Protein AF-0000000084432205 (afdb_homodimer)

Foldseek 3Di:
DDDDDPLPVVDDDDCQVVLVVPFDPQFQEQADQFFPDDFDPLLVVLLVVCVVVVVFDADALQADLLLLQLVQVVCCVAAVAHDHSLQKRKFQALLLVLLLLLQLFAAAQAEEEEEVQADLSNCSSVSSRNYHYDYQYQAVVNLREGAQVSVVVRDDLRHAEYEAEACTPFALDHYDPVRLQSNLVVCVVNVHAYEYEDAFQLLFAPDHHYHSSNRHLRYKYKYFCCHLRVCVVQRIIMIGHPPVSSVSSSVCSCVPPNHHGRSSSSSSSCCSVDDSVVSVVSSVQLLVLLVVLCVLCVVLVFHWRSNRGRFKIKTQAQPPCLQVQLSRLRYHWAQLCSSDPSSHRIIMGGSSDDSVSSVVSSVSCSVRPRVD/DDDDDPLPVVDDDQCQVVLVVPFDPQFQEQADQFFPDDFDPLLVVLLVVCVVVVVFDADALQADLLLLQLVQVVCCVAAVAHDHSLQKRKFQALLLVLLLLLQLFAAALAEEEEEPQADLSNCSSVSSRNYHYDYQYQAVVNLREGAQVSVVVRDDLRYAEYEAEACTPFALDHYDPVRLQSNLVVCVVNVHAYEYEDAFQLLFAPDHHYHSSNRHLSYKYKYFCCHLRVCVVQRIIMIGHPPVSSVSSSVCSCVPPNHRGSSSSSSSSCCSVDDSVVSVVSSVQLLVLLVVLCVLCVVLVFHWRSNRGRFKIKTQAQPPCLQVQLSRLRYHWAQLCSRDPSSHRIIMGGSSDDSVSSVVSSVSCSVRPRVD

Sequence (744 aa):
MINPAKRTRTIELSQIRKMFEVTNPDAINLGIGEPDFDVPENIKKAMIESIHENDTHYTPNKGYIELREEIVNKFKKDNDIKTNPDNIIVTVGASEALYMCAQAFIEKGDEVLLPNPSFLSYEACVKLADGKVVPVECSMENEFKLQANDVEEKISENTKAIILNSPSNPTGAVMEKEDIKAIADLSVDKNFLIISDEIYEKIIYGKKHYSPAKWSDNVVTLNGFSKTYAMTGLRIGYLTANEELCEELLKIHQYNIACATTTSQKGALEALRGPQDEVIKMVKEFKKRRDLIVERLNGMGYKTVNAEGAFYVFPKIEDKNFVQKAAKAGVITVPGAAFGSNGEGHVRMSYANSYENIEKAMDILEEKIINEMINPAKRTRTIELSQIRKMFEVTNPDAINLGIGEPDFDVPENIKKAMIESIHENDTHYTPNKGYIELREEIVNKFKKDNDIKTNPDNIIVTVGASEALYMCAQAFIEKGDEVLLPNPSFLSYEACVKLADGKVVPVECSMENEFKLQANDVEEKISENTKAIILNSPSNPTGAVMEKEDIKAIADLSVDKNFLIISDEIYEKIIYGKKHYSPAKWSDNVVTLNGFSKTYAMTGLRIGYLTANEELCEELLKIHQYNIACATTTSQKGALEALRGPQDEVIKMVKEFKKRRDLIVERLNGMGYKTVNAEGAFYVFPKIEDKNFVQKAAKAGVITVPGAAFGSNGEGHVRMSYANSYENIEKAMDILEEKIINE

Organism: NCBI:txid230361

Solvent-accessible surface area (backbone atoms only — not comparable to full-atom values): 36707 Å² total; per-residue (Å²): 131,82,68,62,16,72,41,53,73,74,50,74,70,72,59,67,65,58,63,62,71,78,50,59,91,80,35,48,68,21,55,51,91,53,50,73,56,69,56,52,66,69,27,50,50,40,23,43,48,32,55,74,69,59,50,31,49,72,54,52,50,47,36,54,66,70,41,30,46,51,49,33,50,47,33,38,72,71,39,55,30,91,70,49,46,91,26,32,38,37,25,39,14,43,44,27,50,53,31,34,52,22,56,29,45,35,30,74,77,27,28,33,38,33,52,20,43,25,53,55,59,58,60,47,34,34,34,59,23,46,28,40,82,40,77,32,79,26,47,72,92,59,53,42,34,67,49,39,68,60,50,60,73,68,61,55,95,45,41,47,30,36,52,44,54,42,25,17,54,53,49,0,20,55,52,51,66,68,31,42,49,48,43,22,49,46,26,66,77,68,57,24,37,35,41,36,40,36,48,28,51,76,32,50,57,96,63,73,72,77,47,42,54,55,70,27,74,49,29,39,44,32,25,46,36,28,59,56,47,20,28,46,6,44,32,37,15,31,37,39,30,45,65,72,59,33,54,47,36,46,52,47,44,46,52,34,44,38,38,37,36,36,42,40,48,43,19,50,39,37,55,71,71,45,82,60,61,66,42,54,52,50,39,54,49,44,49,54,33,48,53,50,52,42,51,52,37,41,73,73,66,28,56,45,64,82,46,35,13,45,52,27,34,47,28,47,42,75,58,86,57,44,53,60,52,36,32,76,73,32,31,36,51,35,64,18,49,70,27,29,79,66,14,53,47,24,35,31,36,28,50,42,52,56,64,66,56,51,52,50,45,51,50,46,46,50,55,63,58,68,69,89,130,84,69,62,17,72,43,53,74,74,49,74,71,74,59,66,66,58,63,60,69,77,53,60,93,80,35,49,70,21,54,52,92,52,51,74,55,66,56,52,67,70,25,50,51,38,24,44,48,33,54,74,68,61,51,32,51,74,54,52,52,44,37,55,65,71,40,30,45,50,49,34,51,47,34,38,73,71,39,57,29,90,71,49,47,90,27,33,38,38,26,38,15,44,43,27,51,53,30,34,51,23,56,30,44,34,32,75,75,26,28,32,39,31,52,20,43,24,51,53,60,58,60,47,34,35,34,59,23,44,27,41,81,40,76,32,81,26,46,72,92,58,52,42,34,66,48,38,69,60,50,60,73,67,62,55,97,43,39,46,31,35,52,45,53,42,24,17,55,51,48,0,20,55,53,50,66,70,31,42,49,48,43,22,48,45,27,66,78,67,57,22,36,36,40,36,41,35,47,29,49,76,31,51,56,94,63,74,73,76,48,43,52,54,70,27,75,52,29,40,42,32,26,47,37,26,59,56,46,20,28,46,6,43,32,35,16,34,35,38,31,46,66,72,59,35,56,48,36,46,50,47,44,47,54,34,44,37,37,38,37,35,42,40,48,42,19,50,38,37,55,71,72,44,81,61,61,68,42,53,52,49,41,54,51,43,50,54,34,47,53,48,53,42,51,52,38,42,72,74,66,28,56,45,63,82,47,32,12,43,53,27,34,46,27,48,42,73,58,86,55,45,52,61,53,34,33,75,74,32,31,35,50,35,65,18,49,68,27,30,79,66,13,52,46,24,34,31,37,27,49,41,51,55,64,65,57,51,52,49,44,52,50,46,45,49,56,63,58,67,70,91

Secondary structure (DSSP, 8-state):
--PPPHHHHT----SHHHHHHTS-TT-EE----S-SSPPPHHHHHHHHHHHHTT--SPPPTT--HHHHHHHHHHIIIII-----GGGEEEESHHHHHHHHHHHHH--TT-EEEEEES--HHHHHHHHHTT-EEEEEE--GGGTT---HHHHHHH--TTEEEEEEESS-TTT-----HHHHHHHHHHHHHHT-EEEEE-TTTTSBSSS----GGGT-SSEEEEEESTTTSS-GGG--EEEE--HHHHHHHHHHHHHHTSS--HHHHHHHHHHHHS--HHHHHHHHHHHHHHHHHHHHHHHTT-------BTTEE--B---TTHHHHHHHHTEE-EEGGGG-GGGTTBEEEE--S-HHHHHHHHHHHIIIII--/--PPPHHHHT----SHHHHHHTS-TT-EE----S-SSPPPHHHHHHHHHHHHTT--SPPPTT--HHHHHHHHHHIIIII-----GGGEEEESHHHHHHHHHHHHH--TT-EEEEEES--HHHHHHHHHTT-EEEEEE--GGGTT---HHHHHHH--TTEEEEEEESS-TTT-----HHHHHHHHHHHHHHT-EEEEE-TTTTSBSSS----GGGT-SSEEEEEESTTTSS-GGG--EEEE--HHHHHHHHHHHHHHTSS--HHHHHHHHHHHHS--HHHHHHHHHHHHHHHHHHHHHHHTT-------BTTEE--B---TTHHHHHHHHTEE-EEGGGG-GGGTTBEEEE--S-HHHHHHHHHHHIIIII--

Structure (mmCIF, N/CA/C/O backbone):
data_AF-0000000084432205-model_v1
#
loop_
_entity.id
_entity.type
_entity.pdbx_description
1 polymer Aminotransferase
#
loop_
_atom_site.group_PDB
_atom_site.id
_atom_site.type_symbol
_atom_site.label_atom_id
_atom_site.label_alt_id
_atom_site.label_comp_id
_atom_site.label_asym_id
_atom_site.label_entity_id
_atom_site.label_seq_id
_atom_site.pdbx_PDB_ins_code
_atom_site.Cartn_x
_atom_site.Cartn_y
_atom_site.Cartn_z
_atom_site.occupancy
_atom_site.B_iso_or_equiv
_atom_site.auth_seq_id
_atom_site.auth_comp_id
_atom_site.auth_asym_id
_atom_site.auth_atom_id
_atom_site.pdbx_PDB_model_num
ATOM 1 N N . MET A 1 1 ? -0.229 19.703 -21.016 1 81.25 1 MET A N 1
ATOM 2 C CA . MET A 1 1 ? -0.4 18.375 -20.422 1 81.25 1 MET A CA 1
ATOM 3 C C . MET A 1 1 ? 0.848 17.969 -19.641 1 81.25 1 MET A C 1
ATOM 5 O O . MET A 1 1 ? 1.969 18.141 -20.125 1 81.25 1 MET A O 1
ATOM 9 N N . ILE A 1 2 ? 0.697 17.625 -18.359 1 92.5 2 ILE A N 1
ATOM 10 C CA . ILE A 1 2 ? 1.829 17.219 -17.531 1 92.5 2 ILE A CA 1
ATOM 11 C C . ILE A 1 2 ? 2.385 15.883 -18.031 1 92.5 2 ILE A C 1
ATOM 13 O O . ILE A 1 2 ? 1.658 14.891 -18.109 1 92.5 2 ILE A O 1
ATOM 17 N N . ASN A 1 3 ? 3.582 15.875 -18.5 1 93.81 3 ASN A N 1
ATOM 18 C CA . ASN A 1 3 ? 4.191 14.641 -18.984 1 93.81 3 ASN A CA 1
ATOM 19 C C . ASN A 1 3 ? 4.461 13.664 -17.828 1 93.81 3 ASN A C 1
ATOM 21 O O . ASN A 1 3 ? 5.105 14.023 -16.844 1 93.81 3 ASN A O 1
ATOM 25 N N . PRO A 1 4 ? 3.984 12.43 -17.938 1 96.31 4 PRO A N 1
ATOM 26 C CA . PRO A 1 4 ? 4.309 11.445 -16.891 1 96.31 4 PRO A CA 1
ATOM 27 C C . PRO A 1 4 ? 5.773 11.008 -16.938 1 96.31 4 PRO A C 1
ATOM 29 O O . PRO A 1 4 ? 6.477 11.289 -17.906 1 96.31 4 PRO A O 1
ATOM 32 N N . ALA A 1 5 ? 6.242 10.438 -15.883 1 96.44 5 ALA A N 1
ATOM 33 C CA . ALA A 1 5 ? 7.574 9.844 -15.883 1 96.44 5 ALA A CA 1
ATOM 34 C C . ALA A 1 5 ? 7.684 8.75 -16.953 1 96.44 5 ALA A C 1
ATOM 36 O O . ALA A 1 5 ? 6.715 8.039 -17.219 1 96.44 5 ALA A O 1
ATOM 37 N N . LYS A 1 6 ? 8.852 8.508 -17.531 1 94.25 6 LYS A N 1
ATOM 38 C CA . LYS A 1 6 ? 9.086 7.559 -18.609 1 94.25 6 LYS A CA 1
ATOM 39 C C . LYS A 1 6 ? 8.719 6.137 -18.203 1 94.25 6 LYS A C 1
ATOM 41 O O . LYS A 1 6 ? 8.219 5.355 -19 1 94.25 6 LYS A O 1
ATOM 46 N N . ARG A 1 7 ? 8.891 5.844 -16.938 1 93.81 7 ARG A N 1
ATOM 47 C CA . ARG A 1 7 ? 8.664 4.484 -16.453 1 93.81 7 ARG A CA 1
ATOM 48 C C . ARG A 1 7 ? 7.195 4.094 -16.578 1 93.81 7 ARG A C 1
ATOM 50 O O . ARG A 1 7 ? 6.879 2.928 -16.828 1 93.81 7 ARG A O 1
ATOM 57 N N . THR A 1 8 ? 6.25 5.02 -16.453 1 93 8 THR A N 1
ATOM 58 C CA . THR A 1 8 ? 4.836 4.676 -16.547 1 93 8 THR A CA 1
ATOM 59 C C . THR A 1 8 ? 4.434 4.375 -17.984 1 93 8 THR A C 1
ATOM 61 O O . THR A 1 8 ? 3.455 3.666 -18.219 1 93 8 THR A O 1
ATOM 64 N N . ARG A 1 9 ? 5.164 4.898 -18.938 1 90.19 9 ARG A N 1
ATOM 65 C CA . ARG A 1 9 ? 4.871 4.684 -20.344 1 90.19 9 ARG A CA 1
ATOM 66 C C . ARG A 1 9 ? 5.258 3.275 -20.781 1 90.19 9 ARG A C 1
ATOM 68 O O . ARG A 1 9 ? 4.84 2.807 -21.844 1 90.19 9 ARG A O 1
ATOM 75 N N . THR A 1 10 ? 6.016 2.656 -19.969 1 86.81 10 THR A N 1
ATOM 76 C CA . THR A 1 10 ? 6.5 1.322 -20.297 1 86.81 10 THR A CA 1
ATOM 77 C C . THR A 1 10 ? 5.512 0.255 -19.844 1 86.81 10 THR A C 1
ATOM 79 O O . THR A 1 10 ? 5.691 -0.93 -20.125 1 86.81 10 THR A O 1
ATOM 82 N N . ILE A 1 11 ? 4.484 0.701 -19.172 1 88.44 11 ILE A N 1
ATOM 83 C CA . ILE A 1 11 ? 3.537 -0.251 -18.594 1 88.44 11 ILE A CA 1
ATOM 84 C C . ILE A 1 11 ? 2.133 0.047 -19.125 1 88.44 11 ILE A C 1
ATOM 86 O O . ILE A 1 11 ? 1.803 1.199 -19.406 1 88.44 11 ILE A O 1
ATOM 90 N N . GLU A 1 12 ? 1.423 -1 -19.344 1 79.31 12 GLU A N 1
ATOM 91 C CA . GLU A 1 12 ? 0.01 -0.873 -19.688 1 79.31 12 GLU A CA 1
ATOM 92 C C . GLU A 1 12 ? -0.882 -1.326 -18.531 1 79.31 12 GLU A C 1
ATOM 94 O O . GLU A 1 12 ? -0.456 -2.111 -17.688 1 79.31 12 GLU A O 1
ATOM 99 N N . LEU A 1 13 ? -2.049 -0.664 -18.516 1 77.56 13 LEU A N 1
ATOM 100 C CA . LEU A 1 13 ? -3.033 -1.161 -17.562 1 77.56 13 LEU A CA 1
ATOM 101 C C . LEU A 1 13 ? -3.406 -2.607 -17.875 1 77.56 13 LEU A C 1
ATOM 103 O O . LEU A 1 13 ? -3.471 -3 -19.047 1 77.56 13 LEU A O 1
ATOM 107 N N . SER A 1 14 ? -3.521 -3.316 -16.859 1 68.19 14 SER A N 1
ATOM 108 C CA . SER A 1 14 ? -3.844 -4.727 -17.047 1 68.19 14 SER A CA 1
ATOM 109 C C . SER A 1 14 ? -5.086 -4.902 -17.906 1 68.19 14 SER A C 1
ATOM 111 O O . SER A 1 14 ? -6.105 -4.254 -17.688 1 68.19 14 SER A O 1
ATOM 113 N N . GLN A 1 15 ? -4.898 -5.57 -18.969 1 59.59 15 GLN A N 1
ATOM 114 C CA . GLN A 1 15 ? -5.984 -5.832 -19.906 1 59.59 15 GLN A CA 1
ATOM 115 C C . GLN A 1 15 ? -6.867 -6.98 -19.422 1 59.59 15 GLN A C 1
ATOM 117 O O . GLN A 1 15 ? -7.961 -7.191 -19.953 1 59.59 15 GLN A O 1
ATOM 122 N N . ILE A 1 16 ? -6.324 -7.707 -18.484 1 59.22 16 ILE A N 1
ATOM 123 C CA . ILE A 1 16 ? -7.059 -8.891 -18.062 1 59.22 16 ILE A CA 1
ATOM 124 C C . ILE A 1 16 ? -8.398 -8.477 -17.453 1 59.22 16 ILE A C 1
ATOM 126 O O . ILE A 1 16 ? -9.438 -9.078 -17.766 1 59.22 16 ILE A O 1
ATOM 130 N N . ARG A 1 17 ? -8.336 -7.512 -16.734 1 57.09 17 ARG A N 1
ATOM 131 C CA . ARG A 1 17 ? -9.562 -7.105 -16.062 1 57.09 17 ARG A CA 1
ATOM 132 C C . ARG A 1 17 ? -10.594 -6.566 -17.047 1 57.09 17 ARG A C 1
ATOM 134 O O . ARG A 1 17 ? -11.797 -6.723 -16.844 1 57.09 17 ARG A O 1
ATOM 141 N N . LYS A 1 18 ? -10.047 -5.984 -18.094 1 57.22 18 LYS A N 1
ATOM 142 C CA . LYS A 1 18 ? -10.93 -5.457 -19.125 1 57.22 18 LYS A CA 1
ATOM 143 C C . LYS A 1 18 ? -11.672 -6.582 -19.828 1 57.22 18 LYS A C 1
ATOM 145 O O . LYS A 1 18 ? -12.789 -6.387 -20.328 1 57.22 18 LYS A O 1
ATOM 150 N N . MET A 1 19 ? -10.992 -7.598 -19.781 1 53.03 19 MET A N 1
ATOM 151 C CA . MET A 1 19 ? -11.594 -8.727 -20.484 1 53.03 19 MET A CA 1
ATOM 152 C C . MET A 1 19 ? -12.836 -9.227 -19.75 1 53.03 19 MET A C 1
ATOM 154 O O . MET A 1 19 ? -13.711 -9.844 -20.359 1 53.03 19 MET A O 1
ATOM 158 N N . PHE A 1 20 ? -12.93 -8.852 -18.484 1 56.47 20 PHE A N 1
ATOM 159 C CA . PHE A 1 20 ? -14.047 -9.289 -17.656 1 56.47 20 PHE A CA 1
ATOM 160 C C . PHE A 1 20 ? -15.273 -8.422 -17.906 1 56.47 20 PHE A C 1
ATOM 162 O O . PHE A 1 20 ? -16.391 -8.797 -17.547 1 56.47 20 PHE A O 1
ATOM 169 N N . GLU A 1 21 ? -15.109 -7.188 -18.266 1 52.25 21 GLU A N 1
ATOM 170 C CA . GLU A 1 21 ? -16.234 -6.254 -18.375 1 52.25 21 GLU A CA 1
ATOM 171 C C . GLU A 1 21 ? -17.203 -6.676 -19.469 1 52.25 21 GLU A C 1
ATOM 173 O O . GLU A 1 21 ? -18.406 -6.41 -19.375 1 52.25 21 GLU A O 1
ATOM 178 N N . VAL A 1 22 ? -16.719 -7.273 -20.531 1 49.84 22 VAL A N 1
ATOM 179 C CA . VAL A 1 22 ? -17.594 -7.383 -21.703 1 49.84 22 VAL A CA 1
ATOM 180 C C . VAL A 1 22 ? -18.422 -8.656 -21.609 1 49.84 22 VAL A C 1
ATOM 182 O O . VAL A 1 22 ? -19.172 -8.992 -22.547 1 49.84 22 VAL A O 1
ATOM 185 N N . THR A 1 23 ? -18.5 -9.336 -20.453 1 57.88 23 THR A N 1
ATOM 186 C CA . THR A 1 23 ? -19.047 -10.672 -20.719 1 57.88 23 THR A CA 1
ATOM 187 C C . THR A 1 23 ? -20.453 -10.805 -20.172 1 57.88 23 THR A C 1
ATOM 189 O O . THR A 1 23 ? -20.906 -9.961 -19.391 1 57.88 23 THR A O 1
ATOM 192 N N . ASN A 1 24 ? -21.266 -11.742 -20.672 1 65.56 24 ASN A N 1
ATOM 193 C CA . ASN A 1 24 ? -22.469 -12.383 -20.188 1 65.56 24 ASN A CA 1
ATOM 194 C C . ASN A 1 24 ? -22.484 -12.477 -18.656 1 65.56 24 ASN A C 1
ATOM 196 O O . ASN A 1 24 ? -21.625 -13.133 -18.062 1 65.56 24 ASN A O 1
ATOM 200 N N . PRO A 1 25 ? -23.375 -11.656 -18 1 73.69 25 PRO A N 1
ATOM 201 C CA . PRO A 1 25 ? -23.422 -11.664 -16.547 1 73.69 25 PRO A CA 1
ATOM 202 C C . PRO A 1 25 ? -23.562 -13.07 -15.961 1 73.69 25 PRO A C 1
ATOM 204 O O . PRO A 1 25 ? -23.25 -13.297 -14.789 1 73.69 25 PRO A O 1
ATOM 207 N N . ASP A 1 26 ? -23.875 -14.016 -16.844 1 83.75 26 ASP A N 1
ATOM 208 C CA . ASP A 1 26 ? -24.109 -15.375 -16.359 1 83.75 26 ASP A CA 1
ATOM 209 C C . ASP A 1 26 ? -22.906 -16.281 -16.688 1 83.75 26 ASP A C 1
ATOM 211 O O . ASP A 1 26 ? -22.938 -17.484 -16.422 1 83.75 26 ASP A O 1
ATOM 215 N N . ALA A 1 27 ? -21.969 -15.656 -17.188 1 92.75 27 ALA A N 1
ATOM 216 C CA . ALA A 1 27 ? -20.812 -16.453 -17.578 1 92.75 27 ALA A CA 1
ATOM 217 C C . ALA A 1 27 ? -20.062 -16.969 -16.359 1 92.75 27 ALA A C 1
ATOM 219 O O . ALA A 1 27 ? -20 -16.297 -15.32 1 92.75 27 ALA A O 1
ATOM 220 N N . ILE A 1 28 ? -19.594 -18.266 -16.438 1 96.06 28 ILE A N 1
ATOM 221 C CA . ILE A 1 28 ? -18.703 -18.828 -15.414 1 96.06 28 ILE A CA 1
ATOM 222 C C . ILE A 1 28 ? -17.297 -18.266 -15.586 1 96.06 28 ILE A C 1
ATOM 224 O O . ILE A 1 28 ? -16.672 -18.453 -16.641 1 96.06 28 ILE A O 1
ATOM 228 N N . ASN A 1 29 ? -16.797 -17.609 -14.602 1 95.06 29 ASN A N 1
ATOM 229 C CA . ASN A 1 29 ? -15.508 -16.922 -14.688 1 95.06 29 ASN A CA 1
ATOM 230 C C . ASN A 1 29 ? -14.375 -17.797 -14.172 1 95.06 29 ASN A C 1
ATOM 232 O O . ASN A 1 29 ? -14.188 -17.938 -12.961 1 95.06 29 ASN A O 1
ATOM 236 N N . LEU A 1 30 ? -13.594 -18.328 -15.039 1 96.94 30 LEU A N 1
ATOM 237 C CA . LEU A 1 30 ? -12.43 -19.109 -14.664 1 96.94 30 LEU A CA 1
ATOM 238 C C . LEU A 1 30 ? -11.148 -18.312 -14.836 1 96.94 30 LEU A C 1
ATOM 240 O O . LEU A 1 30 ? -10.062 -18.875 -15.008 1 96.94 30 LEU A O 1
ATOM 244 N N . GLY A 1 31 ? -11.273 -17 -14.883 1 93.44 31 GLY A N 1
ATOM 245 C CA . GLY A 1 31 ? -10.109 -16.141 -15.039 1 93.44 31 GLY A CA 1
ATOM 246 C C . GLY A 1 31 ? -9.648 -15.531 -13.727 1 93.44 31 GLY A C 1
ATOM 247 O O . GLY A 1 31 ? -8.578 -14.922 -13.664 1 93.44 31 GLY A O 1
ATOM 248 N N . ILE A 1 32 ? -10.398 -15.766 -12.68 1 86.69 32 ILE A N 1
ATOM 249 C CA . ILE A 1 32 ? -10.164 -15.062 -11.422 1 86.69 32 ILE A CA 1
ATOM 250 C C . ILE A 1 32 ? -9.008 -15.711 -10.664 1 86.69 32 ILE A C 1
ATOM 252 O O . ILE A 1 32 ? -8.938 -16.938 -10.57 1 86.69 32 ILE A O 1
ATOM 256 N N . GLY A 1 33 ? -8.109 -14.883 -10.102 1 90.44 33 GLY A N 1
ATOM 257 C CA . GLY A 1 33 ? -6.945 -15.391 -9.391 1 90.44 33 GLY A CA 1
ATOM 258 C C . GLY A 1 33 ? -7.07 -15.281 -7.883 1 90.44 33 GLY A C 1
ATOM 259 O O . GLY A 1 33 ? -6.152 -14.789 -7.215 1 90.44 33 GLY A O 1
ATOM 260 N N . GLU A 1 34 ? -8.18 -15.625 -7.312 1 94.75 34 GLU A N 1
ATOM 261 C CA . GLU A 1 34 ? -8.344 -15.656 -5.863 1 94.75 34 GLU A CA 1
ATOM 262 C C . GLU A 1 34 ? -9.242 -16.812 -5.438 1 94.75 34 GLU A C 1
ATOM 264 O O . GLU A 1 34 ? -10.164 -17.188 -6.164 1 94.75 34 GLU A O 1
ATOM 269 N N . PRO A 1 35 ? -8.984 -17.375 -4.219 1 97.56 35 PRO A N 1
ATOM 270 C CA . PRO A 1 35 ? -9.844 -18.453 -3.705 1 97.56 35 PRO A CA 1
ATOM 271 C C . PRO A 1 35 ? -11.312 -18.047 -3.611 1 97.56 35 PRO A C 1
ATOM 273 O O . PRO A 1 35 ? -11.609 -16.906 -3.252 1 97.56 35 PRO A O 1
ATOM 276 N N . ASP A 1 36 ? -12.195 -18.969 -3.945 1 96.69 36 ASP A N 1
ATOM 277 C CA . ASP A 1 36 ? -13.633 -18.703 -3.822 1 96.69 36 ASP A CA 1
ATOM 278 C C . ASP A 1 36 ? -14.133 -19.062 -2.426 1 96.69 36 ASP A C 1
ATOM 280 O O . ASP A 1 36 ? -15.344 -19.188 -2.211 1 96.69 36 ASP A O 1
ATOM 284 N N . PHE A 1 37 ? -13.258 -19.281 -1.48 1 97.12 37 PHE A N 1
ATOM 285 C CA . PHE A 1 37 ? -13.578 -19.531 -0.078 1 97.12 37 PHE A CA 1
ATOM 286 C C . PHE A 1 37 ? -13.617 -18.234 0.706 1 97.12 37 PHE A C 1
ATOM 288 O O . PHE A 1 37 ? -13.078 -17.219 0.263 1 97.12 37 PHE A O 1
ATOM 295 N N . ASP A 1 38 ? -14.305 -18.328 1.813 1 96.88 38 ASP A N 1
ATOM 296 C CA . ASP A 1 38 ? -14.312 -17.172 2.711 1 96.88 38 ASP A CA 1
ATOM 297 C C . ASP A 1 38 ? -13.211 -17.281 3.762 1 96.88 38 ASP A C 1
ATOM 299 O O . ASP A 1 38 ? -12.672 -18.375 3.99 1 96.88 38 ASP A O 1
ATOM 303 N N . VAL A 1 39 ? -12.906 -16.172 4.344 1 98.38 39 VAL A N 1
ATOM 304 C CA . VAL A 1 39 ? -11.953 -16.125 5.449 1 98.38 39 VAL A CA 1
ATOM 305 C C . VAL A 1 39 ? -12.453 -17 6.598 1 98.38 39 VAL A C 1
ATOM 307 O O . VAL A 1 39 ? -13.633 -16.953 6.953 1 98.38 39 VAL A O 1
ATOM 310 N N . PRO A 1 40 ? -11.617 -17.859 7.156 1 98.62 40 PRO A N 1
ATOM 311 C CA . PRO A 1 40 ? -12.023 -18.703 8.281 1 98.62 40 PRO A CA 1
ATOM 312 C C . PRO A 1 40 ? -12.609 -17.906 9.438 1 98.62 40 PRO A C 1
ATOM 314 O O . PRO A 1 40 ? -12.148 -16.797 9.727 1 98.62 40 PRO A O 1
ATOM 317 N N . GLU A 1 41 ? -13.562 -18.516 10.18 1 98.44 41 GLU A N 1
ATOM 318 C CA . GLU A 1 41 ? -14.359 -17.859 11.203 1 98.44 41 GLU A CA 1
ATOM 319 C C . GLU A 1 41 ? -13.477 -17.344 12.336 1 98.44 41 GLU A C 1
ATOM 321 O O . GLU A 1 41 ? -13.734 -16.266 12.898 1 98.44 41 GLU A O 1
ATOM 326 N N . ASN A 1 42 ? -12.516 -18.078 12.758 1 98.75 42 ASN A N 1
ATOM 327 C CA . ASN A 1 42 ? -11.641 -17.641 13.844 1 98.75 42 ASN A CA 1
ATOM 328 C C . ASN A 1 42 ? -10.891 -16.375 13.484 1 98.75 42 ASN A C 1
ATOM 330 O O . ASN A 1 42 ? -10.672 -15.508 14.336 1 98.75 42 ASN A O 1
ATOM 334 N N . ILE A 1 43 ? -10.484 -16.266 12.242 1 98.88 43 ILE A N 1
ATOM 335 C CA . ILE A 1 43 ? -9.789 -15.07 11.766 1 98.88 43 ILE A CA 1
ATOM 336 C C . ILE A 1 43 ? -10.734 -13.875 11.781 1 98.88 43 ILE A C 1
ATOM 338 O O . ILE A 1 43 ? -10.367 -12.789 12.219 1 98.88 43 ILE A O 1
ATOM 342 N N . LYS A 1 44 ? -12.023 -14.055 11.328 1 98.69 44 LYS A N 1
ATOM 343 C CA . LYS A 1 44 ? -13.031 -13 11.367 1 98.69 44 LYS A CA 1
ATOM 344 C C . LYS A 1 44 ? -13.227 -12.477 12.789 1 98.69 44 LYS A C 1
ATOM 346 O O . LYS A 1 44 ? -13.289 -11.266 13.008 1 98.69 44 LYS A O 1
ATOM 351 N N . LYS A 1 45 ? -13.273 -13.367 13.711 1 98.75 45 LYS A N 1
ATOM 352 C CA . LYS A 1 45 ? -13.477 -13 15.102 1 98.75 45 LYS A CA 1
ATOM 353 C C . LYS A 1 45 ? -12.328 -12.148 15.625 1 98.75 45 LYS A C 1
ATOM 355 O O . LYS A 1 45 ? -12.547 -11.18 16.359 1 98.75 45 LYS A O 1
ATOM 360 N N . ALA A 1 46 ? -11.102 -12.531 15.289 1 98.81 46 ALA A N 1
ATOM 361 C CA . ALA A 1 46 ? -9.93 -11.773 15.719 1 98.81 46 ALA A CA 1
ATOM 362 C C . ALA A 1 46 ? -9.953 -10.359 15.156 1 98.81 46 ALA A C 1
ATOM 364 O O . ALA A 1 46 ? -9.594 -9.398 15.844 1 98.81 46 ALA A O 1
ATOM 365 N N . MET A 1 47 ? -10.328 -10.227 13.914 1 98.81 47 MET A N 1
ATOM 366 C CA . MET A 1 47 ? -10.43 -8.914 13.289 1 98.81 47 MET A CA 1
ATOM 367 C C . MET A 1 47 ? -11.484 -8.055 13.977 1 98.81 47 MET A C 1
ATOM 369 O O . MET A 1 47 ? -11.242 -6.883 14.273 1 98.81 47 MET A O 1
ATOM 373 N N . ILE A 1 48 ? -12.656 -8.664 14.18 1 98.81 48 ILE A N 1
ATOM 374 C CA . ILE A 1 48 ? -13.766 -7.961 14.812 1 98.81 48 ILE A CA 1
ATOM 375 C C . ILE A 1 48 ? -13.352 -7.512 16.219 1 98.81 48 ILE A C 1
ATOM 377 O O . ILE A 1 48 ? -13.648 -6.387 16.625 1 98.81 48 ILE A O 1
ATOM 381 N N . GLU A 1 49 ? -12.641 -8.359 16.938 1 98.69 49 GLU A N 1
ATOM 382 C CA . GLU A 1 49 ? -12.18 -8.023 18.281 1 98.69 49 GLU A CA 1
ATOM 383 C C . GLU A 1 49 ? -11.227 -6.836 18.25 1 98.69 49 GLU A C 1
ATOM 385 O O . GLU A 1 49 ? -11.273 -5.973 19.141 1 98.69 49 GLU A O 1
ATOM 390 N N . SER A 1 50 ? -10.359 -6.777 17.281 1 98.5 50 SER A N 1
ATOM 391 C CA . SER A 1 50 ? -9.43 -5.66 17.188 1 98.5 50 SER A CA 1
ATOM 392 C C . SER A 1 50 ? -10.164 -4.336 17.016 1 98.5 50 SER A C 1
ATOM 394 O O . SER A 1 50 ? -9.719 -3.303 17.516 1 98.5 50 SER A O 1
ATOM 396 N N . ILE A 1 51 ? -11.273 -4.328 16.234 1 98.56 51 ILE A N 1
ATOM 397 C CA . ILE A 1 51 ? -12.078 -3.133 16.031 1 98.56 51 ILE A CA 1
ATOM 398 C C . ILE A 1 51 ? -12.75 -2.725 17.344 1 98.56 51 ILE A C 1
ATOM 400 O O . ILE A 1 51 ? -12.75 -1.546 17.703 1 98.56 51 ILE A O 1
ATOM 404 N N . HIS A 1 52 ? -13.242 -3.725 18.094 1 98.06 52 HIS A N 1
ATOM 405 C CA . HIS A 1 52 ? -13.867 -3.465 19.375 1 98.06 52 HIS A CA 1
ATOM 406 C C . HIS A 1 52 ? -12.875 -2.852 20.359 1 98.06 52 HIS A C 1
ATOM 408 O O . HIS A 1 52 ? -13.242 -1.998 21.172 1 98.06 52 HIS A O 1
ATOM 414 N N . GLU A 1 53 ? -11.648 -3.256 20.234 1 97.75 53 GLU A N 1
ATOM 415 C CA . GLU A 1 53 ? -10.617 -2.836 21.188 1 97.75 53 GLU A CA 1
ATOM 416 C C . GLU A 1 53 ? -10 -1.503 20.766 1 97.75 53 GLU A C 1
ATOM 418 O O . GLU A 1 53 ? -9.023 -1.051 21.375 1 97.75 53 GLU A O 1
ATOM 423 N N . ASN A 1 54 ? -10.492 -0.873 19.734 1 96.94 54 ASN A N 1
ATOM 424 C CA . ASN A 1 54 ? -10.023 0.414 19.234 1 96.94 54 ASN A CA 1
ATOM 425 C C . ASN A 1 54 ? -8.57 0.34 18.766 1 96.94 54 ASN A C 1
ATOM 427 O O . ASN A 1 54 ? -7.812 1.3 18.922 1 96.94 54 ASN A O 1
ATOM 431 N N . ASP A 1 55 ? -8.188 -0.852 18.312 1 94.94 55 ASP A N 1
ATOM 432 C CA . ASP A 1 55 ? -6.883 -0.993 17.656 1 94.94 55 ASP A CA 1
ATOM 433 C C . ASP A 1 55 ? -6.926 -0.458 16.234 1 94.94 55 ASP A C 1
ATOM 435 O O . ASP A 1 55 ? -6.996 -1.232 15.273 1 94.94 55 ASP A O 1
ATOM 439 N N . THR A 1 56 ? -6.887 0.838 16.109 1 93.75 56 THR A N 1
ATOM 440 C CA . THR A 1 56 ? -7.078 1.454 14.805 1 93.75 56 THR A CA 1
ATOM 441 C C . THR A 1 56 ? -6.059 2.568 14.578 1 93.75 56 THR A C 1
ATOM 443 O O . THR A 1 56 ? -6.242 3.414 13.703 1 93.75 56 THR A O 1
ATOM 446 N N . HIS A 1 57 ? -5 2.666 15.391 1 95.31 57 HIS A N 1
ATOM 447 C CA . HIS A 1 57 ? -3.939 3.662 15.266 1 95.31 57 HIS A CA 1
ATOM 448 C C . HIS A 1 57 ? -2.754 3.109 14.484 1 95.31 57 HIS A C 1
ATOM 450 O O . HIS A 1 57 ? -2.732 1.927 14.133 1 95.31 57 HIS A O 1
ATOM 456 N N . TYR A 1 58 ? -1.808 3.943 14.203 1 94.5 58 TYR A N 1
ATOM 457 C CA . TYR A 1 58 ? -0.608 3.486 13.516 1 94.5 58 TYR A CA 1
ATOM 458 C C . TYR A 1 58 ? 0.024 2.305 14.242 1 94.5 58 TYR A C 1
ATOM 460 O O . TYR A 1 58 ? 0.046 2.264 15.469 1 94.5 58 TYR A O 1
ATOM 468 N N . THR A 1 59 ? 0.501 1.393 13.5 1 96 59 THR A N 1
ATOM 469 C CA . THR A 1 59 ? 1.356 0.339 14.039 1 96 59 THR A CA 1
ATOM 470 C C . THR A 1 59 ? 2.824 0.632 13.742 1 96 59 THR A C 1
ATOM 472 O O . THR A 1 59 ? 3.139 1.555 12.984 1 96 59 THR A O 1
ATOM 475 N N . PRO A 1 60 ? 3.715 -0.088 14.422 1 95.25 60 PRO A N 1
ATOM 476 C CA . PRO A 1 60 ? 5.098 0.02 13.945 1 95.25 60 PRO A CA 1
ATOM 477 C C . PRO A 1 60 ? 5.223 -0.229 12.445 1 95.25 60 PRO A C 1
ATOM 479 O O . PRO A 1 60 ? 4.469 -1.026 11.883 1 95.25 60 PRO A O 1
ATOM 482 N N . ASN A 1 61 ? 6.168 0.415 11.82 1 96.25 61 ASN A N 1
ATOM 483 C CA . ASN A 1 61 ? 6.332 0.319 10.375 1 96.25 61 ASN A CA 1
ATOM 484 C C . ASN A 1 61 ? 6.445 -1.133 9.914 1 96.25 61 ASN A C 1
ATOM 486 O O . ASN A 1 61 ? 5.84 -1.521 8.914 1 96.25 61 ASN A O 1
ATOM 490 N N . LYS A 1 62 ? 7.137 -1.981 10.695 1 97.94 62 LYS A N 1
ATOM 491 C CA . LYS A 1 62 ? 7.395 -3.361 10.297 1 97.94 62 LYS A CA 1
ATOM 492 C C . LYS A 1 62 ? 6.203 -4.258 10.625 1 97.94 62 LYS A C 1
ATOM 494 O O . LYS A 1 62 ? 6.148 -5.41 10.188 1 97.94 62 LYS A O 1
ATOM 499 N N . GLY A 1 63 ? 5.266 -3.777 11.367 1 98.31 63 GLY A N 1
ATOM 500 C CA . GLY A 1 63 ? 4.145 -4.57 11.844 1 98.31 63 GLY A CA 1
ATOM 501 C C . GLY A 1 63 ? 4.234 -4.918 13.312 1 98.31 63 GLY A C 1
ATOM 502 O O . GLY A 1 63 ? 5.27 -4.695 13.945 1 98.31 63 GLY A O 1
ATOM 503 N N . TYR A 1 64 ? 3.158 -5.395 13.875 1 98.5 64 TYR A N 1
ATOM 504 C CA . TYR A 1 64 ? 3.125 -5.781 15.281 1 98.5 64 TYR A CA 1
ATOM 505 C C . TYR A 1 64 ? 4.191 -6.824 15.586 1 98.5 64 TYR A C 1
ATOM 507 O O . TYR A 1 64 ? 4.406 -7.754 14.805 1 98.5 64 TYR A O 1
ATOM 515 N N . ILE A 1 65 ? 4.844 -6.66 16.703 1 98.62 65 ILE A N 1
ATOM 516 C CA . ILE A 1 65 ? 5.941 -7.543 17.094 1 98.62 65 ILE A CA 1
ATOM 517 C C . ILE A 1 65 ? 5.426 -8.969 17.234 1 98.62 65 ILE A C 1
ATOM 519 O O . ILE A 1 65 ? 6.105 -9.922 16.844 1 98.62 65 ILE A O 1
ATOM 523 N N . GLU A 1 66 ? 4.203 -9.156 17.781 1 98.75 66 GLU A N 1
ATOM 524 C CA . GLU A 1 66 ? 3.645 -10.492 17.953 1 98.75 66 GLU A CA 1
ATOM 525 C C . GLU A 1 66 ? 3.43 -11.188 16.609 1 98.75 66 GLU A C 1
ATOM 527 O O . GLU A 1 66 ? 3.658 -12.391 16.484 1 98.75 66 GLU A O 1
ATOM 532 N N . LEU A 1 67 ? 2.979 -10.438 15.641 1 98.88 67 LEU A N 1
ATOM 533 C CA . LEU A 1 67 ? 2.791 -10.992 14.305 1 98.88 67 LEU A CA 1
ATOM 534 C C . LEU A 1 67 ? 4.129 -11.352 13.68 1 98.88 67 LEU A C 1
ATOM 536 O O . LEU A 1 67 ? 4.273 -12.422 13.078 1 98.88 67 LEU A O 1
ATOM 540 N N . ARG A 1 68 ? 5.125 -10.469 13.789 1 98.94 68 ARG A N 1
ATOM 541 C CA . ARG A 1 68 ? 6.441 -10.727 13.219 1 98.94 68 ARG A CA 1
ATOM 542 C C . ARG A 1 68 ? 7.078 -11.961 13.852 1 98.94 68 ARG A C 1
ATOM 544 O O . ARG A 1 68 ? 7.723 -12.75 13.164 1 98.94 68 ARG A O 1
ATOM 551 N N . GLU A 1 69 ? 6.863 -12.117 15.141 1 98.94 69 GLU A N 1
ATOM 552 C CA . GLU A 1 69 ? 7.371 -13.297 15.828 1 98.94 69 GLU A CA 1
ATOM 553 C C . GLU A 1 69 ? 6.715 -14.57 15.305 1 98.94 69 GLU A C 1
ATOM 555 O O . GLU A 1 69 ? 7.387 -15.586 15.109 1 98.94 69 GLU A O 1
ATOM 560 N N . GLU A 1 70 ? 5.414 -14.523 15.086 1 98.88 70 GLU A N 1
ATOM 561 C CA . GLU A 1 70 ? 4.715 -15.703 14.578 1 98.88 70 GLU A CA 1
ATOM 562 C C . GLU A 1 70 ? 5.133 -16.016 13.148 1 98.88 70 GLU A C 1
ATOM 564 O O . GLU A 1 70 ? 5.188 -17.172 12.75 1 98.88 70 GLU A O 1
ATOM 569 N N . ILE A 1 71 ? 5.414 -15 12.367 1 98.94 71 ILE A N 1
ATOM 570 C CA . ILE A 1 71 ? 5.898 -15.188 11 1 98.94 71 ILE A CA 1
ATOM 571 C C . ILE A 1 71 ? 7.262 -15.875 11.031 1 98.94 71 ILE A C 1
ATOM 573 O O . ILE A 1 71 ? 7.547 -16.734 10.188 1 98.94 71 ILE A O 1
ATOM 577 N N . VAL A 1 72 ? 8.133 -15.484 11.977 1 98.94 72 VAL A N 1
ATOM 578 C CA . VAL A 1 72 ? 9.422 -16.141 12.148 1 98.94 72 VAL A CA 1
ATOM 579 C C . VAL A 1 72 ? 9.219 -17.625 12.398 1 98.94 72 VAL A C 1
ATOM 581 O O . VAL A 1 72 ? 9.891 -18.469 11.781 1 98.94 72 VAL A O 1
ATOM 584 N N . ASN A 1 73 ? 8.281 -17.938 13.281 1 98.88 73 ASN A N 1
ATOM 585 C CA . ASN A 1 73 ? 7.977 -19.328 13.57 1 98.88 73 ASN A CA 1
ATOM 586 C C . ASN A 1 73 ? 7.484 -20.062 12.328 1 98.88 73 ASN A C 1
ATOM 588 O O . ASN A 1 73 ? 7.895 -21.203 12.07 1 98.88 73 ASN A O 1
ATOM 592 N N . LYS A 1 74 ? 6.629 -19.438 11.633 1 98.75 74 LYS A N 1
ATOM 593 C CA . LYS A 1 74 ? 6.086 -20.031 10.414 1 98.75 74 LYS A CA 1
ATOM 594 C C . LYS A 1 74 ? 7.191 -20.312 9.398 1 98.75 74 LYS A C 1
ATOM 596 O O . LYS A 1 74 ? 7.23 -21.391 8.797 1 98.75 74 LYS A O 1
ATOM 601 N N . PHE A 1 75 ? 8.133 -19.375 9.156 1 98.75 75 PHE A N 1
ATOM 602 C CA . PHE A 1 75 ? 9.227 -19.547 8.219 1 98.75 75 PHE A CA 1
ATOM 603 C C . PHE A 1 75 ? 10.133 -20.703 8.641 1 98.75 75 PHE A C 1
ATOM 605 O O . PHE A 1 75 ? 10.594 -21.484 7.805 1 98.75 75 PHE A O 1
ATOM 612 N N . LYS A 1 76 ? 10.383 -20.781 9.93 1 98.56 76 LYS A N 1
ATOM 613 C CA . LYS A 1 76 ? 11.195 -21.891 10.438 1 98.56 76 LYS A CA 1
ATOM 614 C C . LYS A 1 76 ? 10.523 -23.234 10.188 1 98.56 76 LYS A C 1
ATOM 616 O O . LYS A 1 76 ? 11.141 -24.156 9.656 1 98.56 76 LYS A O 1
ATOM 621 N N . LYS A 1 77 ? 9.281 -23.328 10.492 1 98 77 LYS A N 1
ATOM 622 C CA . LYS A 1 77 ? 8.523 -24.562 10.445 1 98 77 LYS A CA 1
ATOM 623 C C . LYS A 1 77 ? 8.273 -25 9 1 98 77 LYS A C 1
ATOM 625 O O . LYS A 1 77 ? 8.5 -26.156 8.641 1 98 77 LYS A O 1
ATOM 630 N N . ASP A 1 78 ? 7.812 -24.062 8.18 1 97.5 78 ASP A N 1
ATOM 631 C CA . ASP A 1 78 ? 7.273 -24.422 6.871 1 97.5 78 ASP A CA 1
ATOM 632 C C . ASP A 1 78 ? 8.352 -24.312 5.789 1 97.5 78 ASP A C 1
ATOM 634 O O . ASP A 1 78 ? 8.273 -24.984 4.758 1 97.5 78 ASP A O 1
ATOM 638 N N . ASN A 1 79 ? 9.367 -23.453 5.992 1 98.12 79 ASN A N 1
ATOM 639 C CA . ASN A 1 79 ? 10.266 -23.109 4.898 1 98.12 79 ASN A CA 1
ATOM 640 C C . ASN A 1 79 ? 11.727 -23.391 5.262 1 98.12 79 ASN A C 1
ATOM 642 O O . ASN A 1 79 ? 12.617 -23.219 4.434 1 98.12 79 ASN A O 1
ATOM 646 N N . ASP A 1 80 ? 12 -23.766 6.484 1 97.94 80 ASP A N 1
ATOM 647 C CA . ASP A 1 80 ? 13.352 -24.016 6.98 1 97.94 80 ASP A CA 1
ATOM 648 C C . ASP A 1 80 ? 14.211 -22.766 6.859 1 97.94 80 ASP A C 1
ATOM 650 O O . ASP A 1 80 ? 15.359 -22.828 6.414 1 97.94 80 ASP A O 1
ATOM 654 N N . ILE A 1 81 ? 13.594 -21.641 7.074 1 98.56 81 ILE A N 1
ATOM 655 C CA . ILE A 1 81 ? 14.289 -20.359 7.07 1 98.56 81 ILE A CA 1
ATOM 656 C C . ILE A 1 81 ? 14.523 -19.891 8.508 1 98.56 81 ILE A C 1
ATOM 658 O O . ILE A 1 81 ? 13.578 -19.797 9.289 1 98.56 81 ILE A O 1
ATOM 662 N N . LYS A 1 82 ? 15.742 -19.703 8.867 1 97.62 82 LYS A N 1
ATOM 663 C CA . LYS A 1 82 ? 16.094 -19.094 10.156 1 97.62 82 LYS A CA 1
ATOM 664 C C . LYS A 1 82 ? 16.188 -17.578 10.047 1 97.62 82 LYS A C 1
ATOM 666 O O . LYS A 1 82 ? 17.031 -17.062 9.305 1 97.62 82 LYS A O 1
ATOM 671 N N . THR A 1 83 ? 15.328 -16.922 10.656 1 98.44 83 THR A N 1
ATOM 672 C CA . THR A 1 83 ? 15.289 -15.461 10.656 1 98.44 83 THR A CA 1
ATOM 673 C C . THR A 1 83 ? 14.859 -14.93 12.023 1 98.44 83 THR A C 1
ATOM 675 O O . THR A 1 83 ? 14.82 -15.68 13 1 98.44 83 THR A O 1
ATOM 678 N N . ASN A 1 84 ? 14.766 -13.664 12.172 1 98.62 84 ASN A N 1
ATOM 679 C CA . ASN A 1 84 ? 14.336 -13.023 13.406 1 98.62 84 ASN A CA 1
ATOM 680 C C . ASN A 1 84 ? 13.32 -11.914 13.133 1 98.62 84 ASN A C 1
ATOM 682 O O . ASN A 1 84 ? 13.18 -11.461 11.992 1 98.62 84 ASN A O 1
ATOM 686 N N . PRO A 1 85 ? 12.594 -11.5 14.156 1 98.75 85 PRO A N 1
ATOM 687 C CA . PRO A 1 85 ? 11.5 -10.547 13.961 1 98.75 85 PRO A CA 1
ATOM 688 C C . PRO A 1 85 ? 11.969 -9.234 13.344 1 98.75 85 PRO A C 1
ATOM 690 O O . PRO A 1 85 ? 11.195 -8.578 12.633 1 98.75 85 PRO A O 1
ATOM 693 N N . ASP A 1 86 ? 13.188 -8.789 13.539 1 98.25 86 ASP A N 1
ATOM 694 C CA . ASP A 1 86 ? 13.711 -7.539 13 1 98.25 86 ASP A CA 1
ATOM 695 C C . ASP A 1 86 ? 13.852 -7.617 11.477 1 98.25 86 ASP A C 1
ATOM 697 O O . ASP A 1 86 ? 13.922 -6.59 10.805 1 98.25 86 ASP A O 1
ATOM 701 N N . ASN A 1 87 ? 13.883 -8.844 10.953 1 98.69 87 ASN A N 1
ATOM 702 C CA . ASN A 1 87 ? 14.055 -9.062 9.516 1 98.69 87 ASN A CA 1
ATOM 703 C C . ASN A 1 87 ? 12.734 -9.43 8.844 1 98.69 87 ASN A C 1
ATOM 705 O O . ASN A 1 87 ? 12.727 -10.016 7.762 1 98.69 87 ASN A O 1
ATOM 709 N N . ILE A 1 88 ? 11.641 -9.164 9.578 1 98.94 88 ILE A N 1
ATOM 710 C CA . ILE A 1 88 ? 10.305 -9.344 9.031 1 98.94 88 ILE A CA 1
ATOM 711 C C . ILE A 1 88 ? 9.664 -7.984 8.773 1 98.94 88 ILE A C 1
ATOM 713 O O . ILE A 1 88 ? 9.734 -7.082 9.609 1 98.94 88 ILE A O 1
ATOM 717 N N . ILE A 1 89 ? 9.125 -7.785 7.586 1 98.88 89 ILE A N 1
ATOM 718 C CA . ILE A 1 89 ? 8.258 -6.641 7.305 1 98.88 89 ILE A CA 1
ATOM 719 C C . ILE A 1 89 ? 6.875 -7.133 6.887 1 98.88 89 ILE A C 1
ATOM 721 O O . ILE A 1 89 ? 6.75 -7.926 5.953 1 98.88 89 ILE A O 1
ATOM 725 N N . VAL A 1 90 ? 5.855 -6.734 7.648 1 98.94 90 VAL A N 1
ATOM 726 C CA . VAL A 1 90 ? 4.477 -6.98 7.246 1 98.94 90 VAL A CA 1
ATOM 727 C C . VAL A 1 90 ? 4.062 -5.969 6.176 1 98.94 90 VAL A C 1
ATOM 729 O O . VAL A 1 90 ? 4.277 -4.766 6.336 1 98.94 90 VAL A O 1
ATOM 732 N N . THR A 1 91 ? 3.502 -6.43 5.098 1 98.88 91 THR A N 1
ATOM 733 C CA . THR A 1 91 ? 3.248 -5.598 3.932 1 98.88 91 THR A CA 1
ATOM 734 C C . THR A 1 91 ? 1.768 -5.625 3.557 1 98.88 91 THR A C 1
ATOM 736 O O . THR A 1 91 ? 0.998 -6.414 4.109 1 98.88 91 THR A O 1
ATOM 739 N N . VAL A 1 92 ? 1.365 -4.742 2.674 1 98.69 92 VAL A N 1
ATOM 740 C CA . VAL A 1 92 ? 0.011 -4.719 2.131 1 98.69 92 VAL A CA 1
ATOM 741 C C . VAL A 1 92 ? -0.094 -5.695 0.963 1 98.69 92 VAL A C 1
ATOM 743 O O . VAL A 1 92 ? -0.09 -5.289 -0.2 1 98.69 92 VAL A O 1
ATOM 746 N N . GLY A 1 93 ? -0.192 -6.93 1.328 1 98.12 93 GLY A N 1
ATOM 747 C CA . GLY A 1 93 ? -0.182 -8.016 0.357 1 98.12 93 GLY A CA 1
ATOM 748 C C . GLY A 1 93 ? 1.204 -8.328 -0.176 1 98.12 93 GLY A C 1
ATOM 749 O O . GLY A 1 93 ? 2.139 -7.543 0.017 1 98.12 93 GLY A O 1
ATOM 750 N N . ALA A 1 94 ? 1.291 -9.477 -0.838 1 98.19 94 ALA A N 1
ATOM 751 C CA . ALA A 1 94 ? 2.539 -9.836 -1.505 1 98.19 94 ALA A CA 1
ATOM 752 C C . ALA A 1 94 ? 2.84 -8.891 -2.662 1 98.19 94 ALA A C 1
ATOM 754 O O . ALA A 1 94 ? 3.994 -8.742 -3.066 1 98.19 94 ALA A O 1
ATOM 755 N N . SER A 1 95 ? 1.791 -8.234 -3.16 1 97.81 95 SER A N 1
ATOM 756 C CA . SER A 1 95 ? 1.959 -7.262 -4.234 1 97.81 95 SER A CA 1
ATOM 757 C C . SER A 1 95 ? 2.895 -6.133 -3.818 1 97.81 95 SER A C 1
ATOM 759 O O . SER A 1 95 ? 3.812 -5.773 -4.559 1 97.81 95 SER A O 1
ATOM 761 N N . GLU A 1 96 ? 2.658 -5.609 -2.625 1 98.81 96 GLU A N 1
ATOM 762 C CA . GLU A 1 96 ? 3.547 -4.543 -2.176 1 98.81 96 GLU A CA 1
ATOM 763 C C . GLU A 1 96 ? 4.977 -5.051 -2.002 1 98.81 96 GLU A C 1
ATOM 765 O O . GLU A 1 96 ? 5.934 -4.344 -2.322 1 98.81 96 GLU A O 1
ATOM 770 N N . ALA A 1 97 ? 5.102 -6.223 -1.4 1 98.88 97 ALA A N 1
ATOM 771 C CA . ALA A 1 97 ? 6.43 -6.801 -1.19 1 98.88 97 ALA A CA 1
ATOM 772 C C . ALA A 1 97 ? 7.199 -6.895 -2.504 1 98.88 97 ALA A C 1
ATOM 774 O O . ALA A 1 97 ? 8.383 -6.551 -2.564 1 98.88 97 ALA A O 1
ATOM 775 N N . LEU A 1 98 ? 6.543 -7.379 -3.559 1 98.88 98 LEU A N 1
ATOM 776 C CA . LEU A 1 98 ? 7.148 -7.504 -4.879 1 98.88 98 LEU A CA 1
ATOM 777 C C . LEU A 1 98 ? 7.566 -6.141 -5.414 1 98.88 98 LEU A C 1
ATOM 779 O O . LEU A 1 98 ? 8.695 -5.973 -5.891 1 98.88 98 LEU A O 1
ATOM 783 N N . TYR A 1 99 ? 6.68 -5.207 -5.328 1 98.81 99 TYR A N 1
ATOM 784 C CA . TYR A 1 99 ? 6.938 -3.852 -5.797 1 98.81 99 TYR A CA 1
ATOM 785 C C . TYR A 1 99 ? 8.141 -3.244 -5.078 1 98.81 99 TYR A C 1
ATOM 787 O O . TYR A 1 99 ? 9.008 -2.641 -5.711 1 98.81 99 TYR A O 1
ATOM 795 N N . MET A 1 100 ? 8.164 -3.41 -3.734 1 98.69 100 MET A N 1
ATOM 796 C CA . MET A 1 100 ? 9.258 -2.914 -2.904 1 98.69 100 MET A CA 1
ATOM 797 C C . MET A 1 100 ? 10.594 -3.494 -3.359 1 98.69 100 MET A C 1
ATOM 799 O O . MET A 1 100 ? 11.602 -2.789 -3.396 1 98.69 100 MET A O 1
ATOM 803 N N . CYS A 1 101 ? 10.609 -4.758 -3.65 1 98.81 101 CYS A N 1
ATOM 804 C CA . CYS A 1 101 ? 11.844 -5.406 -4.09 1 98.81 101 CYS A CA 1
ATOM 805 C C . CYS A 1 101 ? 12.375 -4.762 -5.367 1 98.81 101 CYS A C 1
ATOM 807 O O . CYS A 1 101 ? 13.57 -4.48 -5.477 1 98.81 101 CYS A O 1
ATOM 809 N N . ALA A 1 102 ? 11.461 -4.57 -6.328 1 98.75 102 ALA A N 1
ATOM 810 C CA . ALA A 1 102 ? 11.867 -3.945 -7.582 1 98.75 102 ALA A CA 1
ATOM 811 C C . ALA A 1 102 ? 12.422 -2.543 -7.34 1 98.75 102 ALA A C 1
ATOM 813 O O . ALA A 1 102 ? 13.5 -2.201 -7.836 1 98.75 102 ALA A O 1
ATOM 814 N N . GLN A 1 103 ? 11.742 -1.745 -6.527 1 98.44 103 GLN A N 1
ATOM 815 C CA . GLN A 1 103 ? 12.125 -0.361 -6.277 1 98.44 103 GLN A CA 1
ATOM 816 C C . GLN A 1 103 ? 13.438 -0.289 -5.492 1 98.44 103 GLN A C 1
ATOM 818 O O . GLN A 1 103 ? 14.242 0.62 -5.703 1 98.44 103 GLN A O 1
ATOM 823 N N . ALA A 1 104 ? 13.625 -1.185 -4.609 1 98.38 104 ALA A N 1
ATOM 824 C CA . ALA A 1 104 ? 14.766 -1.125 -3.705 1 98.38 104 ALA A CA 1
ATOM 825 C C . ALA A 1 104 ? 16.047 -1.602 -4.398 1 98.38 104 ALA A C 1
ATOM 827 O O . ALA A 1 104 ? 17.141 -1.171 -4.051 1 98.38 104 ALA A O 1
ATOM 828 N N . PHE A 1 105 ? 15.914 -2.471 -5.426 1 98.69 105 PHE A N 1
ATOM 829 C CA . PHE A 1 105 ? 17.141 -3.156 -5.824 1 98.69 105 PHE A CA 1
ATOM 830 C C . PHE A 1 105 ? 17.359 -3.021 -7.328 1 98.69 105 PHE A C 1
ATOM 832 O O . PHE A 1 105 ? 18.484 -3.238 -7.809 1 98.69 105 PHE A O 1
ATOM 839 N N . ILE A 1 106 ? 16.344 -2.785 -8.125 1 98.44 106 ILE A N 1
ATOM 840 C CA . ILE A 1 106 ? 16.469 -2.746 -9.578 1 98.44 106 ILE A CA 1
ATOM 841 C C . ILE A 1 106 ? 16.594 -1.299 -10.047 1 98.44 106 ILE A C 1
ATOM 843 O O . ILE A 1 106 ? 15.898 -0.413 -9.539 1 98.44 106 ILE A O 1
ATOM 847 N N . GLU A 1 107 ? 17.438 -0.997 -10.898 1 96.94 107 GLU A N 1
ATOM 848 C CA . GLU A 1 107 ? 17.594 0.318 -11.516 1 96.94 107 GLU A CA 1
ATOM 849 C C . GLU A 1 107 ? 17.938 0.199 -13 1 96.94 107 GLU A C 1
ATOM 851 O O . GLU A 1 107 ? 18.031 -0.908 -13.531 1 96.94 107 GLU A O 1
ATOM 856 N N . LYS A 1 108 ? 18.047 1.31 -13.711 1 95.62 108 LYS A N 1
ATOM 857 C CA . LYS A 1 108 ? 18.344 1.335 -15.141 1 95.62 108 LYS A CA 1
ATOM 858 C C . LYS A 1 108 ? 19.641 0.567 -15.438 1 95.62 108 LYS A C 1
ATOM 860 O O . LYS A 1 108 ? 20.656 0.778 -14.781 1 95.62 108 LYS A O 1
ATOM 865 N N . GLY A 1 109 ? 19.578 -0.374 -16.406 1 96.19 109 GLY A N 1
ATOM 866 C CA . GLY A 1 109 ? 20.734 -1.17 -16.781 1 96.19 109 GLY A CA 1
ATOM 867 C C . GLY A 1 109 ? 20.719 -2.57 -16.203 1 96.19 109 GLY A C 1
ATOM 868 O O . GLY A 1 109 ? 21.406 -3.463 -16.688 1 96.19 109 GLY A O 1
ATOM 869 N N . ASP A 1 110 ? 19.906 -2.789 -15.18 1 98.44 110 ASP A N 1
ATOM 870 C CA . ASP A 1 110 ? 19.828 -4.09 -14.523 1 98.44 110 ASP A CA 1
ATOM 871 C C . ASP A 1 110 ? 18.953 -5.051 -15.328 1 98.44 110 ASP A C 1
ATOM 873 O O . ASP A 1 110 ? 17.938 -4.648 -15.883 1 98.44 110 ASP A O 1
ATOM 877 N N . GLU A 1 111 ? 19.375 -6.297 -15.344 1 98.81 111 GLU A N 1
ATOM 878 C CA . GLU A 1 111 ? 18.594 -7.375 -15.945 1 98.81 111 GLU A CA 1
ATOM 879 C C . GLU A 1 111 ? 17.969 -8.266 -14.867 1 98.81 111 GLU A C 1
ATOM 881 O O . GLU A 1 111 ? 18.625 -8.609 -13.883 1 98.81 111 GLU A O 1
ATOM 886 N N . VAL A 1 112 ? 16.719 -8.562 -15.055 1 98.94 112 VAL A N 1
ATOM 887 C CA . VAL A 1 112 ? 16 -9.453 -14.141 1 98.94 112 VAL A CA 1
ATOM 888 C C . VAL A 1 112 ? 15.508 -10.68 -14.898 1 98.94 112 VAL A C 1
ATOM 890 O O . VAL A 1 112 ? 14.766 -10.555 -15.875 1 98.94 112 VAL A O 1
ATOM 893 N N . LEU A 1 113 ? 15.945 -11.867 -14.445 1 98.94 113 LEU A N 1
ATOM 894 C CA . LEU A 1 113 ? 15.492 -13.125 -15.031 1 98.94 113 LEU A CA 1
ATOM 895 C C . LEU A 1 113 ? 14.086 -13.469 -14.562 1 98.94 113 LEU A C 1
ATOM 897 O O . LEU A 1 113 ? 13.797 -13.414 -13.359 1 98.94 113 LEU A O 1
ATOM 901 N N . LEU A 1 114 ? 13.195 -13.812 -15.508 1 98.5 114 LEU A N 1
ATOM 902 C CA . LEU A 1 114 ? 11.812 -14.164 -15.211 1 98.5 114 LEU A CA 1
ATOM 903 C C . LEU A 1 114 ? 11.422 -15.461 -15.922 1 98.5 114 LEU A C 1
ATOM 905 O O . LEU A 1 114 ? 11.695 -15.625 -17.109 1 98.5 114 LEU A O 1
ATOM 909 N N . PRO A 1 115 ? 10.805 -16.359 -15.164 1 98.62 115 PRO A N 1
ATOM 910 C CA . PRO A 1 115 ? 10.188 -17.484 -15.891 1 98.62 115 PRO A CA 1
ATOM 911 C C . PRO A 1 115 ? 9.211 -17.016 -16.969 1 98.62 115 PRO A C 1
ATOM 913 O O . PRO A 1 115 ? 8.508 -16.016 -16.766 1 98.62 115 PRO A O 1
ATOM 916 N N . ASN A 1 116 ? 9.195 -17.688 -18.047 1 98.44 116 ASN A N 1
ATOM 917 C CA . ASN A 1 116 ? 8.289 -17.438 -19.156 1 98.44 116 ASN A CA 1
ATOM 918 C C . ASN A 1 116 ? 7.531 -18.703 -19.547 1 98.44 116 ASN A C 1
ATOM 920 O O . ASN A 1 116 ? 8.109 -19.625 -20.141 1 98.44 116 ASN A O 1
ATOM 924 N N . PRO A 1 117 ? 6.219 -18.766 -19.234 1 97.94 117 PRO A N 1
ATOM 925 C CA . PRO A 1 117 ? 5.312 -17.719 -18.766 1 97.94 117 PRO A CA 1
ATOM 926 C C . PRO A 1 117 ? 5.414 -17.484 -17.266 1 97.94 117 PRO A C 1
ATOM 928 O O . PRO A 1 117 ? 5.926 -18.328 -16.531 1 97.94 117 PRO A O 1
ATOM 931 N N . SER A 1 118 ? 5.004 -16.312 -16.781 1 97.62 118 SER A N 1
ATOM 932 C CA . SER A 1 118 ? 4.945 -15.984 -15.359 1 97.62 118 SER A CA 1
ATOM 933 C C . SER A 1 118 ? 3.887 -14.922 -15.086 1 97.62 118 SER A C 1
ATOM 935 O O . SER A 1 118 ? 3.334 -14.336 -16.016 1 97.62 118 SER A O 1
ATOM 937 N N . PHE A 1 119 ? 3.553 -14.758 -13.914 1 97.06 119 PHE A N 1
ATOM 938 C CA . PHE A 1 119 ? 2.561 -13.797 -13.461 1 97.06 119 PHE A CA 1
ATOM 939 C C . PHE A 1 119 ? 2.863 -12.406 -14.016 1 97.06 119 PHE A C 1
ATOM 941 O O . PHE A 1 119 ? 4.008 -11.953 -13.969 1 97.06 119 PHE A O 1
ATOM 948 N N . LEU A 1 120 ? 1.954 -11.672 -14.516 1 93.25 120 LEU A N 1
ATOM 949 C CA . LEU A 1 120 ? 2.115 -10.469 -15.328 1 93.25 120 LEU A CA 1
ATOM 950 C C . LEU A 1 120 ? 2.693 -9.328 -14.492 1 93.25 120 LEU A C 1
ATOM 952 O O . LEU A 1 120 ? 3.391 -8.461 -15.023 1 93.25 120 LEU A O 1
ATOM 956 N N . SER A 1 121 ? 2.441 -9.266 -13.156 1 95.69 121 SER A N 1
ATOM 957 C CA . SER A 1 121 ? 2.898 -8.156 -12.328 1 95.69 121 SER A CA 1
ATOM 958 C C . SER A 1 121 ? 4.418 -8.141 -12.203 1 95.69 121 SER A C 1
ATOM 960 O O . SER A 1 121 ? 5.016 -7.098 -11.93 1 95.69 121 SER A O 1
ATOM 962 N N . TYR A 1 122 ? 5.055 -9.281 -12.367 1 98.06 122 TYR A N 1
ATOM 963 C CA . TYR A 1 122 ? 6.508 -9.336 -12.25 1 98.06 122 TYR A CA 1
ATOM 964 C C . TYR A 1 122 ? 7.172 -8.406 -13.258 1 98.06 122 TYR A C 1
ATOM 966 O O . TYR A 1 122 ? 7.98 -7.555 -12.883 1 98.06 122 TYR A O 1
ATOM 974 N N . GLU A 1 123 ? 6.789 -8.578 -14.516 1 97 123 GLU A N 1
ATOM 975 C CA . GLU A 1 123 ? 7.371 -7.746 -15.562 1 97 123 GLU A CA 1
ATOM 976 C C . GLU A 1 123 ? 7.055 -6.27 -15.336 1 97 123 GLU A C 1
ATOM 978 O O . GLU A 1 123 ? 7.918 -5.41 -15.516 1 97 123 GLU A O 1
ATOM 983 N N . ALA A 1 124 ? 5.844 -5.977 -14.977 1 96.44 124 ALA A N 1
ATOM 984 C CA . ALA A 1 124 ? 5.43 -4.598 -14.742 1 96.44 124 ALA A CA 1
ATOM 985 C C . ALA A 1 124 ? 6.273 -3.947 -13.648 1 96.44 124 ALA A C 1
ATOM 987 O O . ALA A 1 124 ? 6.711 -2.803 -13.789 1 96.44 124 ALA A O 1
ATOM 988 N N . CYS A 1 125 ? 6.504 -4.645 -12.539 1 98.12 125 CYS A N 1
ATOM 989 C CA . CYS A 1 125 ? 7.293 -4.109 -11.43 1 98.12 125 CYS A CA 1
ATOM 990 C C . CYS A 1 125 ? 8.734 -3.861 -11.859 1 98.12 125 CYS A C 1
ATOM 992 O O . CYS A 1 125 ? 9.328 -2.85 -11.484 1 98.12 125 CYS A O 1
ATOM 994 N N . VAL A 1 126 ? 9.32 -4.781 -12.641 1 98.31 126 VAL A N 1
ATOM 995 C CA . VAL A 1 126 ? 10.688 -4.625 -13.141 1 98.31 126 VAL A CA 1
ATOM 996 C C . VAL A 1 126 ? 10.781 -3.379 -14.016 1 98.31 126 VAL A C 1
ATOM 998 O O . VAL A 1 126 ? 11.703 -2.574 -13.867 1 98.31 126 VAL A O 1
ATOM 1001 N N . LYS A 1 127 ? 9.781 -3.217 -14.883 1 97.31 127 LYS A N 1
ATOM 1002 C CA . LYS A 1 127 ? 9.773 -2.09 -15.805 1 97.31 127 LYS A CA 1
ATOM 1003 C C . LYS A 1 127 ? 9.562 -0.771 -15.062 1 97.31 127 LYS A C 1
ATOM 1005 O O . LYS A 1 127 ? 10.188 0.24 -15.398 1 97.31 127 LYS A O 1
ATOM 1010 N N . LEU A 1 128 ? 8.773 -0.75 -14.031 1 97.31 128 LEU A N 1
ATOM 1011 C CA . LEU A 1 128 ? 8.508 0.443 -13.234 1 97.31 128 LEU A CA 1
ATOM 1012 C C . LEU A 1 128 ? 9.758 0.875 -12.477 1 97.31 128 LEU A C 1
ATOM 1014 O O . LEU A 1 128 ? 9.844 2.01 -12 1 97.31 128 LEU A O 1
ATOM 1018 N N . ALA A 1 129 ? 10.711 -0.023 -12.312 1 97.5 129 ALA A N 1
ATOM 1019 C CA . ALA A 1 129 ? 11.984 0.292 -11.68 1 97.5 129 ALA A CA 1
ATOM 1020 C C . ALA A 1 129 ? 13.07 0.534 -12.719 1 97.5 129 ALA A C 1
ATOM 1022 O O . ALA A 1 129 ? 14.258 0.606 -12.383 1 97.5 129 ALA A O 1
ATOM 1023 N N . ASP A 1 130 ? 12.703 0.533 -14.062 1 96.25 130 ASP A N 1
ATOM 1024 C CA . ASP A 1 130 ? 13.555 0.839 -15.203 1 96.25 130 ASP A CA 1
ATOM 1025 C C . ASP A 1 130 ? 14.492 -0.325 -15.516 1 96.25 130 ASP A C 1
ATOM 1027 O O . ASP A 1 130 ? 15.531 -0.138 -16.156 1 96.25 130 ASP A O 1
ATOM 1031 N N . GLY A 1 131 ? 14.148 -1.532 -14.961 1 97.81 131 GLY A N 1
ATOM 1032 C CA . GLY A 1 131 ? 14.922 -2.721 -15.289 1 97.81 131 GLY A CA 1
ATOM 1033 C C . GLY A 1 131 ? 14.516 -3.357 -16.609 1 97.81 131 GLY A C 1
ATOM 1034 O O . GLY A 1 131 ? 13.531 -2.945 -17.219 1 97.81 131 GLY A O 1
ATOM 1035 N N . LYS A 1 132 ? 15.328 -4.328 -17.016 1 98.12 132 LYS A N 1
ATOM 1036 C CA . LYS A 1 132 ? 15.07 -5.098 -18.234 1 98.12 132 LYS A CA 1
ATOM 1037 C C . LYS A 1 132 ? 14.766 -6.555 -17.906 1 98.12 132 LYS A C 1
ATOM 1039 O O . LYS A 1 132 ? 15.484 -7.188 -17.125 1 98.12 132 LYS A O 1
ATOM 1044 N N . VAL A 1 133 ? 13.75 -7.105 -18.5 1 98.06 133 VAL A N 1
ATOM 1045 C CA . VAL A 1 133 ? 13.367 -8.5 -18.281 1 98.06 133 VAL A CA 1
ATOM 1046 C C . VAL A 1 133 ? 14.133 -9.398 -19.234 1 98.06 133 VAL A C 1
ATOM 1048 O O . VAL A 1 133 ? 14.258 -9.094 -20.422 1 98.06 133 VAL A O 1
ATOM 1051 N N . VAL A 1 134 ? 14.711 -10.438 -18.734 1 98.75 134 VAL A N 1
ATOM 1052 C CA . VAL A 1 134 ? 15.312 -11.516 -19.516 1 98.75 134 VAL A CA 1
ATOM 1053 C C . VAL A 1 134 ? 14.531 -12.812 -19.281 1 98.75 134 VAL A C 1
ATOM 1055 O O . VAL A 1 134 ? 14.641 -13.43 -18.234 1 98.75 134 VAL A O 1
ATOM 1058 N N . PRO A 1 135 ? 13.766 -13.281 -20.297 1 98.38 135 PRO A N 1
ATOM 1059 C CA . PRO A 1 135 ? 12.93 -14.469 -20.109 1 98.38 135 PRO A CA 1
ATOM 1060 C C . PRO A 1 135 ? 13.742 -15.758 -20.031 1 98.38 135 PRO A C 1
ATOM 1062 O O . PRO A 1 135 ? 14.727 -15.914 -20.766 1 98.38 135 PRO A O 1
ATOM 1065 N N . VAL A 1 136 ? 13.406 -16.578 -19.109 1 98.69 136 VAL A N 1
ATOM 1066 C CA . VAL A 1 136 ? 13.883 -17.953 -19.031 1 98.69 136 VAL A CA 1
ATOM 1067 C C . VAL A 1 136 ? 12.766 -18.922 -19.422 1 98.69 136 VAL A C 1
ATOM 1069 O O . VAL A 1 136 ? 11.773 -19.047 -18.703 1 98.69 136 VAL A O 1
ATOM 1072 N N . GLU A 1 137 ? 12.93 -19.656 -20.391 1 97.25 137 GLU A N 1
ATOM 1073 C CA . GLU A 1 137 ? 11.844 -20.422 -21 1 97.25 137 GLU A CA 1
ATOM 1074 C C . GLU A 1 137 ? 11.461 -21.609 -20.125 1 97.25 137 GLU A C 1
ATOM 1076 O O . GLU A 1 137 ? 12.32 -22.406 -19.75 1 97.25 137 GLU A O 1
ATOM 1081 N N . CYS A 1 138 ? 10.242 -21.719 -19.781 1 97.69 138 CYS A N 1
ATOM 1082 C CA . CYS A 1 138 ? 9.633 -22.875 -19.125 1 97.69 138 CYS A CA 1
ATOM 1083 C C . CYS A 1 138 ? 8.664 -23.578 -20.078 1 97.69 138 CYS A C 1
ATOM 1085 O O . CYS A 1 138 ? 7.512 -23.172 -20.203 1 97.69 138 CYS A O 1
ATOM 1087 N N . SER A 1 139 ? 9.031 -24.703 -20.578 1 95.75 139 SER A N 1
ATOM 1088 C CA . SER A 1 139 ? 8.266 -25.359 -21.641 1 95.75 139 SER A CA 1
ATOM 1089 C C . SER A 1 139 ? 7.285 -26.375 -21.062 1 95.75 139 SER A C 1
ATOM 1091 O O . SER A 1 139 ? 7.488 -26.891 -19.953 1 95.75 139 SER A O 1
ATOM 1093 N N . MET A 1 140 ? 6.23 -26.656 -21.797 1 96.75 140 MET A N 1
ATOM 1094 C CA . MET A 1 140 ? 5.25 -27.656 -21.406 1 96.75 140 MET A CA 1
ATOM 1095 C C . MET A 1 140 ? 5.887 -29.047 -21.328 1 96.75 140 MET A C 1
ATOM 1097 O O . MET A 1 140 ? 5.484 -29.875 -20.516 1 96.75 140 MET A O 1
ATOM 1101 N N . GLU A 1 141 ? 6.906 -29.281 -22.172 1 95.69 141 GLU A N 1
ATOM 1102 C CA . GLU A 1 141 ? 7.605 -30.562 -22.188 1 95.69 141 GLU A CA 1
ATOM 1103 C C . GLU A 1 141 ? 8.227 -30.875 -20.828 1 95.69 141 GLU A C 1
ATOM 1105 O O . GLU A 1 141 ? 8.32 -32.031 -20.438 1 95.69 141 GLU A O 1
ATOM 1110 N N . ASN A 1 142 ? 8.562 -29.859 -20.172 1 95.94 142 ASN A N 1
ATOM 1111 C CA . ASN A 1 142 ? 9.109 -30.016 -18.828 1 95.94 142 ASN A CA 1
ATOM 1112 C C . ASN A 1 142 ? 8.109 -29.594 -17.766 1 95.94 142 ASN A C 1
ATOM 1114 O O . ASN A 1 142 ? 8.5 -29.078 -16.719 1 95.94 142 ASN A O 1
ATOM 1118 N N . GLU A 1 143 ? 6.84 -29.609 -18.109 1 97.19 143 GLU A N 1
ATOM 1119 C CA . GLU A 1 143 ? 5.719 -29.312 -17.234 1 97.19 143 GLU A CA 1
ATOM 1120 C C . GLU A 1 143 ? 5.805 -27.891 -16.703 1 97.19 143 GLU A C 1
ATOM 1122 O O . GLU A 1 143 ? 5.453 -27.625 -15.539 1 97.19 143 GLU A O 1
ATOM 1127 N N . PHE A 1 144 ? 6.461 -27.016 -17.453 1 98.06 144 PHE A N 1
ATOM 1128 C CA . PHE A 1 144 ? 6.605 -25.578 -17.203 1 98.06 144 PHE A CA 1
ATOM 1129 C C . PHE A 1 144 ? 7.5 -25.328 -15.992 1 98.06 144 PHE A C 1
ATOM 1131 O O . PHE A 1 144 ? 7.492 -24.234 -15.43 1 98.06 144 PHE A O 1
ATOM 1138 N N . LYS A 1 145 ? 8.258 -26.344 -15.539 1 97.62 145 LYS A N 1
ATOM 1139 C CA . LYS A 1 145 ? 9.18 -26.156 -14.422 1 97.62 145 LYS A CA 1
ATOM 1140 C C . LYS A 1 145 ? 10.43 -25.406 -14.852 1 97.62 145 LYS A C 1
ATOM 1142 O O . LYS A 1 145 ? 10.953 -25.625 -15.945 1 97.62 145 LYS A O 1
ATOM 1147 N N . LEU A 1 146 ? 10.828 -24.453 -14.047 1 97.19 146 LEU A N 1
ATOM 1148 C CA . LEU A 1 146 ? 12.078 -23.75 -14.281 1 97.19 146 LEU A CA 1
ATOM 1149 C C . LEU A 1 146 ? 13.281 -24.641 -13.992 1 97.19 146 LEU A C 1
ATOM 1151 O O . LEU A 1 146 ? 13.352 -25.25 -12.93 1 97.19 146 LEU A O 1
ATOM 1155 N N . GLN A 1 147 ? 14.195 -24.719 -14.898 1 97.12 147 GLN A N 1
ATOM 1156 C CA . GLN A 1 147 ? 15.398 -25.547 -14.742 1 97.12 147 GLN A CA 1
ATOM 1157 C C . GLN A 1 147 ? 16.625 -24.672 -14.477 1 97.12 147 GLN A C 1
ATOM 1159 O O . GLN A 1 147 ? 16.781 -23.609 -15.07 1 97.12 147 GLN A O 1
ATOM 1164 N N . ALA A 1 148 ? 17.469 -25.141 -13.586 1 98.06 148 ALA A N 1
ATOM 1165 C CA . ALA A 1 148 ? 18.656 -24.375 -13.18 1 98.06 148 ALA A CA 1
ATOM 1166 C C . ALA A 1 148 ? 19.578 -24.109 -14.367 1 98.06 148 ALA A C 1
ATOM 1168 O O . ALA A 1 148 ? 20.172 -23.031 -14.469 1 98.06 148 ALA A O 1
ATOM 1169 N N . ASN A 1 149 ? 19.703 -25.109 -15.227 1 97.94 149 ASN A N 1
ATOM 1170 C CA . ASN A 1 149 ? 20.594 -24.953 -16.391 1 97.94 149 ASN A CA 1
ATOM 1171 C C . ASN A 1 149 ? 20.125 -23.828 -17.297 1 97.94 149 ASN A C 1
ATOM 1173 O O . ASN A 1 149 ? 20.938 -23.094 -17.844 1 97.94 149 ASN A O 1
ATOM 1177 N N . ASP A 1 150 ? 18.844 -23.734 -17.531 1 98 150 ASP A N 1
ATOM 1178 C CA . ASP A 1 150 ? 18.281 -22.656 -18.359 1 98 150 ASP A CA 1
ATOM 1179 C C . ASP A 1 150 ? 18.547 -21.297 -17.734 1 98 150 ASP A C 1
ATOM 1181 O O . ASP A 1 150 ? 18.781 -20.312 -18.438 1 98 150 ASP A O 1
ATOM 1185 N N . VAL A 1 151 ? 18.516 -21.203 -16.422 1 98.69 151 VAL A N 1
ATOM 1186 C CA . VAL A 1 151 ? 18.812 -19.969 -15.688 1 98.69 151 VAL A CA 1
ATOM 1187 C C . VAL A 1 151 ? 20.266 -19.578 -15.891 1 98.69 151 VAL A C 1
ATOM 1189 O O . VAL A 1 151 ? 20.578 -18.438 -16.219 1 98.69 151 VAL A O 1
ATOM 1192 N N . GLU A 1 152 ? 21.125 -20.531 -15.648 1 98.56 152 GLU A N 1
ATOM 1193 C CA . GLU A 1 152 ? 22.562 -20.297 -15.742 1 98.56 152 GLU A CA 1
ATOM 1194 C C . GLU A 1 152 ? 22.953 -19.75 -17.125 1 98.56 152 GLU A C 1
ATOM 1196 O O . GLU A 1 152 ? 23.797 -18.844 -17.219 1 98.56 152 GLU A O 1
ATOM 1201 N N . GLU A 1 153 ? 22.297 -20.234 -18.125 1 98.44 153 GLU A N 1
ATOM 1202 C CA . GLU A 1 153 ? 22.594 -19.859 -19.5 1 98.44 153 GLU A CA 1
ATOM 1203 C C . GLU A 1 153 ? 22.219 -18.406 -19.766 1 98.44 153 GLU A C 1
ATOM 1205 O O . GLU A 1 153 ? 22.734 -17.781 -20.703 1 98.44 153 GLU A O 1
ATOM 1210 N N . LYS A 1 154 ? 21.359 -17.812 -18.969 1 98.62 154 LYS A N 1
ATOM 1211 C CA . LYS A 1 154 ? 20.828 -16.484 -19.219 1 98.62 154 LYS A CA 1
ATOM 1212 C C . LYS A 1 154 ? 21.547 -15.438 -18.359 1 98.62 154 LYS A C 1
ATOM 1214 O O . LYS A 1 154 ? 21.344 -14.234 -18.531 1 98.62 154 LYS A O 1
ATOM 1219 N N . ILE A 1 155 ? 22.391 -15.859 -17.422 1 98.56 155 ILE A N 1
ATOM 1220 C CA . ILE A 1 155 ? 23.078 -14.945 -16.516 1 98.56 155 ILE A CA 1
ATOM 1221 C C . ILE A 1 155 ? 24.109 -14.133 -17.281 1 98.56 155 ILE A C 1
ATOM 1223 O O . ILE A 1 155 ? 24.812 -14.664 -18.141 1 98.56 155 ILE A O 1
ATOM 1227 N N . SER A 1 156 ? 24.188 -12.883 -17.094 1 98.31 156 SER A N 1
ATOM 1228 C CA . SER A 1 156 ? 25.156 -11.945 -17.656 1 98.31 156 SER A CA 1
ATOM 1229 C C . SER A 1 156 ? 25.75 -11.07 -16.562 1 98.31 156 SER A C 1
ATOM 1231 O O . SER A 1 156 ? 25.438 -11.227 -15.383 1 98.31 156 SER A O 1
ATOM 1233 N N . GLU A 1 157 ? 26.609 -10.148 -16.984 1 97.38 157 GLU A N 1
ATOM 1234 C CA . GLU A 1 157 ? 27.219 -9.211 -16.031 1 97.38 157 GLU A CA 1
ATOM 1235 C C . GLU A 1 157 ? 26.188 -8.219 -15.5 1 97.38 157 GLU A C 1
ATOM 1237 O O . GLU A 1 157 ? 26.406 -7.605 -14.453 1 97.38 157 GLU A O 1
ATOM 1242 N N . ASN A 1 158 ? 25.062 -8.125 -16.188 1 98.19 158 ASN A N 1
ATOM 1243 C CA . ASN A 1 158 ? 24.031 -7.164 -15.812 1 98.19 158 ASN A CA 1
ATOM 1244 C C . ASN A 1 158 ? 22.922 -7.828 -15.008 1 98.19 158 ASN A C 1
ATOM 1246 O O . ASN A 1 158 ? 21.969 -7.164 -14.57 1 98.19 158 ASN A O 1
ATOM 1250 N N . THR A 1 159 ? 23.031 -9.133 -14.758 1 98.75 159 THR A N 1
ATOM 1251 C CA . THR A 1 159 ? 21.984 -9.828 -14 1 98.75 159 THR A CA 1
ATOM 1252 C C . THR A 1 159 ? 21.969 -9.367 -12.547 1 98.75 159 THR A C 1
ATOM 1254 O O . THR A 1 159 ? 22.953 -9.555 -11.82 1 98.75 159 THR A O 1
ATOM 1257 N N . LYS A 1 160 ? 20.859 -8.766 -12.234 1 98.81 160 LYS A N 1
ATOM 1258 C CA . LYS A 1 160 ? 20.688 -8.219 -10.891 1 98.81 160 LYS A CA 1
ATOM 1259 C C . LYS A 1 160 ? 19.844 -9.148 -10.016 1 98.81 160 LYS A C 1
ATOM 1261 O O . LYS A 1 160 ? 20.078 -9.258 -8.812 1 98.81 160 LYS A O 1
ATOM 1266 N N . ALA A 1 161 ? 18.875 -9.781 -10.617 1 98.94 161 ALA A N 1
ATOM 1267 C CA . ALA A 1 161 ? 17.953 -10.586 -9.828 1 98.94 161 ALA A CA 1
ATOM 1268 C C . ALA A 1 161 ? 17.266 -11.633 -10.688 1 98.94 161 ALA A C 1
ATOM 1270 O O . ALA A 1 161 ? 17.281 -11.547 -11.922 1 98.94 161 ALA A O 1
ATOM 1271 N N . ILE A 1 162 ? 16.703 -12.633 -10.062 1 98.94 162 ILE A N 1
ATOM 1272 C CA . ILE A 1 162 ? 15.703 -13.539 -10.625 1 98.94 162 ILE A CA 1
ATOM 1273 C C . ILE A 1 162 ? 14.461 -13.555 -9.75 1 98.94 162 ILE A C 1
ATOM 1275 O O . ILE A 1 162 ? 14.555 -13.469 -8.523 1 98.94 162 ILE A O 1
ATOM 1279 N N . ILE A 1 163 ? 13.258 -13.562 -10.352 1 98.94 163 ILE A N 1
ATOM 1280 C CA . ILE A 1 163 ? 12.016 -13.758 -9.617 1 98.94 163 ILE A CA 1
ATOM 1281 C C . ILE A 1 163 ? 11.531 -15.195 -9.789 1 98.94 163 ILE A C 1
ATOM 1283 O O . ILE A 1 163 ? 11.375 -15.672 -10.914 1 98.94 163 ILE A O 1
ATOM 1287 N N . LEU A 1 164 ? 11.359 -15.867 -8.68 1 98.75 164 LEU A N 1
ATOM 1288 C CA . LEU A 1 164 ? 10.859 -17.234 -8.664 1 98.75 164 LEU A CA 1
ATOM 1289 C C . LEU A 1 164 ? 9.438 -17.281 -8.109 1 98.75 164 LEU A C 1
ATOM 1291 O O . LEU A 1 164 ? 9.086 -16.5 -7.227 1 98.75 164 LEU A O 1
ATOM 1295 N N . ASN A 1 165 ? 8.695 -18.109 -8.633 1 98.75 165 ASN A N 1
ATOM 1296 C CA . ASN A 1 165 ? 7.332 -18.344 -8.164 1 98.75 165 ASN A CA 1
ATOM 1297 C C . ASN A 1 165 ? 6.98 -19.828 -8.227 1 98.75 165 ASN A C 1
ATOM 1299 O O . ASN A 1 165 ? 6.812 -20.391 -9.312 1 98.75 165 ASN A O 1
ATOM 1303 N N . SER A 1 166 ? 6.906 -20.469 -7.133 1 98.44 166 SER A N 1
ATOM 1304 C CA . SER A 1 166 ? 6.59 -21.891 -6.969 1 98.44 166 SER A CA 1
ATOM 1305 C C . SER A 1 166 ? 5.727 -22.125 -5.734 1 98.44 166 SER A C 1
ATOM 1307 O O . SER A 1 166 ? 6.152 -21.844 -4.613 1 98.44 166 SER A O 1
ATOM 1309 N N . PRO A 1 167 ? 4.562 -22.703 -5.863 1 98.56 167 PRO A N 1
ATOM 1310 C CA . PRO A 1 167 ? 3.852 -23.047 -7.098 1 98.56 167 PRO A CA 1
ATOM 1311 C C . PRO A 1 167 ? 3.596 -21.844 -7.992 1 98.56 167 PRO A C 1
ATOM 1313 O O . PRO A 1 167 ? 3.504 -20.719 -7.504 1 98.56 167 PRO A O 1
ATOM 1316 N N . SER A 1 168 ? 3.396 -22.109 -9.281 1 98.44 168 SER A N 1
ATOM 1317 C CA . SER A 1 168 ? 3.488 -21.047 -10.289 1 98.44 168 SER A CA 1
ATOM 1318 C C . SER A 1 168 ? 2.105 -20.594 -10.734 1 98.44 168 SER A C 1
ATOM 1320 O O . SER A 1 168 ? 1.205 -21.406 -10.93 1 98.44 168 SER A O 1
ATOM 1322 N N . ASN A 1 169 ? 1.819 -19.375 -10.766 1 98.06 169 ASN A N 1
ATOM 1323 C CA . ASN A 1 169 ? 0.854 -18.719 -11.641 1 98.06 169 ASN A CA 1
ATOM 1324 C C . ASN A 1 169 ? 1.498 -18.281 -12.953 1 98.06 169 ASN A C 1
ATOM 1326 O O . ASN A 1 169 ? 2.4 -17.438 -12.953 1 98.06 169 ASN A O 1
ATOM 1330 N N . PRO A 1 170 ? 1.229 -18.844 -14.062 1 97.81 170 PRO A N 1
ATOM 1331 C CA . PRO A 1 170 ? -0.099 -19.344 -14.406 1 97.81 170 PRO A CA 1
ATOM 1332 C C . PRO A 1 170 ? -0.125 -20.859 -14.586 1 97.81 170 PRO A C 1
ATOM 1334 O O . PRO A 1 170 ? -1.15 -21.422 -14.977 1 97.81 170 PRO A O 1
ATOM 1337 N N . THR A 1 171 ? 0.92 -21.609 -14.297 1 98.31 171 THR A N 1
ATOM 1338 C CA . THR A 1 171 ? 1.034 -22.938 -14.883 1 98.31 171 THR A CA 1
ATOM 1339 C C . THR A 1 171 ? 0.723 -24.016 -13.844 1 98.31 171 THR A C 1
ATOM 1341 O O . THR A 1 171 ? 0.507 -25.172 -14.188 1 98.31 171 THR A O 1
ATOM 1344 N N . GLY A 1 172 ? 0.797 -23.609 -12.586 1 98.38 172 GLY A N 1
ATOM 1345 C CA . GLY A 1 172 ? 0.623 -24.594 -11.531 1 98.38 172 GLY A CA 1
ATOM 1346 C C . GLY A 1 172 ? 1.865 -25.422 -11.273 1 98.38 172 GLY A C 1
ATOM 1347 O O . GLY A 1 172 ? 1.868 -26.297 -10.398 1 98.38 172 GLY A O 1
ATOM 1348 N N . ALA A 1 173 ? 2.963 -25.172 -11.93 1 98.19 173 ALA A N 1
ATOM 1349 C CA . ALA A 1 173 ? 4.199 -25.922 -11.797 1 98.19 173 ALA A CA 1
ATOM 1350 C C . ALA A 1 173 ? 4.801 -25.75 -10.398 1 98.19 173 ALA A C 1
ATOM 1352 O O . ALA A 1 173 ? 4.734 -24.656 -9.828 1 98.19 173 ALA A O 1
ATOM 1353 N N . VAL A 1 174 ? 5.383 -26.781 -9.844 1 98.44 174 VAL A N 1
ATOM 1354 C CA . VAL A 1 174 ? 6.148 -26.766 -8.602 1 98.44 174 VAL A CA 1
ATOM 1355 C C . VAL A 1 174 ? 7.605 -27.125 -8.891 1 98.44 174 VAL A C 1
ATOM 1357 O O . VAL A 1 174 ? 7.891 -28.188 -9.438 1 98.44 174 VAL A O 1
ATOM 1360 N N . MET A 1 175 ? 8.477 -26.234 -8.578 1 98 175 MET A N 1
ATOM 1361 C CA . MET A 1 175 ? 9.898 -26.438 -8.836 1 98 175 MET A CA 1
ATOM 1362 C C . MET A 1 175 ? 10.453 -27.594 -8 1 98 175 MET A C 1
ATOM 1364 O O . MET A 1 175 ? 9.961 -27.844 -6.902 1 98 175 MET A O 1
ATOM 1368 N N . GLU A 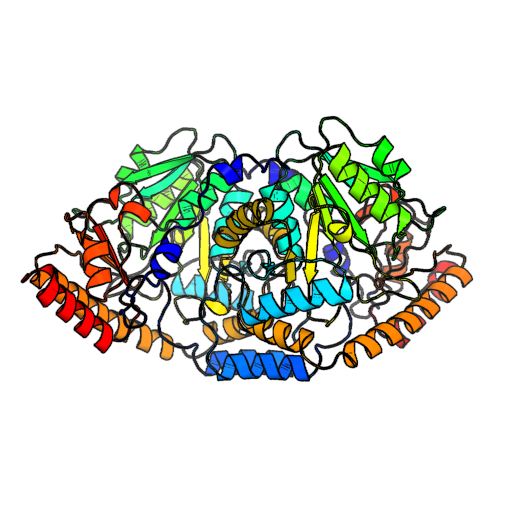1 176 ? 11.461 -28.219 -8.516 1 97.31 176 GLU A N 1
ATOM 1369 C CA . GLU A 1 176 ? 12.102 -29.328 -7.809 1 97.31 176 GLU A CA 1
ATOM 1370 C C . GLU A 1 176 ? 13.172 -28.812 -6.848 1 97.31 176 GLU A C 1
ATOM 1372 O O . GLU A 1 176 ? 13.773 -27.766 -7.086 1 97.31 176 GLU A O 1
ATOM 1377 N N . LYS A 1 177 ? 13.406 -29.578 -5.824 1 98.12 177 LYS A N 1
ATOM 1378 C CA . LYS A 1 177 ? 14.398 -29.234 -4.809 1 98.12 177 LYS A CA 1
ATOM 1379 C C . LYS A 1 177 ? 15.758 -28.953 -5.441 1 98.12 177 LYS A C 1
ATOM 1381 O O . LYS A 1 177 ? 16.422 -27.969 -5.102 1 98.12 177 LYS A O 1
ATOM 1386 N N . GLU A 1 178 ? 16.172 -29.812 -6.328 1 98.19 178 GLU A N 1
ATOM 1387 C CA . GLU A 1 178 ? 17.484 -29.719 -6.934 1 98.19 178 GLU A CA 1
ATOM 1388 C C . GLU A 1 178 ? 17.656 -28.438 -7.73 1 98.19 178 GLU A C 1
ATOM 1390 O O . GLU A 1 178 ? 18.719 -27.812 -7.707 1 98.19 178 GLU A O 1
ATOM 1395 N N . ASP A 1 179 ? 16.641 -28.047 -8.406 1 98.25 179 ASP A N 1
ATOM 1396 C CA . ASP A 1 179 ? 16.719 -26.828 -9.195 1 98.25 179 ASP A CA 1
ATOM 1397 C C . ASP A 1 179 ? 16.734 -25.594 -8.297 1 98.25 179 ASP A C 1
ATOM 1399 O O . ASP A 1 179 ? 17.469 -24.641 -8.555 1 98.25 179 ASP A O 1
ATOM 1403 N N . ILE A 1 180 ? 15.898 -25.594 -7.25 1 98.75 180 ILE A N 1
ATOM 1404 C CA . ILE A 1 180 ? 15.867 -24.484 -6.312 1 98.75 180 ILE A CA 1
ATOM 1405 C C . ILE A 1 180 ? 17.234 -24.312 -5.656 1 98.75 180 ILE A C 1
ATOM 1407 O O . ILE A 1 180 ? 17.766 -23.203 -5.586 1 98.75 180 ILE A O 1
ATOM 1411 N N . LYS A 1 181 ? 17.797 -25.391 -5.168 1 98.75 181 LYS A N 1
ATOM 1412 C CA . LYS A 1 181 ? 19.094 -25.328 -4.52 1 98.75 181 LYS A CA 1
ATOM 1413 C C . LYS A 1 181 ? 20.172 -24.859 -5.488 1 98.75 181 LYS A C 1
ATOM 1415 O O . LYS A 1 181 ? 21.047 -24.062 -5.117 1 98.75 181 LYS A O 1
ATOM 1420 N N . ALA A 1 182 ? 20.141 -25.406 -6.707 1 98.81 182 ALA A N 1
ATOM 1421 C CA . ALA A 1 182 ? 21.125 -25.016 -7.711 1 98.81 182 ALA A CA 1
ATOM 1422 C C . ALA A 1 182 ? 21.047 -23.516 -7.992 1 98.81 182 ALA A C 1
ATOM 1424 O O . ALA A 1 182 ? 22.078 -22.859 -8.133 1 98.81 182 ALA A O 1
ATOM 1425 N N . ILE A 1 183 ? 19.859 -22.953 -8.109 1 98.81 183 ILE A N 1
ATOM 1426 C CA . ILE A 1 183 ? 19.688 -21.531 -8.375 1 98.81 183 ILE A CA 1
ATOM 1427 C C . ILE A 1 183 ? 20.156 -20.719 -7.164 1 98.81 183 ILE A C 1
ATOM 1429 O O . ILE A 1 183 ? 20.766 -19.656 -7.316 1 98.81 183 ILE A O 1
ATOM 1433 N N . ALA A 1 184 ? 19.859 -21.203 -5.926 1 98.81 184 ALA A N 1
ATOM 1434 C CA . ALA A 1 184 ? 20.359 -20.562 -4.711 1 98.81 184 ALA A CA 1
ATOM 1435 C C . ALA A 1 184 ? 21.891 -20.5 -4.723 1 98.81 184 ALA A C 1
ATOM 1437 O O . ALA A 1 184 ? 22.469 -19.469 -4.391 1 98.81 184 ALA A O 1
ATOM 1438 N N . ASP A 1 185 ? 22.5 -21.609 -5.133 1 98.62 185 ASP A N 1
ATOM 1439 C CA . ASP A 1 185 ? 23.969 -21.641 -5.215 1 98.62 185 ASP A CA 1
ATOM 1440 C C . ASP A 1 185 ? 24.484 -20.656 -6.258 1 98.62 185 ASP A C 1
ATOM 1442 O O . ASP A 1 185 ? 25.484 -19.969 -6.027 1 98.62 185 ASP A O 1
ATOM 1446 N N . LEU A 1 186 ? 23.828 -20.609 -7.41 1 98.5 186 LEU A N 1
ATOM 1447 C CA . LEU A 1 186 ? 24.188 -19.688 -8.469 1 98.5 186 LEU A CA 1
ATOM 1448 C C . LEU A 1 186 ? 24.109 -18.234 -7.98 1 98.5 186 LEU A C 1
ATOM 1450 O O . LEU A 1 186 ? 24.922 -17.391 -8.375 1 98.5 186 LEU A O 1
ATOM 1454 N N . SER A 1 187 ? 23.078 -17.938 -7.164 1 98.62 187 SER A N 1
ATOM 1455 C CA . SER A 1 187 ? 22.891 -16.562 -6.672 1 98.62 187 SER A CA 1
ATOM 1456 C C . SER A 1 187 ? 24.109 -16.109 -5.871 1 98.62 187 SER A C 1
ATOM 1458 O O . SER A 1 187 ? 24.469 -14.93 -5.914 1 98.62 187 SER A O 1
ATOM 1460 N N . VAL A 1 188 ? 24.719 -17 -5.117 1 97.75 188 VAL A N 1
ATOM 1461 C CA . VAL A 1 188 ? 25.906 -16.688 -4.32 1 97.75 188 VAL A CA 1
ATOM 1462 C C . VAL A 1 188 ? 27.125 -16.562 -5.23 1 97.75 188 VAL A C 1
ATOM 1464 O O . VAL A 1 188 ? 27.875 -15.586 -5.137 1 97.75 188 VAL A O 1
ATOM 1467 N N . ASP A 1 189 ? 27.281 -17.531 -6.164 1 97.56 189 ASP A N 1
ATOM 1468 C CA . ASP A 1 189 ? 28.438 -17.578 -7.043 1 97.56 189 ASP A CA 1
ATOM 1469 C C . ASP A 1 189 ? 28.484 -16.359 -7.965 1 97.56 189 ASP A C 1
ATOM 1471 O O . ASP A 1 189 ? 29.562 -15.852 -8.266 1 97.56 189 ASP A O 1
ATOM 1475 N N . LYS A 1 190 ? 27.328 -15.984 -8.438 1 97.62 190 LYS A N 1
ATOM 1476 C CA . LYS A 1 190 ? 27.25 -14.938 -9.453 1 97.62 190 LYS A CA 1
ATOM 1477 C C . LYS A 1 190 ? 26.734 -13.633 -8.859 1 97.62 190 LYS A C 1
ATOM 1479 O O . LYS A 1 190 ? 26.641 -12.625 -9.562 1 97.62 190 LYS A O 1
ATOM 1484 N N . ASN A 1 191 ? 26.375 -13.609 -7.641 1 97.5 191 ASN A N 1
ATOM 1485 C CA . ASN A 1 191 ? 26.016 -12.453 -6.84 1 97.5 191 ASN A CA 1
ATOM 1486 C C . ASN A 1 191 ? 24.766 -11.758 -7.402 1 97.5 191 ASN A C 1
ATOM 1488 O O . ASN A 1 191 ? 24.812 -10.562 -7.711 1 97.5 191 ASN A O 1
ATOM 1492 N N . PHE A 1 192 ? 23.703 -12.414 -7.477 1 98.56 192 PHE A N 1
ATOM 1493 C CA . PHE A 1 192 ? 22.422 -11.805 -7.844 1 98.56 192 PHE A CA 1
ATOM 1494 C C . PHE A 1 192 ? 21.359 -12.141 -6.816 1 98.56 192 PHE A C 1
ATOM 1496 O O . PHE A 1 192 ? 21.516 -13.07 -6.027 1 98.56 192 PHE A O 1
ATOM 1503 N N . LEU A 1 193 ? 20.312 -11.328 -6.773 1 98.88 193 LEU A N 1
ATOM 1504 C CA . LEU A 1 193 ? 19.234 -11.43 -5.805 1 98.88 193 LEU A CA 1
ATOM 1505 C C . LEU A 1 193 ? 18.172 -12.406 -6.289 1 98.88 193 LEU A C 1
ATOM 1507 O O . LEU A 1 193 ? 17.797 -12.398 -7.465 1 98.88 193 LEU A O 1
ATOM 1511 N N . ILE A 1 194 ? 17.703 -13.289 -5.41 1 98.94 194 ILE A N 1
ATOM 1512 C CA . ILE A 1 194 ? 16.516 -14.086 -5.668 1 98.94 194 ILE A CA 1
ATOM 1513 C C . ILE A 1 194 ? 15.312 -13.461 -4.973 1 98.94 194 ILE A C 1
ATOM 1515 O O . ILE A 1 194 ? 15.312 -13.297 -3.75 1 98.94 194 ILE A O 1
ATOM 1519 N N . ILE A 1 195 ? 14.359 -13.031 -5.695 1 98.94 195 ILE A N 1
ATOM 1520 C CA . ILE A 1 195 ? 13.055 -12.664 -5.168 1 98.94 195 ILE A CA 1
ATOM 1521 C C . ILE A 1 195 ? 12.109 -13.859 -5.258 1 98.94 195 ILE A C 1
ATOM 1523 O O . ILE A 1 195 ? 11.648 -14.211 -6.348 1 98.94 195 ILE A O 1
ATOM 1527 N N . SER A 1 196 ? 11.852 -14.484 -4.172 1 98.94 196 SER A N 1
ATOM 1528 C CA . SER A 1 196 ? 11.086 -15.727 -4.137 1 98.94 196 SER A CA 1
ATOM 1529 C C . SER A 1 196 ? 9.648 -15.477 -3.703 1 98.94 196 SER A C 1
ATOM 1531 O O . SER A 1 196 ? 9.375 -15.305 -2.514 1 98.94 196 SER A O 1
ATOM 1533 N N . ASP A 1 197 ? 8.742 -15.461 -4.652 1 98.88 197 ASP A N 1
ATOM 1534 C CA . ASP A 1 197 ? 7.312 -15.344 -4.375 1 98.88 197 ASP A CA 1
ATOM 1535 C C . ASP A 1 197 ? 6.707 -16.703 -4.031 1 98.88 197 ASP A C 1
ATOM 1537 O O . ASP A 1 197 ? 6.477 -17.531 -4.918 1 98.88 197 ASP A O 1
ATOM 1541 N N . GLU A 1 198 ? 6.379 -16.875 -2.781 1 98.88 198 GLU A N 1
ATOM 1542 C CA . GLU A 1 198 ? 5.945 -18.188 -2.301 1 98.88 198 GLU A CA 1
ATOM 1543 C C . GLU A 1 198 ? 4.5 -18.141 -1.815 1 98.88 198 GLU A C 1
ATOM 1545 O O . GLU A 1 198 ? 4.133 -18.859 -0.884 1 98.88 198 GLU A O 1
ATOM 1550 N N . ILE A 1 199 ? 3.668 -17.328 -2.465 1 98.75 199 ILE A N 1
ATOM 1551 C CA . ILE A 1 199 ? 2.316 -16.984 -2.039 1 98.75 199 ILE A CA 1
ATOM 1552 C C . ILE A 1 199 ? 1.426 -18.234 -2.09 1 98.75 199 ILE A C 1
ATOM 1554 O O . ILE A 1 199 ? 0.438 -18.328 -1.357 1 98.75 199 ILE A O 1
ATOM 1558 N N . TYR A 1 200 ? 1.778 -19.266 -2.896 1 98.75 200 TYR A N 1
ATOM 1559 C CA . TYR A 1 200 ? 0.934 -20.438 -3.082 1 98.75 200 TYR A CA 1
ATOM 1560 C C . TYR A 1 200 ? 1.502 -21.641 -2.338 1 98.75 200 TYR A C 1
ATOM 1562 O O . TYR A 1 200 ? 1.077 -22.781 -2.566 1 98.75 200 TYR A O 1
ATOM 1570 N N . GLU A 1 201 ? 2.447 -21.453 -1.421 1 98.69 201 GLU A N 1
ATOM 1571 C CA . GLU A 1 201 ? 3.252 -22.531 -0.862 1 98.69 201 GLU A CA 1
ATOM 1572 C C . GLU A 1 201 ? 2.371 -23.594 -0.204 1 98.69 201 GLU A C 1
ATOM 1574 O O . GLU A 1 201 ? 2.727 -24.766 -0.173 1 98.69 201 GLU A O 1
ATOM 1579 N N . LYS A 1 202 ? 1.182 -23.203 0.326 1 98.5 202 LYS A N 1
ATOM 1580 C CA . LYS A 1 202 ? 0.325 -24.141 1.039 1 98.5 202 LYS A CA 1
ATOM 1581 C C . LYS A 1 202 ? -0.625 -24.859 0.081 1 98.5 202 LYS A C 1
ATOM 1583 O O . LYS A 1 202 ? -1.229 -25.875 0.436 1 98.5 202 LYS A O 1
ATOM 1588 N N . ILE A 1 203 ? -0.849 -24.344 -1.092 1 98.75 203 ILE A N 1
ATOM 1589 C CA . ILE A 1 203 ? -1.695 -24.953 -2.105 1 98.75 203 ILE A CA 1
ATOM 1590 C C . ILE A 1 203 ? -0.84 -25.797 -3.051 1 98.75 203 ILE A C 1
ATOM 1592 O O . ILE A 1 203 ? -0.473 -25.344 -4.137 1 98.75 203 ILE A O 1
ATOM 1596 N N . ILE A 1 204 ? -0.511 -26.953 -2.666 1 98.69 204 ILE A N 1
ATOM 1597 C CA . ILE A 1 204 ? 0.425 -27.859 -3.332 1 98.69 204 ILE A CA 1
ATOM 1598 C C . ILE A 1 204 ? -0.065 -29.297 -3.205 1 98.69 204 ILE A C 1
ATOM 1600 O O . ILE A 1 204 ? -0.58 -29.688 -2.156 1 98.69 204 ILE A O 1
ATOM 1604 N N . TYR A 1 205 ? 0.029 -30.078 -4.273 1 97.94 205 TYR A N 1
ATOM 1605 C CA . TYR A 1 205 ? -0.599 -31.391 -4.328 1 97.94 205 TYR A CA 1
ATOM 1606 C C . TYR A 1 205 ? 0.448 -32.5 -4.488 1 97.94 205 TYR A C 1
ATOM 1608 O O . TYR A 1 205 ? 0.993 -32.688 -5.574 1 97.94 205 TYR A O 1
ATOM 1616 N N . GLY A 1 206 ? 0.688 -33.188 -3.469 1 93.69 206 GLY A N 1
ATOM 1617 C CA . GLY A 1 206 ? 1.578 -34.344 -3.555 1 93.69 206 GLY A CA 1
ATOM 1618 C C . GLY A 1 206 ? 3.041 -33.938 -3.676 1 93.69 206 GLY A C 1
ATOM 1619 O O . GLY A 1 206 ? 3.883 -34.781 -4.012 1 93.69 206 GLY A O 1
ATOM 1620 N N . LYS A 1 207 ? 3.408 -32.75 -3.633 1 95.31 207 LYS A N 1
ATOM 1621 C CA . LYS A 1 207 ? 4.777 -32.25 -3.691 1 95.31 207 LYS A CA 1
ATOM 1622 C C . LYS A 1 207 ? 5.137 -31.469 -2.42 1 95.31 207 LYS A C 1
ATOM 1624 O O . LYS A 1 207 ? 4.293 -31.281 -1.543 1 95.31 207 LYS A O 1
ATOM 1629 N N . LYS A 1 208 ? 6.34 -31.234 -2.328 1 96 208 LYS A N 1
ATOM 1630 C CA . LYS A 1 208 ? 6.84 -30.406 -1.234 1 96 208 LYS A CA 1
ATOM 1631 C C . LYS A 1 208 ? 7.359 -29.078 -1.754 1 96 208 LYS A C 1
ATOM 1633 O O . LYS A 1 208 ? 7.965 -29.016 -2.826 1 96 208 LYS A O 1
ATOM 1638 N N . HIS A 1 209 ? 7.094 -28.031 -0.983 1 97.94 209 HIS A N 1
ATOM 1639 C CA . HIS A 1 209 ? 7.617 -26.719 -1.312 1 97.94 209 HIS A CA 1
ATOM 1640 C C . HIS A 1 209 ? 9 -26.5 -0.709 1 97.94 209 HIS A C 1
ATOM 1642 O O . HIS A 1 209 ? 9.25 -26.891 0.437 1 97.94 209 HIS A O 1
ATOM 1648 N N . TYR A 1 210 ? 9.953 -25.922 -1.462 1 98.31 210 TYR A N 1
ATOM 1649 C CA . TYR A 1 210 ? 11.289 -25.578 -0.992 1 98.31 210 TYR A CA 1
ATOM 1650 C C . TYR A 1 210 ? 11.586 -24.094 -1.213 1 98.31 210 TYR A C 1
ATOM 1652 O O . TYR A 1 210 ? 11.336 -23.562 -2.295 1 98.31 210 TYR A O 1
ATOM 1660 N N . SER A 1 211 ? 12.055 -23.438 -0.201 1 98.75 211 SER A N 1
ATOM 1661 C CA . SER A 1 211 ? 12.453 -22.031 -0.296 1 98.75 211 SER A CA 1
ATOM 1662 C C . SER A 1 211 ? 13.953 -21.906 -0.566 1 98.75 211 SER A C 1
ATOM 1664 O O . SER A 1 211 ? 14.766 -22.516 0.121 1 98.75 211 SER A O 1
ATOM 1666 N N . PRO A 1 212 ? 14.352 -21.078 -1.482 1 98.88 212 PRO A N 1
ATOM 1667 C CA . PRO A 1 212 ? 15.781 -20.906 -1.751 1 98.88 212 PRO A CA 1
ATOM 1668 C C . PRO A 1 212 ? 16.531 -20.281 -0.574 1 98.88 212 PRO A C 1
ATOM 1670 O O . PRO A 1 212 ? 17.75 -20.438 -0.453 1 98.88 212 PRO A O 1
ATOM 1673 N N . ALA A 1 213 ? 15.805 -19.578 0.277 1 98.75 213 ALA A N 1
ATOM 1674 C CA . ALA A 1 213 ? 16.438 -18.906 1.415 1 98.75 213 ALA A CA 1
ATOM 1675 C C . ALA A 1 213 ? 17.031 -19.922 2.383 1 98.75 213 ALA A C 1
ATOM 1677 O O . ALA A 1 213 ? 17.844 -19.562 3.246 1 98.75 213 ALA A O 1
ATOM 1678 N N . LYS A 1 214 ? 16.656 -21.172 2.238 1 97.81 214 LYS A N 1
ATOM 1679 C CA . LYS A 1 214 ? 17.266 -22.25 3.002 1 97.81 214 LYS A CA 1
ATOM 1680 C C . LYS A 1 214 ? 18.75 -22.359 2.686 1 97.81 214 LYS A C 1
ATOM 1682 O O . LYS A 1 214 ? 19.547 -22.766 3.541 1 97.81 214 LYS A O 1
ATOM 1687 N N . TRP A 1 215 ? 19.203 -21.953 1.476 1 98 215 TRP A N 1
ATOM 1688 C CA . TRP A 1 215 ? 20.547 -22.281 1.008 1 98 215 TRP A CA 1
ATOM 1689 C C . TRP A 1 215 ? 21.312 -21.016 0.639 1 98 215 TRP A C 1
ATOM 1691 O O . TRP A 1 215 ? 22.5 -21.062 0.33 1 98 215 TRP A O 1
ATOM 1701 N N . SER A 1 216 ? 20.656 -19.875 0.612 1 98.06 216 SER A N 1
ATOM 1702 C CA . SER A 1 216 ? 21.328 -18.625 0.227 1 98.06 216 SER A CA 1
ATOM 1703 C C . SER A 1 216 ? 20.812 -17.453 1.048 1 98.06 216 SER A C 1
ATOM 1705 O O . SER A 1 216 ? 19.625 -17.391 1.37 1 98.06 216 SER A O 1
ATOM 1707 N N . ASP A 1 217 ? 21.688 -16.438 1.307 1 97.19 217 ASP A N 1
ATOM 1708 C CA . ASP A 1 217 ? 21.312 -15.195 1.986 1 97.19 217 ASP A CA 1
ATOM 1709 C C . ASP A 1 217 ? 20.922 -14.117 0.982 1 97.19 217 ASP A C 1
ATOM 1711 O O . ASP A 1 217 ? 20.391 -13.07 1.364 1 97.19 217 ASP A O 1
ATOM 1715 N N . ASN A 1 218 ? 21.141 -14.438 -0.314 1 98.38 218 ASN A N 1
ATOM 1716 C CA . ASN A 1 218 ? 20.766 -13.492 -1.362 1 98.38 218 ASN A CA 1
ATOM 1717 C C . ASN A 1 218 ? 19.312 -13.664 -1.788 1 98.38 218 ASN A C 1
ATOM 1719 O O . ASN A 1 218 ? 19.016 -13.773 -2.979 1 98.38 218 ASN A O 1
ATOM 1723 N N . VAL A 1 219 ? 18.469 -13.734 -0.765 1 98.81 219 VAL A N 1
ATOM 1724 C CA . VAL A 1 219 ? 17.078 -14.039 -1.063 1 98.81 219 VAL A CA 1
ATOM 1725 C C . VAL A 1 219 ? 16.156 -13.094 -0.295 1 98.81 219 VAL A C 1
ATOM 1727 O O . VAL A 1 219 ? 16.406 -12.797 0.878 1 98.81 219 VAL A O 1
ATOM 1730 N N . VAL A 1 220 ? 15.211 -12.484 -0.947 1 98.94 220 VAL A N 1
ATOM 1731 C CA . VAL A 1 220 ? 14.016 -11.945 -0.303 1 98.94 220 VAL A CA 1
ATOM 1732 C C . VAL A 1 220 ? 12.844 -12.906 -0.513 1 98.94 220 VAL A C 1
ATOM 1734 O O . VAL A 1 220 ? 12.445 -13.172 -1.65 1 98.94 220 VAL A O 1
ATOM 1737 N N . THR A 1 221 ? 12.32 -13.461 0.547 1 98.94 221 THR A N 1
ATOM 1738 C CA . THR A 1 221 ? 11.18 -14.375 0.469 1 98.94 221 THR A CA 1
ATOM 1739 C C . THR A 1 221 ? 9.875 -13.625 0.715 1 98.94 221 THR A C 1
ATOM 1741 O O . THR A 1 221 ? 9.703 -12.984 1.752 1 98.94 221 THR A O 1
ATOM 1744 N N . LEU A 1 222 ? 9 -13.656 -0.251 1 98.94 222 LEU A N 1
ATOM 1745 C CA . LEU A 1 222 ? 7.684 -13.031 -0.178 1 98.94 222 LEU A CA 1
ATOM 1746 C C . LEU A 1 222 ? 6.602 -14.07 0.097 1 98.94 222 LEU A C 1
ATOM 1748 O O . LEU A 1 222 ? 6.633 -15.164 -0.467 1 98.94 222 LEU A O 1
ATOM 1752 N N . ASN A 1 223 ? 5.707 -13.766 0.92 1 98.88 223 ASN A N 1
ATOM 1753 C CA . ASN A 1 223 ? 4.531 -14.594 1.19 1 98.88 223 ASN A CA 1
ATOM 1754 C C . ASN A 1 223 ? 3.355 -13.742 1.67 1 98.88 223 ASN A C 1
ATOM 1756 O O . ASN A 1 223 ? 3.389 -12.516 1.577 1 98.88 223 ASN A O 1
ATOM 1760 N N . GLY A 1 224 ? 2.268 -14.375 2.006 1 98.62 224 GLY A N 1
ATOM 1761 C CA . GLY A 1 224 ? 1.096 -13.617 2.424 1 98.62 224 GLY A CA 1
ATOM 1762 C C . GLY A 1 224 ? -0.074 -14.5 2.814 1 98.62 224 GLY A C 1
ATOM 1763 O O . GLY A 1 224 ? 0.086 -15.711 2.992 1 98.62 224 GLY A O 1
ATOM 1764 N N . PHE A 1 225 ? -1.195 -13.875 2.986 1 98.81 225 PHE A N 1
ATOM 1765 C CA . PHE A 1 225 ? -2.354 -14.562 3.545 1 98.81 225 PHE A CA 1
ATOM 1766 C C . PHE A 1 225 ? -3.484 -14.633 2.525 1 98.81 225 PHE A C 1
ATOM 1768 O O . PHE A 1 225 ? -4.496 -15.297 2.76 1 98.81 225 PHE A O 1
ATOM 1775 N N . SER A 1 226 ? -3.309 -14.023 1.393 1 98.5 226 SER A N 1
ATOM 1776 C CA . SER A 1 226 ? -4.34 -13.859 0.372 1 98.5 226 SER A CA 1
ATOM 1777 C C . SER A 1 226 ? -4.836 -15.203 -0.14 1 98.5 226 SER A C 1
ATOM 1779 O O . SER A 1 226 ? -6.039 -15.398 -0.329 1 98.5 226 SER A O 1
ATOM 1781 N N . LYS A 1 227 ? -3.896 -16.094 -0.413 1 98.75 227 LYS A N 1
ATOM 1782 C CA . LYS A 1 227 ? -4.258 -17.328 -1.097 1 98.75 227 LYS A CA 1
ATOM 1783 C C . LYS A 1 227 ? -4.465 -18.469 -0.101 1 98.75 227 LYS A C 1
ATOM 1785 O O . LYS A 1 227 ? -5.453 -19.203 -0.184 1 98.75 227 LYS A O 1
ATOM 1790 N N . THR A 1 228 ? -3.617 -18.531 0.888 1 98.62 228 THR A N 1
ATOM 1791 C CA . THR A 1 228 ? -3.664 -19.609 1.876 1 98.62 228 THR A CA 1
ATOM 1792 C C . THR A 1 228 ? -4.906 -19.484 2.752 1 98.62 228 THR A C 1
ATOM 1794 O O . THR A 1 228 ? -5.508 -20.484 3.137 1 98.62 228 THR A O 1
ATOM 1797 N N . TYR A 1 229 ? -5.316 -18.297 3.055 1 98.69 229 TYR A N 1
ATOM 1798 C CA . TYR A 1 229 ? -6.391 -18.094 4.027 1 98.69 229 TYR A CA 1
ATOM 1799 C C . TYR A 1 229 ? -7.559 -17.344 3.402 1 98.69 229 TYR A C 1
ATOM 1801 O O . TYR A 1 229 ? -8.438 -16.844 4.113 1 98.69 229 TYR A O 1
ATOM 1809 N N . ALA A 1 230 ? -7.52 -17.156 2.074 1 98.31 230 ALA A N 1
ATOM 1810 C CA . ALA A 1 230 ? -8.578 -16.484 1.331 1 98.31 230 ALA A CA 1
ATOM 1811 C C . ALA A 1 230 ? -8.781 -15.055 1.836 1 98.31 230 ALA A C 1
ATOM 1813 O O . ALA A 1 230 ? -9.914 -14.602 2.014 1 98.31 230 ALA A O 1
ATOM 1814 N N . MET A 1 231 ? -7.664 -14.383 2.053 1 98.44 231 MET A N 1
ATOM 1815 C CA . MET A 1 231 ? -7.707 -13.031 2.59 1 98.44 231 MET A CA 1
ATOM 1816 C C . MET A 1 231 ? -7.312 -12.008 1.527 1 98.44 231 MET A C 1
ATOM 1818 O O . MET A 1 231 ? -6.602 -11.047 1.818 1 98.44 231 MET A O 1
ATOM 1822 N N . THR A 1 232 ? -7.727 -12.203 0.285 1 98.06 232 THR A N 1
ATOM 1823 C CA . THR A 1 232 ? -7.242 -11.383 -0.82 1 98.06 232 THR A CA 1
ATOM 1824 C C . THR A 1 232 ? -7.625 -9.922 -0.613 1 98.06 232 THR A C 1
ATOM 1826 O O . THR A 1 232 ? -6.812 -9.023 -0.847 1 98.06 232 THR A O 1
ATOM 1829 N N . GLY A 1 233 ? -8.82 -9.617 -0.119 1 97.94 233 GLY A N 1
ATOM 1830 C CA . GLY A 1 233 ? -9.273 -8.25 0.056 1 97.94 233 GLY A CA 1
ATOM 1831 C C . GLY A 1 233 ? -8.734 -7.602 1.315 1 97.94 233 GLY A C 1
ATOM 1832 O O . GLY A 1 233 ? -8.867 -6.391 1.503 1 97.94 233 GLY A O 1
ATOM 1833 N N . LEU A 1 234 ? -8.109 -8.359 2.205 1 98.62 234 LEU A N 1
ATOM 1834 C CA . LEU A 1 234 ? -7.59 -7.828 3.461 1 98.62 234 LEU A CA 1
ATOM 1835 C C . LEU A 1 234 ? -6.168 -7.309 3.287 1 98.62 234 LEU A C 1
ATOM 1837 O O . LEU A 1 234 ? -5.645 -6.613 4.16 1 98.62 234 LEU A O 1
ATOM 1841 N N . ARG A 1 235 ? -5.559 -7.59 2.129 1 98.44 235 ARG A N 1
ATOM 1842 C CA . ARG A 1 235 ? -4.297 -7.004 1.688 1 98.44 235 ARG A CA 1
ATOM 1843 C C . ARG A 1 235 ? -3.23 -7.117 2.771 1 98.44 235 ARG A C 1
ATOM 1845 O O . ARG A 1 235 ? -2.721 -6.105 3.258 1 98.44 235 ARG A O 1
ATOM 1852 N N . ILE A 1 236 ? -2.828 -8.312 3.086 1 98.88 236 ILE A N 1
ATOM 1853 C CA . ILE A 1 236 ? -1.823 -8.508 4.125 1 98.88 236 ILE A CA 1
ATOM 1854 C C . ILE A 1 236 ? -0.827 -9.578 3.686 1 98.88 236 ILE A C 1
ATOM 1856 O O . ILE A 1 236 ? -1.222 -10.672 3.273 1 98.88 236 ILE A O 1
ATOM 1860 N N . GLY A 1 237 ? 0.397 -9.242 3.605 1 98.81 237 GLY A N 1
ATOM 1861 C CA . GLY A 1 237 ? 1.52 -10.109 3.287 1 98.81 237 GLY A CA 1
ATOM 1862 C C . GLY A 1 237 ? 2.736 -9.852 4.156 1 98.81 237 GLY A C 1
ATOM 1863 O O . GLY A 1 237 ? 2.639 -9.188 5.191 1 98.81 237 GLY A O 1
ATOM 1864 N N . TYR A 1 238 ? 3.805 -10.461 3.859 1 98.94 238 TYR A N 1
ATOM 1865 C CA . TYR A 1 238 ? 5.043 -10.281 4.609 1 98.94 238 TYR A CA 1
ATOM 1866 C C . TYR A 1 238 ? 6.246 -10.734 3.793 1 98.94 238 TYR A C 1
ATOM 1868 O O . TYR A 1 238 ? 6.094 -11.43 2.785 1 98.94 238 TYR A O 1
ATOM 1876 N N . LEU A 1 239 ? 7.387 -10.297 4.18 1 98.94 239 LEU A N 1
ATOM 1877 C CA . LEU A 1 239 ? 8.641 -10.742 3.574 1 98.94 239 LEU A CA 1
ATOM 1878 C C . LEU A 1 239 ? 9.734 -10.883 4.629 1 98.94 239 LEU A C 1
ATOM 1880 O O . LEU A 1 239 ? 9.594 -10.375 5.742 1 98.94 239 LEU A O 1
ATOM 1884 N N . THR A 1 240 ? 10.703 -11.641 4.352 1 98.88 240 THR A N 1
ATOM 1885 C CA . THR A 1 240 ? 11.938 -11.711 5.133 1 98.88 240 THR A CA 1
ATOM 1886 C C . THR A 1 240 ? 13.156 -11.625 4.227 1 98.88 240 THR A C 1
ATOM 1888 O O . THR A 1 240 ? 13.086 -11.969 3.047 1 98.88 240 THR A O 1
ATOM 1891 N N . ALA A 1 241 ? 14.211 -11.125 4.648 1 98.62 241 ALA A N 1
ATOM 1892 C CA . ALA A 1 241 ? 15.531 -11.031 4.035 1 98.62 241 ALA A CA 1
ATOM 1893 C C . ALA A 1 241 ? 16.609 -10.82 5.09 1 98.62 241 ALA A C 1
ATOM 1895 O O . ALA A 1 241 ? 16.312 -10.625 6.27 1 98.62 241 ALA A O 1
ATOM 1896 N N . ASN A 1 242 ? 17.859 -10.938 4.688 1 97.88 242 ASN A N 1
ATOM 1897 C CA . ASN A 1 242 ? 18.906 -10.594 5.648 1 97.88 242 ASN A CA 1
ATOM 1898 C C . ASN A 1 242 ? 18.828 -9.117 6.043 1 97.88 242 ASN A C 1
ATOM 1900 O O . ASN A 1 242 ? 18.078 -8.344 5.441 1 97.88 242 ASN A O 1
ATOM 1904 N N . GLU A 1 243 ? 19.516 -8.742 7.074 1 97.38 243 GLU A N 1
ATOM 1905 C CA . GLU A 1 243 ? 19.391 -7.441 7.723 1 97.38 243 GLU A CA 1
ATOM 1906 C C . GLU A 1 243 ? 19.641 -6.309 6.727 1 97.38 243 GLU A C 1
ATOM 1908 O O . GLU A 1 243 ? 18.875 -5.34 6.688 1 97.38 243 GLU A O 1
ATOM 1913 N N . GLU A 1 244 ? 20.656 -6.414 5.91 1 96.38 244 GLU A N 1
ATOM 1914 C CA . GLU A 1 244 ? 21.016 -5.359 4.969 1 96.38 244 GLU A CA 1
ATOM 1915 C C . GLU A 1 244 ? 19.922 -5.133 3.936 1 96.38 244 GLU A C 1
ATOM 1917 O O . GLU A 1 244 ? 19.547 -3.992 3.656 1 96.38 244 GLU A O 1
ATOM 1922 N N . LEU A 1 245 ? 19.453 -6.219 3.359 1 98.12 245 LEU A N 1
ATOM 1923 C CA . LEU A 1 245 ? 18.375 -6.121 2.377 1 98.12 245 LEU A CA 1
ATOM 1924 C C . LEU A 1 245 ? 17.094 -5.586 3.016 1 98.12 245 LEU A C 1
ATOM 1926 O O . LEU A 1 245 ? 16.406 -4.75 2.43 1 98.12 245 LEU A O 1
ATOM 1930 N N . CYS A 1 246 ? 16.797 -6.055 4.211 1 97.81 246 CYS A N 1
ATOM 1931 C CA . CYS A 1 246 ? 15.586 -5.68 4.922 1 97.81 246 CYS A CA 1
ATOM 1932 C C . CYS A 1 246 ? 15.555 -4.184 5.207 1 97.81 246 CYS A C 1
ATOM 1934 O O . CYS A 1 246 ? 14.5 -3.553 5.125 1 97.81 246 CYS A O 1
ATOM 1936 N N . GLU A 1 247 ? 16.672 -3.609 5.543 1 96.12 247 GLU A N 1
ATOM 1937 C CA . GLU A 1 247 ? 16.766 -2.18 5.824 1 96.12 247 GLU A CA 1
ATOM 1938 C C . GLU A 1 247 ? 16.422 -1.351 4.594 1 96.12 247 GLU A C 1
ATOM 1940 O O . GLU A 1 247 ? 15.719 -0.339 4.699 1 96.12 247 GLU A O 1
ATOM 1945 N N . GLU A 1 248 ? 16.906 -1.78 3.424 1 97.06 248 GLU A N 1
ATOM 1946 C CA . GLU A 1 248 ? 16.609 -1.074 2.182 1 97.06 248 GLU A CA 1
ATOM 1947 C C . GLU A 1 248 ? 15.125 -1.182 1.836 1 97.06 248 GLU A C 1
ATOM 1949 O O . GLU A 1 248 ? 14.523 -0.218 1.36 1 97.06 248 GLU A O 1
ATOM 1954 N N . LEU A 1 249 ? 14.586 -2.352 2.102 1 98.31 249 LEU A N 1
ATOM 1955 C CA . LEU A 1 249 ? 13.172 -2.576 1.836 1 98.31 249 LEU A CA 1
ATOM 1956 C C . LEU A 1 249 ? 12.305 -1.716 2.75 1 98.31 249 LEU A C 1
ATOM 1958 O O . LEU A 1 249 ? 11.273 -1.19 2.322 1 98.31 249 LEU A O 1
ATOM 1962 N N . LEU A 1 250 ? 12.711 -1.554 3.955 1 97.5 250 LEU A N 1
ATOM 1963 C CA . LEU A 1 250 ? 11.961 -0.772 4.93 1 97.5 250 LEU A CA 1
ATOM 1964 C C . LEU A 1 250 ? 11.891 0.695 4.516 1 97.5 250 LEU A C 1
ATOM 1966 O O . LEU A 1 250 ? 10.891 1.368 4.754 1 97.5 250 LEU A O 1
ATOM 1970 N N . LYS A 1 251 ? 12.93 1.218 3.873 1 95.62 251 LYS A N 1
ATOM 1971 C CA . LYS A 1 251 ? 12.938 2.592 3.381 1 95.62 251 LYS A CA 1
ATOM 1972 C C . LYS A 1 251 ? 11.797 2.824 2.391 1 95.62 251 LYS A C 1
ATOM 1974 O O . LYS A 1 251 ? 11.125 3.855 2.441 1 95.62 251 LYS A O 1
ATOM 1979 N N . ILE A 1 252 ? 11.586 1.828 1.531 1 97.81 252 ILE A N 1
ATOM 1980 C CA . ILE A 1 252 ? 10.508 1.946 0.561 1 97.81 252 ILE A CA 1
ATOM 1981 C C . ILE A 1 252 ? 9.156 1.818 1.271 1 97.81 252 ILE A C 1
ATOM 1983 O O . ILE A 1 252 ? 8.258 2.639 1.065 1 97.81 252 ILE A O 1
ATOM 1987 N N . HIS A 1 253 ? 9.047 0.859 2.131 1 98 253 HIS A N 1
ATOM 1988 C CA . HIS A 1 253 ? 7.809 0.531 2.828 1 98 253 HIS A CA 1
ATOM 1989 C C . HIS A 1 253 ? 7.305 1.716 3.645 1 98 253 HIS A C 1
ATOM 1991 O O . HIS A 1 253 ? 6.129 2.072 3.568 1 98 253 HIS A O 1
ATOM 1997 N N . GLN A 1 254 ? 8.148 2.338 4.367 1 95.56 254 GLN A N 1
ATOM 1998 C CA . GLN A 1 254 ? 7.766 3.396 5.297 1 95.56 254 GLN A CA 1
ATOM 1999 C C . GLN A 1 254 ? 7.227 4.613 4.551 1 95.56 254 GLN A C 1
ATOM 2001 O O . GLN A 1 254 ? 6.328 5.301 5.039 1 95.56 254 GLN A O 1
ATOM 2006 N N . TYR A 1 255 ? 7.762 4.902 3.359 1 96.06 255 TYR A N 1
ATOM 2007 C CA . TYR A 1 255 ? 7.348 6.098 2.635 1 96.06 255 TYR A CA 1
ATOM 2008 C C . TYR A 1 255 ? 6.27 5.77 1.61 1 96.06 255 TYR A C 1
ATOM 2010 O O . TYR A 1 255 ? 5.582 6.664 1.113 1 96.06 255 TYR A O 1
ATOM 2018 N N . ASN A 1 256 ? 6.078 4.461 1.35 1 97.5 256 ASN A N 1
ATOM 2019 C CA . ASN A 1 256 ? 5.039 3.998 0.44 1 97.5 256 ASN A CA 1
ATOM 2020 C C . ASN A 1 256 ? 3.686 3.902 1.14 1 97.5 256 ASN A C 1
ATOM 2022 O O . ASN A 1 256 ? 2.707 4.508 0.699 1 97.5 256 ASN A O 1
ATOM 2026 N N . ILE A 1 257 ? 3.635 3.217 2.287 1 96.81 257 ILE A N 1
ATOM 2027 C CA . ILE A 1 257 ? 2.318 3.006 2.883 1 96.81 257 ILE A CA 1
ATOM 2028 C C . ILE A 1 257 ? 2.389 3.25 4.387 1 96.81 257 ILE A C 1
ATOM 2030 O O . ILE A 1 257 ? 1.358 3.309 5.062 1 96.81 257 ILE A O 1
ATOM 2034 N N . ALA A 1 258 ? 3.553 3.459 4.992 1 94.25 258 ALA A N 1
ATOM 2035 C CA . ALA A 1 258 ? 3.795 3.676 6.414 1 94.25 258 ALA A CA 1
ATOM 2036 C C . ALA A 1 258 ? 3.723 2.363 7.191 1 94.25 258 ALA A C 1
ATOM 2038 O O . ALA A 1 258 ? 4.711 1.935 7.789 1 94.25 258 ALA A O 1
ATOM 2039 N N . CYS A 1 259 ? 2.633 1.683 7.188 1 97.31 259 CYS A N 1
ATOM 2040 C CA . CYS A 1 259 ? 2.469 0.405 7.871 1 97.31 259 CYS A CA 1
ATOM 2041 C C . CYS A 1 259 ? 1.25 -0.344 7.348 1 97.31 259 CYS A C 1
ATOM 2043 O O . CYS A 1 259 ? 0.413 0.234 6.652 1 97.31 259 CYS A O 1
ATOM 2045 N N . ALA A 1 260 ? 1.206 -1.633 7.594 1 98.25 260 ALA A N 1
ATOM 2046 C CA . ALA A 1 260 ? 0.062 -2.457 7.215 1 98.25 260 ALA A CA 1
ATOM 2047 C C . ALA A 1 260 ? -1.143 -2.17 8.102 1 98.25 260 ALA A C 1
ATOM 2049 O O . ALA A 1 260 ? -0.994 -1.643 9.211 1 98.25 260 ALA A O 1
ATOM 2050 N N . THR A 1 261 ? -2.312 -2.48 7.656 1 98.38 261 THR A N 1
ATOM 2051 C CA . THR A 1 261 ? -3.57 -2.182 8.328 1 98.38 261 THR A CA 1
ATOM 2052 C C . THR A 1 261 ? -3.684 -2.963 9.641 1 98.38 261 THR A C 1
ATOM 2054 O O . THR A 1 261 ? -3.422 -4.168 9.672 1 98.38 261 THR A O 1
ATOM 2057 N N . THR A 1 262 ? -4.141 -2.32 10.703 1 98.25 262 THR A N 1
ATOM 2058 C CA . THR A 1 262 ? -4.234 -2.904 12.039 1 98.25 262 THR A CA 1
ATOM 2059 C C . THR A 1 262 ? -5.125 -4.141 12.023 1 98.25 262 THR A C 1
ATOM 2061 O O . THR A 1 262 ? -4.723 -5.211 12.484 1 98.25 262 THR A O 1
ATOM 2064 N N . THR A 1 263 ? -6.32 -4.035 11.484 1 98.62 263 THR A N 1
ATOM 2065 C CA . THR A 1 263 ? -7.316 -5.098 11.508 1 98.62 263 THR A CA 1
ATOM 2066 C C . THR A 1 263 ? -6.816 -6.328 10.758 1 98.62 263 THR A C 1
ATOM 2068 O O . THR A 1 263 ? -6.969 -7.457 11.227 1 98.62 263 THR A O 1
ATOM 2071 N N . SER A 1 264 ? -6.215 -6.105 9.602 1 98.75 264 SER A N 1
ATOM 2072 C CA . SER A 1 264 ? -5.676 -7.203 8.805 1 98.75 264 SER A CA 1
ATOM 2073 C C . SER A 1 264 ? -4.547 -7.918 9.539 1 98.75 264 SER A C 1
ATOM 2075 O O . SER A 1 264 ? -4.418 -9.141 9.445 1 98.75 264 SER A O 1
ATOM 2077 N N . GLN A 1 265 ? -3.693 -7.16 10.242 1 98.94 265 GLN A N 1
ATOM 2078 C CA . GLN A 1 265 ? -2.59 -7.762 10.984 1 98.94 265 GLN A CA 1
ATOM 2079 C C . GLN A 1 265 ? -3.105 -8.672 12.094 1 98.94 265 GLN A C 1
ATOM 2081 O O . GLN A 1 265 ? -2.537 -9.734 12.352 1 98.94 265 GLN A O 1
ATOM 2086 N N . LYS A 1 266 ? -4.152 -8.227 12.75 1 98.88 266 LYS A N 1
ATOM 2087 C CA . LYS A 1 266 ? -4.719 -9.039 13.82 1 98.88 266 LYS A CA 1
ATOM 2088 C C . LYS A 1 266 ? -5.332 -10.32 13.273 1 98.88 266 LYS A C 1
ATOM 2090 O O . LYS A 1 266 ? -5.215 -11.383 13.891 1 98.88 266 LYS A O 1
ATOM 2095 N N . GLY A 1 267 ? -6.02 -10.172 12.148 1 98.88 267 GLY A N 1
ATOM 2096 C CA . GLY A 1 267 ? -6.477 -11.375 11.477 1 98.88 267 GLY A CA 1
ATOM 2097 C C . GLY A 1 267 ? -5.348 -12.305 11.07 1 98.88 267 GLY A C 1
ATOM 2098 O O . GLY A 1 267 ? -5.441 -13.523 11.242 1 98.88 267 GLY A O 1
ATOM 2099 N N . ALA A 1 268 ? -4.285 -11.758 10.562 1 98.94 268 ALA A N 1
ATOM 2100 C CA . ALA A 1 268 ? -3.117 -12.523 10.133 1 98.94 268 ALA A CA 1
ATOM 2101 C C . ALA A 1 268 ? -2.486 -13.273 11.305 1 98.94 268 ALA A C 1
ATOM 2103 O O . ALA A 1 268 ? -2.072 -14.422 11.156 1 98.94 268 ALA A O 1
ATOM 2104 N N . LEU A 1 269 ? -2.379 -12.562 12.43 1 98.94 269 LEU A N 1
ATOM 2105 C CA . LEU A 1 269 ? -1.835 -13.195 13.625 1 98.94 269 LEU A CA 1
ATOM 2106 C C . LEU A 1 269 ? -2.637 -14.438 13.992 1 98.94 269 LEU A C 1
ATOM 2108 O O . LEU A 1 269 ? -2.061 -15.5 14.258 1 98.94 269 LEU A O 1
ATOM 2112 N N . GLU A 1 270 ? -3.951 -14.32 13.992 1 98.88 270 GLU A N 1
ATOM 2113 C CA . GLU A 1 270 ? -4.82 -15.453 14.312 1 98.88 270 GLU A CA 1
ATOM 2114 C C . GLU A 1 270 ? -4.719 -16.547 13.25 1 98.88 270 GLU A C 1
ATOM 2116 O O . GLU A 1 270 ? -4.82 -17.734 13.57 1 98.88 270 GLU A O 1
ATOM 2121 N N . ALA A 1 271 ? -4.586 -16.156 12.016 1 98.94 271 ALA A N 1
ATOM 2122 C CA . ALA A 1 271 ? -4.434 -17.141 10.938 1 98.94 271 ALA A CA 1
ATOM 2123 C C . ALA A 1 271 ? -3.258 -18.078 11.203 1 98.94 271 ALA A C 1
ATOM 2125 O O . ALA A 1 271 ? -3.342 -19.281 10.945 1 98.94 271 ALA A O 1
ATOM 2126 N N . LEU A 1 272 ? -2.15 -17.531 11.695 1 98.88 272 LEU A N 1
ATOM 2127 C CA . LEU A 1 272 ? -0.936 -18.312 11.914 1 98.88 272 LEU A CA 1
ATOM 2128 C C . LEU A 1 272 ? -1.022 -19.109 13.211 1 98.88 272 LEU A C 1
ATOM 2130 O O . LEU A 1 272 ? -0.535 -20.234 13.281 1 98.88 272 LEU A O 1
ATOM 2134 N N . ARG A 1 273 ? -1.651 -18.531 14.227 1 98.31 273 ARG A N 1
ATOM 2135 C CA . ARG A 1 273 ? -1.68 -19.141 15.547 1 98.31 273 ARG A CA 1
ATOM 2136 C C . ARG A 1 273 ? -2.824 -20.141 15.672 1 98.31 273 ARG A C 1
ATOM 2138 O O . ARG A 1 273 ? -2.742 -21.094 16.453 1 98.31 273 ARG A O 1
ATOM 2145 N N . GLY A 1 274 ? -3.877 -19.859 14.969 1 98.25 274 GLY A N 1
ATOM 2146 C CA . GLY A 1 274 ? -5.105 -20.625 15.117 1 98.25 274 GLY A CA 1
ATOM 2147 C C . GLY A 1 274 ? -5.082 -21.953 14.375 1 98.25 274 GLY A C 1
ATOM 2148 O O . GLY A 1 274 ? -4.039 -22.359 13.859 1 98.25 274 GLY A O 1
ATOM 2149 N N . PRO A 1 275 ? -6.223 -22.641 14.406 1 98.12 275 PRO A N 1
ATOM 2150 C CA . PRO A 1 275 ? -6.324 -23.922 13.719 1 98.12 275 PRO A CA 1
ATOM 2151 C C . PRO A 1 275 ? -6.117 -23.797 12.211 1 98.12 275 PRO A C 1
ATOM 2153 O O . PRO A 1 275 ? -6.508 -22.797 11.609 1 98.12 275 PRO A O 1
ATOM 2156 N N . GLN A 1 276 ? -5.562 -24.797 11.625 1 98.31 276 GLN A N 1
ATOM 2157 C CA . GLN A 1 276 ? -5.246 -24.797 10.195 1 98.31 276 GLN A CA 1
ATOM 2158 C C . GLN A 1 276 ? -6.211 -25.672 9.414 1 98.31 276 GLN A C 1
ATOM 2160 O O . GLN A 1 276 ? -6.008 -25.922 8.227 1 98.31 276 GLN A O 1
ATOM 2165 N N . ASP A 1 277 ? -7.32 -26.125 10.016 1 98.44 277 ASP A N 1
ATOM 2166 C CA . ASP A 1 277 ? -8.25 -27.094 9.43 1 98.44 277 ASP A CA 1
ATOM 2167 C C . ASP A 1 277 ? -8.906 -26.531 8.172 1 98.44 277 ASP A C 1
ATOM 2169 O O . ASP A 1 277 ? -9.102 -27.25 7.191 1 98.44 277 ASP A O 1
ATOM 2173 N N . GLU A 1 278 ? -9.266 -25.281 8.227 1 98.25 278 GLU A N 1
ATOM 2174 C CA . GLU A 1 278 ? -9.938 -24.688 7.074 1 98.25 278 GLU A CA 1
ATOM 2175 C C . GLU A 1 278 ? -9 -24.609 5.867 1 98.25 278 GLU A C 1
ATOM 2177 O O . GLU A 1 278 ? -9.445 -24.734 4.723 1 98.25 278 GLU A O 1
ATOM 2182 N N . VAL A 1 279 ? -7.719 -24.406 6.117 1 98.5 279 VAL A N 1
ATOM 2183 C CA . VAL A 1 279 ? -6.723 -24.406 5.047 1 98.5 279 VAL A CA 1
ATOM 2184 C C . VAL A 1 279 ? -6.629 -25.812 4.438 1 98.5 279 VAL A C 1
ATOM 2186 O O . VAL A 1 279 ? -6.629 -25.953 3.211 1 98.5 279 VAL A O 1
ATOM 2189 N N . ILE A 1 280 ? -6.566 -26.797 5.305 1 98.31 280 ILE A N 1
ATOM 2190 C CA . ILE A 1 280 ? -6.457 -28.188 4.863 1 98.31 280 ILE A CA 1
ATOM 2191 C C . ILE A 1 280 ? -7.676 -28.562 4.016 1 98.31 280 ILE A C 1
ATOM 2193 O O . ILE A 1 280 ? -7.535 -29.156 2.947 1 98.31 280 ILE A O 1
ATOM 2197 N N . LYS A 1 281 ? -8.828 -28.172 4.48 1 98.5 281 LYS A N 1
ATOM 2198 C CA . LYS A 1 281 ? -10.07 -28.438 3.76 1 98.5 281 LYS A CA 1
ATOM 2199 C C . LYS A 1 281 ? -10.078 -27.766 2.395 1 98.5 281 LYS A C 1
ATOM 2201 O O . LYS A 1 281 ? -10.492 -28.359 1.398 1 98.5 281 LYS A O 1
ATOM 2206 N N . MET A 1 282 ? -9.672 -26.547 2.363 1 98.56 282 MET A N 1
ATOM 2207 C CA . MET A 1 282 ? -9.633 -25.781 1.117 1 98.56 282 MET A CA 1
ATOM 2208 C C . MET A 1 282 ? -8.695 -26.438 0.112 1 98.56 282 MET A C 1
ATOM 2210 O O . MET A 1 282 ? -9.039 -26.609 -1.059 1 98.56 282 MET A O 1
ATOM 2214 N N . VAL A 1 283 ? -7.504 -26.844 0.552 1 98.62 283 VAL A N 1
ATOM 2215 C CA . VAL A 1 283 ? -6.5 -27.438 -0.327 1 98.62 283 VAL A CA 1
ATOM 2216 C C . VAL A 1 283 ? -7.004 -28.781 -0.857 1 98.62 283 VAL A C 1
ATOM 2218 O O . VAL A 1 283 ? -6.809 -29.094 -2.031 1 98.62 283 VAL A O 1
ATOM 2221 N N . LYS A 1 284 ? -7.652 -29.547 -0.02 1 98.56 284 LYS A N 1
ATOM 2222 C CA . LYS A 1 284 ? -8.234 -30.812 -0.447 1 98.56 284 LYS A CA 1
ATOM 2223 C C . LYS A 1 284 ? -9.289 -30.594 -1.535 1 98.56 284 LYS A C 1
ATOM 2225 O O . LYS A 1 284 ? -9.344 -31.359 -2.506 1 98.56 284 LYS A O 1
ATOM 2230 N N . GLU A 1 285 ? -10.109 -29.594 -1.304 1 98.75 285 GLU A N 1
ATOM 2231 C CA . GLU A 1 285 ? -11.125 -29.281 -2.299 1 98.75 285 GLU A CA 1
ATOM 2232 C C . GLU A 1 285 ? -10.492 -28.828 -3.613 1 98.75 285 GLU A C 1
ATOM 2234 O O . GLU A 1 285 ? -10.945 -29.219 -4.691 1 98.75 285 GLU A O 1
ATOM 2239 N N . PHE A 1 286 ? -9.461 -28 -3.541 1 98.75 286 PHE A N 1
ATOM 2240 C CA . PHE A 1 286 ? -8.758 -27.562 -4.738 1 98.75 286 PHE A CA 1
ATOM 2241 C C . PHE A 1 286 ? -8.164 -28.766 -5.484 1 98.75 286 PHE A C 1
ATOM 2243 O O . PHE A 1 286 ? -8.156 -28.797 -6.715 1 98.75 286 PHE A O 1
ATOM 2250 N N . LYS A 1 287 ? -7.652 -29.719 -4.75 1 98.69 287 LYS A N 1
ATOM 2251 C CA . LYS A 1 287 ? -7.109 -30.922 -5.387 1 98.69 287 LYS A CA 1
ATOM 2252 C C . LYS A 1 287 ? -8.18 -31.656 -6.184 1 98.69 287 LYS A C 1
ATOM 2254 O O . LYS A 1 287 ? -7.938 -32.094 -7.309 1 98.69 287 LYS A O 1
ATOM 2259 N N . LYS A 1 288 ? -9.352 -31.797 -5.586 1 98.62 288 LYS A N 1
ATOM 2260 C CA . LYS A 1 288 ? -10.477 -32.438 -6.258 1 98.62 288 LYS A CA 1
ATOM 2261 C C . LYS A 1 288 ? -10.852 -31.688 -7.535 1 98.62 288 LYS A C 1
ATOM 2263 O O . LYS A 1 288 ? -11.094 -32.312 -8.578 1 98.62 288 LYS A O 1
ATOM 2268 N N . ARG A 1 289 ? -10.914 -30.391 -7.441 1 98.81 289 ARG A N 1
ATOM 2269 C CA . ARG A 1 289 ? -11.266 -29.547 -8.57 1 98.81 289 ARG A CA 1
ATOM 2270 C C . ARG A 1 289 ? -10.195 -29.609 -9.664 1 98.81 289 ARG A C 1
ATOM 2272 O O . ARG A 1 289 ? -10.523 -29.672 -10.852 1 98.81 289 ARG A O 1
ATOM 2279 N N . ARG A 1 290 ? -8.938 -29.609 -9.211 1 98.62 290 ARG A N 1
ATOM 2280 C CA . ARG A 1 290 ? -7.809 -29.766 -10.125 1 98.62 290 ARG A CA 1
ATOM 2281 C C . ARG A 1 290 ? -7.922 -31.078 -10.906 1 98.62 290 ARG A C 1
ATOM 2283 O O . ARG A 1 290 ? -7.766 -31.078 -12.133 1 98.62 290 ARG A O 1
ATOM 2290 N N . ASP A 1 291 ? -8.203 -32.156 -10.219 1 98.75 291 ASP A N 1
ATOM 2291 C CA . ASP A 1 291 ? -8.32 -33.469 -10.867 1 98.75 291 ASP A CA 1
ATOM 2292 C C . ASP A 1 291 ? -9.422 -33.438 -11.93 1 98.75 291 ASP A C 1
ATOM 2294 O O . ASP A 1 291 ? -9.234 -33.969 -13.031 1 98.75 291 ASP A O 1
ATOM 2298 N N . LEU A 1 292 ? -10.508 -32.812 -11.602 1 98.81 292 LEU A N 1
ATOM 2299 C CA . LEU A 1 292 ? -11.633 -32.719 -12.523 1 98.81 292 LEU A CA 1
ATOM 2300 C C . LEU A 1 292 ? -11.242 -31.969 -13.789 1 98.81 292 LEU A C 1
ATOM 2302 O O . LEU A 1 292 ? -11.445 -32.469 -14.898 1 98.81 292 LEU A O 1
ATOM 2306 N N . ILE A 1 293 ? -10.75 -30.766 -13.633 1 98.81 293 ILE A N 1
ATOM 2307 C CA . ILE A 1 293 ? -10.523 -29.891 -14.773 1 98.81 293 ILE A CA 1
ATOM 2308 C C . ILE A 1 293 ? -9.414 -30.453 -15.656 1 98.81 293 ILE A C 1
ATOM 2310 O O . ILE A 1 293 ? -9.492 -30.375 -16.891 1 98.81 293 ILE A O 1
ATOM 2314 N N . VAL A 1 294 ? -8.375 -31.016 -15.07 1 98.75 294 VAL A N 1
ATOM 2315 C CA . VAL A 1 294 ? -7.277 -31.609 -15.828 1 98.75 294 VAL A CA 1
ATOM 2316 C C . VAL A 1 294 ? -7.785 -32.812 -16.641 1 98.75 294 VAL A C 1
ATOM 2318 O O . VAL A 1 294 ? -7.488 -32.938 -17.828 1 98.75 294 VAL A O 1
ATOM 2321 N N . GLU A 1 295 ? -8.547 -33.625 -15.977 1 98.69 295 GLU A N 1
ATOM 2322 C CA . GLU A 1 295 ? -9.109 -34.812 -16.656 1 98.69 295 GLU A CA 1
ATOM 2323 C C . GLU A 1 295 ? -10 -34.406 -17.828 1 98.69 295 GLU A C 1
ATOM 2325 O O . GLU A 1 295 ? -9.875 -34.938 -18.922 1 98.69 295 GLU A O 1
ATOM 2330 N N . ARG A 1 296 ? -10.859 -33.438 -17.562 1 98.62 296 ARG A N 1
ATOM 2331 C CA . ARG A 1 296 ? -11.82 -33.031 -18.578 1 98.62 296 ARG A CA 1
ATOM 2332 C C . ARG A 1 296 ? -11.117 -32.344 -19.75 1 98.62 296 ARG A C 1
ATOM 2334 O O . ARG A 1 296 ? -11.469 -32.594 -20.906 1 98.62 296 ARG A O 1
ATOM 2341 N N . LEU A 1 297 ? -10.172 -31.5 -19.516 1 98.62 297 LEU A N 1
ATOM 2342 C CA . LEU A 1 297 ? -9.438 -30.828 -20.578 1 98.62 297 LEU A CA 1
ATOM 2343 C C . LEU A 1 297 ? -8.664 -31.828 -21.438 1 98.62 297 LEU A C 1
ATOM 2345 O O . LEU A 1 297 ? -8.688 -31.766 -22.656 1 98.62 297 LEU A O 1
ATOM 2349 N N . ASN A 1 298 ? -7.961 -32.719 -20.797 1 98.38 298 ASN A N 1
ATOM 2350 C CA . ASN A 1 298 ? -7.25 -33.75 -21.547 1 98.38 298 ASN A CA 1
ATOM 2351 C C . ASN A 1 298 ? -8.203 -34.625 -22.344 1 98.38 298 ASN A C 1
ATOM 2353 O O . ASN A 1 298 ? -7.898 -35.031 -23.469 1 98.38 298 ASN A O 1
ATOM 2357 N N . GLY A 1 299 ? -9.328 -34.938 -21.75 1 97.56 299 GLY A N 1
ATOM 2358 C CA . GLY A 1 299 ? -10.352 -35.719 -22.453 1 97.56 299 GLY A CA 1
ATOM 2359 C C . GLY A 1 299 ? -10.859 -35.031 -23.703 1 97.56 299 GLY A C 1
ATOM 2360 O O . GLY A 1 299 ? -11.234 -35.688 -24.672 1 97.56 299 GLY A O 1
ATOM 2361 N N . MET A 1 300 ? -10.844 -33.688 -23.719 1 96.5 300 MET A N 1
ATOM 2362 C CA . MET A 1 300 ? -11.297 -32.906 -24.859 1 96.5 300 MET A CA 1
ATOM 2363 C C . MET A 1 300 ? -10.188 -32.719 -25.891 1 96.5 300 MET A C 1
ATOM 2365 O O . MET A 1 300 ? -10.398 -32.125 -26.938 1 96.5 300 MET A O 1
ATOM 2369 N N . GLY A 1 301 ? -8.977 -33.219 -25.516 1 96.19 301 GLY A N 1
ATOM 2370 C CA . GLY A 1 301 ? -7.855 -33.125 -26.438 1 96.19 301 GLY A CA 1
ATOM 2371 C C . GLY A 1 301 ? -6.984 -31.922 -26.203 1 96.19 301 GLY A C 1
ATOM 2372 O O . GLY A 1 301 ? -6.066 -31.656 -26.984 1 96.19 301 GLY A O 1
ATOM 2373 N N . TYR A 1 302 ? -7.266 -31.141 -25.25 1 97.5 302 TYR A N 1
ATOM 2374 C CA . TYR A 1 302 ? -6.406 -30.016 -24.891 1 97.5 302 TYR A CA 1
ATOM 2375 C C . TYR A 1 302 ? -5.312 -30.469 -23.922 1 97.5 302 TYR A C 1
ATOM 2377 O O . TYR A 1 302 ? -5.539 -30.547 -22.719 1 97.5 302 TYR A O 1
ATOM 2385 N N . LYS A 1 303 ? -4.164 -30.703 -24.469 1 98 303 LYS A N 1
ATOM 2386 C CA . LYS A 1 303 ? -3.066 -31.188 -23.641 1 98 303 LYS A CA 1
ATOM 2387 C C . LYS A 1 303 ? -2.857 -30.281 -22.422 1 98 303 LYS A C 1
ATOM 2389 O O . LYS A 1 303 ? -2.623 -29.078 -22.562 1 98 303 LYS A O 1
ATOM 2394 N N . THR A 1 304 ? -2.971 -30.844 -21.25 1 98.25 304 THR A N 1
ATOM 2395 C CA . THR A 1 304 ? -2.891 -30.125 -19.984 1 98.25 304 THR A CA 1
ATOM 2396 C C . THR A 1 304 ? -1.995 -30.859 -19 1 98.25 304 THR A C 1
ATOM 2398 O O . THR A 1 304 ? -2.23 -32.031 -18.688 1 98.25 304 THR A O 1
ATOM 2401 N N . VAL A 1 305 ? -0.959 -30.172 -18.516 1 97.44 305 VAL A N 1
ATOM 2402 C CA . VAL A 1 305 ? -0.081 -30.734 -17.5 1 97.44 305 VAL A CA 1
ATOM 2403 C C . VAL A 1 305 ? -0.826 -30.844 -16.172 1 97.44 305 VAL A C 1
ATOM 2405 O O . VAL A 1 305 ? -1.772 -30.094 -15.922 1 97.44 305 VAL A O 1
ATOM 2408 N N . ASN A 1 306 ? -0.385 -31.844 -15.406 1 95.88 306 ASN A N 1
ATOM 2409 C CA . ASN A 1 306 ? -0.966 -31.969 -14.078 1 95.88 306 ASN A CA 1
ATOM 2410 C C . ASN A 1 306 ? -0.503 -30.844 -13.156 1 95.88 306 ASN A C 1
ATOM 2412 O O . ASN A 1 306 ? 0.623 -30.859 -12.656 1 95.88 306 ASN A O 1
ATOM 2416 N N . ALA A 1 307 ? -1.158 -29.812 -13.039 1 96.06 307 ALA A N 1
ATOM 2417 C CA . ALA A 1 307 ? -0.838 -28.703 -12.148 1 96.06 307 ALA A CA 1
ATOM 2418 C C . ALA A 1 307 ? -0.559 -29.203 -10.727 1 96.06 307 ALA A C 1
ATOM 2420 O O . ALA A 1 307 ? -1.466 -29.672 -10.039 1 96.06 307 ALA A O 1
ATOM 2421 N N . GLU A 1 308 ? 0.632 -29.047 -10.258 1 98.19 308 GLU A N 1
ATOM 2422 C CA . GLU A 1 308 ? 1.06 -29.625 -8.984 1 98.19 308 GLU A CA 1
ATOM 2423 C C . GLU A 1 308 ? 0.796 -28.656 -7.832 1 98.19 308 GLU A C 1
ATOM 2425 O O . GLU A 1 308 ? 0.899 -29.047 -6.664 1 98.19 308 GLU A O 1
ATOM 2430 N N . GLY A 1 309 ? 0.402 -27.438 -8.125 1 98.38 309 GLY A N 1
ATOM 2431 C CA . GLY A 1 309 ? 0.097 -26.453 -7.09 1 98.38 309 GLY A CA 1
ATOM 2432 C C . GLY A 1 309 ? -0.65 -25.25 -7.609 1 98.38 309 GLY A C 1
ATOM 2433 O O . GLY A 1 309 ? -1.07 -25.219 -8.766 1 98.38 309 GLY A O 1
ATOM 2434 N N . ALA A 1 310 ? -0.884 -24.281 -6.703 1 98.38 310 ALA A N 1
ATOM 2435 C CA . ALA A 1 310 ? -1.734 -23.125 -6.98 1 98.38 310 ALA A CA 1
ATOM 2436 C C . ALA A 1 310 ? -3.154 -23.562 -7.332 1 98.38 310 ALA A C 1
ATOM 2438 O O . ALA A 1 310 ? -3.693 -24.484 -6.723 1 98.38 310 ALA A O 1
ATOM 2439 N N . PHE A 1 311 ? -3.848 -22.844 -8.125 1 98.75 311 PHE A N 1
ATOM 2440 C CA . PHE A 1 311 ? -5.191 -23.25 -8.523 1 98.75 311 PHE A CA 1
ATOM 2441 C C . PHE A 1 311 ? -5.477 -22.844 -9.961 1 98.75 311 PHE A C 1
ATOM 2443 O O . PHE A 1 311 ? -6.555 -22.312 -10.266 1 98.75 311 PHE A O 1
ATOM 2450 N N . TYR A 1 312 ? -4.426 -23.078 -10.82 1 98.56 312 TYR A N 1
ATOM 2451 C CA . TYR A 1 312 ? -4.52 -22.766 -12.242 1 98.56 312 TYR A CA 1
ATOM 2452 C C . TYR A 1 312 ? -4.145 -23.984 -13.094 1 98.56 312 TYR A C 1
ATOM 2454 O O . TYR A 1 312 ? -3.328 -24.812 -12.68 1 98.56 312 TYR A O 1
ATOM 2462 N N . VAL A 1 313 ? -4.727 -24.062 -14.258 1 98.62 313 VAL A N 1
ATOM 2463 C CA . VAL A 1 313 ? -4.246 -24.938 -15.32 1 98.62 313 VAL A CA 1
ATOM 2464 C C . VAL A 1 313 ? -3.924 -24.109 -16.562 1 98.62 313 VAL A C 1
ATOM 2466 O O . VAL A 1 313 ? -4.426 -22.984 -16.734 1 98.62 313 VAL A O 1
ATOM 2469 N N . PHE A 1 314 ? -3.098 -24.609 -17.344 1 98.56 314 PHE A N 1
ATOM 2470 C CA . PHE A 1 314 ? -2.562 -23.875 -18.484 1 98.56 314 PHE A CA 1
ATOM 2471 C C . PHE A 1 314 ? -2.529 -24.766 -19.734 1 98.56 314 PHE A C 1
ATOM 2473 O O . PHE A 1 314 ? -1.463 -25 -20.312 1 98.56 314 PHE A O 1
ATOM 2480 N N . PRO A 1 315 ? -3.656 -25.188 -20.219 1 98.62 315 PRO A N 1
ATOM 2481 C CA . PRO A 1 315 ? -3.742 -26.109 -21.359 1 98.62 315 PRO A CA 1
ATOM 2482 C C . PRO A 1 315 ? -3.221 -25.5 -22.656 1 98.62 315 PRO A C 1
ATOM 2484 O O . PRO A 1 315 ? -3.252 -24.281 -22.812 1 98.62 315 PRO A O 1
ATOM 2487 N N . LYS A 1 316 ? -2.688 -26.344 -23.531 1 98.25 316 LYS A N 1
ATOM 2488 C CA . LYS A 1 316 ? -2.332 -25.953 -24.891 1 98.25 316 LYS A CA 1
ATOM 2489 C C . LYS A 1 316 ? -3.57 -25.859 -25.781 1 98.25 316 LYS A C 1
ATOM 2491 O O . LYS A 1 316 ? -4.258 -26.859 -25.984 1 98.25 316 LYS A O 1
ATOM 2496 N N . ILE A 1 317 ? -3.889 -24.688 -26.141 1 96.88 317 ILE A N 1
ATOM 2497 C CA . ILE A 1 317 ? -5.02 -24.438 -27.031 1 96.88 317 ILE A CA 1
ATOM 2498 C C . ILE A 1 317 ? -4.578 -23.531 -28.172 1 96.88 317 ILE A C 1
ATOM 2500 O O . ILE A 1 317 ? -4.469 -22.312 -28 1 96.88 317 ILE A O 1
ATOM 2504 N N . GLU A 1 318 ? -4.418 -24.031 -29.328 1 91.12 318 GLU A N 1
ATOM 2505 C CA . GLU A 1 318 ? -3.803 -23.328 -30.469 1 91.12 318 GLU A CA 1
ATOM 2506 C C . GLU A 1 318 ? -4.805 -22.422 -31.156 1 91.12 318 GLU A C 1
ATOM 2508 O O . GLU A 1 318 ? -4.414 -21.484 -31.875 1 91.12 318 GLU A O 1
ATOM 2513 N N . ASP A 1 319 ? -6.094 -22.688 -30.906 1 93.31 319 ASP A N 1
ATOM 2514 C CA . ASP A 1 319 ? -7.105 -21.812 -31.484 1 93.31 319 ASP A CA 1
ATOM 2515 C C . ASP A 1 319 ? -7 -20.406 -30.922 1 93.31 319 ASP A C 1
ATOM 2517 O O . ASP A 1 319 ? -7.359 -20.156 -29.766 1 93.31 319 ASP A O 1
ATOM 2521 N N . LYS A 1 320 ? -6.641 -19.484 -31.719 1 90.62 320 LYS A N 1
ATOM 2522 C CA . LYS A 1 320 ? -6.41 -18.109 -31.312 1 90.62 320 LYS A CA 1
ATOM 2523 C C . LYS A 1 320 ? -7.715 -17.438 -30.875 1 90.62 320 LYS A C 1
ATOM 2525 O O . LYS A 1 320 ? -7.695 -16.422 -30.172 1 90.62 320 LYS A O 1
ATOM 2530 N N . ASN A 1 321 ? -8.781 -17.969 -31.312 1 93.5 321 ASN A N 1
ATOM 2531 C CA . ASN A 1 321 ? -10.078 -17.375 -31 1 93.5 321 ASN A CA 1
ATOM 2532 C C . ASN A 1 321 ? -10.758 -18.078 -29.844 1 93.5 321 ASN A C 1
ATOM 2534 O O . ASN A 1 321 ? -11.898 -17.781 -29.5 1 93.5 321 ASN A O 1
ATOM 2538 N N . PHE A 1 322 ? -10.102 -19.031 -29.297 1 94.88 322 PHE A N 1
ATOM 2539 C CA . PHE A 1 322 ? -10.695 -19.859 -28.266 1 94.88 322 PHE A CA 1
ATOM 2540 C C . PHE A 1 322 ? -11.266 -19.016 -27.125 1 94.88 322 PHE A C 1
ATOM 2542 O O . PHE A 1 322 ? -12.383 -19.234 -26.672 1 94.88 322 PHE A O 1
ATOM 2549 N N . VAL A 1 323 ? -10.531 -18.094 -26.578 1 94.56 323 VAL A N 1
ATOM 2550 C CA . VAL A 1 323 ? -10.922 -17.281 -25.438 1 94.56 323 VAL A CA 1
ATOM 2551 C C . VAL A 1 323 ? -12.211 -16.531 -25.75 1 94.56 323 VAL A C 1
ATOM 2553 O O . VAL A 1 323 ? -13.125 -16.469 -24.922 1 94.56 323 VAL A O 1
ATOM 2556 N N . GLN A 1 324 ? -12.266 -15.953 -26.906 1 92 324 GLN A N 1
ATOM 2557 C CA . GLN A 1 324 ? -13.453 -15.227 -27.344 1 92 324 GLN A CA 1
ATOM 2558 C C . GLN A 1 324 ? -14.648 -16.172 -27.484 1 92 324 GLN A C 1
ATOM 2560 O O . GLN A 1 324 ? -15.758 -15.844 -27.062 1 92 324 GLN A O 1
ATOM 2565 N N . LYS A 1 325 ? -14.391 -17.281 -28.172 1 93.25 325 LYS A N 1
ATOM 2566 C CA . LYS A 1 325 ? -15.445 -18.281 -28.359 1 93.25 325 LYS A CA 1
ATOM 2567 C C . LYS A 1 325 ? -15.977 -18.781 -27.016 1 93.25 325 LYS A C 1
ATOM 2569 O O . LYS A 1 325 ? -1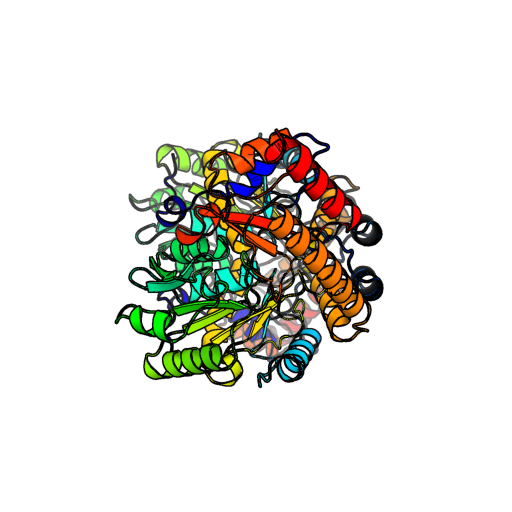7.188 -18.922 -26.828 1 93.25 325 LYS A O 1
ATOM 2574 N N . ALA A 1 326 ? -15.047 -19.109 -26.141 1 94.81 326 ALA A N 1
ATOM 2575 C CA . ALA A 1 326 ? -15.422 -19.594 -24.812 1 94.81 326 ALA A CA 1
ATOM 2576 C C . ALA A 1 326 ? -16.25 -18.547 -24.062 1 94.81 326 ALA A C 1
ATOM 2578 O O . ALA A 1 326 ? -17.25 -18.891 -23.438 1 94.81 326 ALA A O 1
ATOM 2579 N N . ALA A 1 327 ? -15.828 -17.312 -24.125 1 93.19 327 ALA A N 1
ATOM 2580 C CA . ALA A 1 327 ? -16.562 -16.219 -23.469 1 93.19 327 ALA A CA 1
ATOM 2581 C C . ALA A 1 327 ? -17.969 -16.109 -24.016 1 93.19 327 ALA A C 1
ATOM 2583 O O . ALA A 1 327 ? -18.938 -15.93 -23.266 1 93.19 327 ALA A O 1
ATOM 2584 N N . LYS A 1 328 ? -18.109 -16.125 -25.312 1 91.19 328 LYS A N 1
ATOM 2585 C CA . LYS A 1 328 ? -19.422 -16.062 -25.953 1 91.19 328 LYS A CA 1
ATOM 2586 C C . LYS A 1 328 ? -20.297 -17.234 -25.5 1 91.19 328 LYS A C 1
ATOM 2588 O O . LYS A 1 328 ? -21.516 -17.078 -25.375 1 91.19 328 LYS A O 1
ATOM 2593 N N . ALA A 1 329 ? -19.641 -18.375 -25.312 1 93.38 329 ALA A N 1
ATOM 2594 C CA . ALA A 1 329 ? -20.359 -19.578 -24.875 1 93.38 329 ALA A CA 1
ATOM 2595 C C . ALA A 1 329 ? -20.688 -19.516 -23.391 1 93.38 329 ALA A C 1
ATOM 2597 O O . ALA A 1 329 ? -21.469 -20.312 -22.891 1 93.38 329 ALA A O 1
ATOM 2598 N N . GLY A 1 330 ? -20.031 -18.609 -22.672 1 93.94 330 GLY A N 1
ATOM 2599 C CA . GLY A 1 330 ? -20.375 -18.406 -21.266 1 93.94 330 GLY A CA 1
ATOM 2600 C C . GLY A 1 330 ? -19.266 -18.844 -20.312 1 93.94 330 GLY A C 1
ATOM 2601 O O . GLY A 1 330 ? -19.516 -19.078 -19.141 1 93.94 330 GLY A O 1
ATOM 2602 N N . VAL A 1 331 ? -18.094 -19.016 -20.781 1 96.62 331 VAL A N 1
ATOM 2603 C CA . VAL A 1 331 ? -16.969 -19.375 -19.938 1 96.62 331 VAL A CA 1
ATOM 2604 C C . VAL A 1 331 ? -15.828 -18.375 -20.156 1 96.62 331 VAL A C 1
ATOM 2606 O O . VAL A 1 331 ? -15.258 -18.281 -21.234 1 96.62 331 VAL A O 1
ATOM 2609 N N . ILE A 1 332 ? -15.461 -17.672 -19.094 1 95.38 332 ILE A N 1
ATOM 2610 C CA . ILE A 1 332 ? -14.414 -16.672 -19.172 1 95.38 332 ILE A CA 1
ATOM 2611 C C . ILE A 1 332 ? -13.062 -17.297 -18.812 1 95.38 332 ILE A C 1
ATOM 2613 O O . ILE A 1 332 ? -12.938 -17.953 -17.766 1 95.38 332 ILE A O 1
ATOM 2617 N N . THR A 1 333 ? -12.125 -17.172 -19.625 1 95.81 333 THR A N 1
ATOM 2618 C CA . THR A 1 333 ? -10.758 -17.625 -19.438 1 95.81 333 THR A CA 1
ATOM 2619 C C . THR A 1 333 ? -9.758 -16.531 -19.781 1 95.81 333 THR A C 1
ATOM 2621 O O . THR A 1 333 ? -10.156 -15.414 -20.125 1 95.81 333 THR A O 1
ATOM 2624 N N . VAL A 1 334 ? -8.453 -16.75 -19.609 1 95.19 334 VAL A N 1
ATOM 2625 C CA . VAL A 1 334 ? -7.438 -15.727 -19.828 1 95.19 334 VAL A CA 1
ATOM 2626 C C . VAL A 1 334 ? -6.445 -16.203 -20.891 1 95.19 334 VAL A C 1
ATOM 2628 O O . VAL A 1 334 ? -5.883 -17.297 -20.766 1 95.19 334 VAL A O 1
ATOM 2631 N N . PRO A 1 335 ? -6.254 -15.398 -21.922 1 95.25 335 PRO A N 1
ATOM 2632 C CA . PRO A 1 335 ? -5.254 -15.789 -22.922 1 95.25 335 PRO A CA 1
ATOM 2633 C C . PRO A 1 335 ? -3.855 -15.938 -22.312 1 95.25 335 PRO A C 1
ATOM 2635 O O . PRO A 1 335 ? -3.402 -15.07 -21.562 1 95.25 335 PRO A O 1
ATOM 2638 N N . GLY A 1 336 ? -3.184 -17.016 -22.672 1 95.75 336 GLY A N 1
ATOM 2639 C CA . GLY A 1 336 ? -1.871 -17.312 -22.109 1 95.75 336 GLY A CA 1
ATOM 2640 C C . GLY A 1 336 ? -0.829 -16.266 -22.469 1 95.75 336 GLY A C 1
ATOM 2641 O O . GLY A 1 336 ? 0.135 -16.062 -21.734 1 95.75 336 GLY A O 1
ATOM 2642 N N . ALA A 1 337 ? -1.023 -15.531 -23.562 1 93.81 337 ALA A N 1
ATOM 2643 C CA . ALA A 1 337 ? -0.088 -14.523 -24.062 1 93.81 337 ALA A CA 1
ATOM 2644 C C . ALA A 1 337 ? 0.08 -13.398 -23.047 1 93.81 337 ALA A C 1
ATOM 2646 O O . ALA A 1 337 ? 1.102 -12.703 -23.031 1 93.81 337 ALA A O 1
ATOM 2647 N N . ALA A 1 338 ? -0.879 -13.219 -22.172 1 92.12 338 ALA A N 1
ATOM 2648 C CA . ALA A 1 338 ? -0.832 -12.188 -21.141 1 92.12 338 ALA A CA 1
ATOM 2649 C C . ALA A 1 338 ? 0.281 -12.461 -20.125 1 92.12 338 ALA A C 1
ATOM 2651 O O . ALA A 1 338 ? 0.721 -11.555 -19.422 1 92.12 338 ALA A O 1
ATOM 2652 N N . PHE A 1 339 ? 0.79 -13.672 -20.078 1 95.88 339 PHE A N 1
ATOM 2653 C CA . PHE A 1 339 ? 1.746 -14.086 -19.047 1 95.88 339 PHE A CA 1
ATOM 2654 C C . PHE A 1 339 ? 3.148 -14.195 -19.641 1 95.88 339 PHE A C 1
ATOM 2656 O O . PHE A 1 339 ? 4.062 -14.695 -18.969 1 95.88 339 PHE A O 1
ATOM 2663 N N . GLY A 1 340 ? 3.303 -13.789 -20.906 1 93.81 340 GLY A N 1
ATOM 2664 C CA . GLY A 1 340 ? 4.578 -13.867 -21.609 1 93.81 340 GLY A CA 1
ATOM 2665 C C . GLY A 1 340 ? 4.477 -14.531 -22.969 1 93.81 340 GLY A C 1
ATOM 2666 O O . GLY A 1 340 ? 3.457 -15.148 -23.281 1 93.81 340 GLY A O 1
ATOM 2667 N N . SER A 1 341 ? 5.52 -14.422 -23.719 1 94.19 341 SER A N 1
ATOM 2668 C CA . SER A 1 341 ? 5.516 -14.906 -25.094 1 94.19 341 SER A CA 1
ATOM 2669 C C . SER A 1 341 ? 5.336 -16.422 -25.156 1 94.19 341 SER A C 1
ATOM 2671 O O . SER A 1 341 ? 4.73 -16.938 -26.094 1 94.19 341 SER A O 1
ATOM 2673 N N . ASN A 1 342 ? 5.801 -17.094 -24.172 1 93.88 342 ASN A N 1
ATOM 2674 C CA . ASN A 1 342 ? 5.672 -18.547 -24.141 1 93.88 342 ASN A CA 1
ATOM 2675 C C . ASN A 1 342 ? 4.281 -18.984 -23.703 1 93.88 342 ASN A C 1
ATOM 2677 O O . ASN A 1 342 ? 3.982 -20.188 -23.672 1 93.88 342 ASN A O 1
ATOM 2681 N N . GLY A 1 343 ? 3.471 -18.031 -23.359 1 95.38 343 GLY A N 1
ATOM 2682 C CA . GLY A 1 343 ? 2.07 -18.297 -23.078 1 95.38 343 GLY A CA 1
ATOM 2683 C C . GLY A 1 343 ? 1.213 -18.375 -24.328 1 95.38 343 GLY A C 1
ATOM 2684 O O . GLY A 1 343 ? 0.069 -18.828 -24.281 1 95.38 343 GLY A O 1
ATOM 2685 N N . GLU A 1 344 ? 1.821 -17.891 -25.422 1 95 344 GLU A N 1
ATOM 2686 C CA . GLU A 1 344 ? 1.082 -18.016 -26.672 1 95 344 GLU A CA 1
ATOM 2687 C C . GLU A 1 344 ? 0.713 -19.469 -26.969 1 95 344 GLU A C 1
ATOM 2689 O O . GLU A 1 344 ? 1.527 -20.375 -26.766 1 95 344 GLU A O 1
ATOM 2694 N N . GLY A 1 345 ? -0.498 -19.672 -27.391 1 96.44 345 GLY A N 1
ATOM 2695 C CA . GLY A 1 345 ? -0.963 -21.031 -27.656 1 96.44 345 GLY A CA 1
ATOM 2696 C C . GLY A 1 345 ? -1.474 -21.75 -26.422 1 96.44 345 GLY A C 1
ATOM 2697 O O . GLY A 1 345 ? -1.74 -22.953 -26.453 1 96.44 345 GLY A O 1
ATOM 2698 N N . HIS A 1 346 ? -1.524 -21 -25.359 1 97.88 346 HIS A N 1
ATOM 2699 C CA . HIS A 1 346 ? -2.078 -21.531 -24.109 1 97.88 346 HIS A CA 1
ATOM 2700 C C . HIS A 1 346 ? -3.201 -20.641 -23.594 1 97.88 346 HIS A C 1
ATOM 2702 O O . HIS A 1 346 ? -3.379 -19.516 -24.062 1 97.88 346 HIS A O 1
ATOM 2708 N N . VAL A 1 347 ? -3.984 -21.156 -22.672 1 97.56 347 VAL A N 1
ATOM 2709 C CA . VAL A 1 347 ? -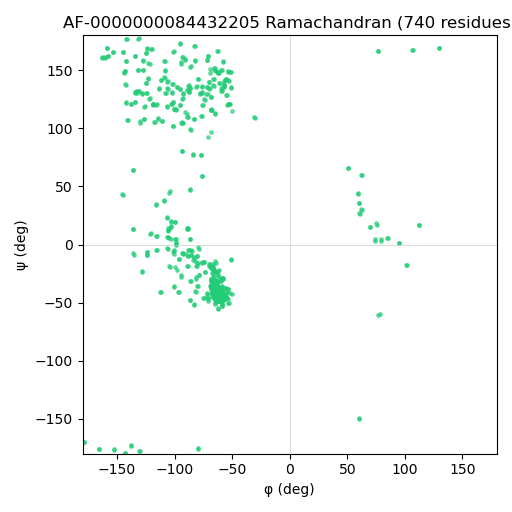5.047 -20.453 -21.969 1 97.56 347 VAL A CA 1
ATOM 2710 C C . VAL A 1 347 ? -4.961 -20.75 -20.469 1 97.56 347 VAL A C 1
ATOM 2712 O O . VAL A 1 347 ? -4.754 -21.891 -20.062 1 97.56 347 VAL A O 1
ATOM 2715 N N . ARG A 1 348 ? -5.012 -19.734 -19.688 1 97.69 348 ARG A N 1
ATOM 2716 C CA . ARG A 1 348 ? -5.066 -19.969 -18.25 1 97.69 348 ARG A CA 1
ATOM 2717 C C . ARG A 1 348 ? -6.508 -20.125 -17.766 1 97.69 348 ARG A C 1
ATOM 2719 O O . ARG A 1 348 ? -7.363 -19.297 -18.109 1 97.69 348 ARG A O 1
ATOM 2726 N N . MET A 1 349 ? -6.738 -21.109 -17 1 98.12 349 MET A N 1
ATOM 2727 C CA . MET A 1 349 ? -8.023 -21.312 -16.328 1 98.12 349 MET A CA 1
ATOM 2728 C C . MET A 1 349 ? -7.824 -21.531 -14.828 1 98.12 349 MET A C 1
ATOM 2730 O O . MET A 1 349 ? -6.965 -22.312 -14.414 1 98.12 349 MET A O 1
ATOM 2734 N N . SER A 1 350 ? -8.555 -20.797 -14.086 1 98.12 350 SER A N 1
ATOM 2735 C CA . SER A 1 350 ? -8.523 -20.953 -12.633 1 98.12 350 SER A CA 1
ATOM 2736 C C . SER A 1 350 ? -9.586 -21.922 -12.148 1 98.12 350 SER A C 1
ATOM 2738 O O . SER A 1 350 ? -10.742 -21.859 -12.578 1 98.12 350 SER A O 1
ATOM 2740 N N . TYR A 1 351 ? -9.172 -22.859 -11.32 1 98.31 351 TYR A N 1
ATOM 2741 C CA . TYR A 1 351 ? -10.172 -23.734 -10.727 1 98.31 351 TYR A CA 1
ATOM 2742 C C . TYR A 1 351 ? -10.5 -23.281 -9.305 1 98.31 351 TYR A C 1
ATOM 2744 O O . TYR A 1 351 ? -10.945 -24.094 -8.484 1 98.31 351 TYR A O 1
ATOM 2752 N N . ALA A 1 352 ? -10.203 -22.047 -8.969 1 97.69 352 ALA A N 1
ATOM 2753 C CA . ALA A 1 352 ? -10.727 -21.391 -7.77 1 97.69 352 ALA A CA 1
ATOM 2754 C C . ALA A 1 352 ? -12.18 -20.969 -7.961 1 97.69 352 ALA A C 1
ATOM 2756 O O . ALA A 1 352 ? -12.5 -19.781 -7.918 1 97.69 352 ALA A O 1
ATOM 2757 N N . ASN A 1 353 ? -12.984 -21.875 -8.227 1 97 353 ASN A N 1
ATOM 2758 C CA . ASN A 1 353 ? -14.43 -21.828 -8.422 1 97 353 ASN A CA 1
ATOM 2759 C C . ASN A 1 353 ? -15.102 -23.094 -7.879 1 97 353 ASN A C 1
ATOM 2761 O O . ASN A 1 353 ? -14.422 -24.031 -7.473 1 97 353 ASN A O 1
ATOM 2765 N N . SER A 1 354 ? -16.406 -23.078 -7.723 1 97.12 354 SER A N 1
ATOM 2766 C CA . SER A 1 354 ? -17.078 -24.266 -7.195 1 97.12 354 SER A CA 1
ATOM 2767 C C . SER A 1 354 ? -16.891 -25.453 -8.125 1 97.12 354 SER A C 1
ATOM 2769 O O . SER A 1 354 ? -16.703 -25.297 -9.328 1 97.12 354 SER A O 1
ATOM 2771 N N . TYR A 1 355 ? -16.859 -26.641 -7.496 1 98.12 355 TYR A N 1
ATOM 2772 C CA . TYR A 1 355 ? -16.766 -27.875 -8.25 1 98.12 355 TYR A CA 1
ATOM 2773 C C . TYR A 1 355 ? -17.828 -27.938 -9.336 1 98.12 355 TYR A C 1
ATOM 2775 O O . TYR A 1 355 ? -17.531 -28.281 -10.484 1 98.12 355 TYR A O 1
ATOM 2783 N N . GLU A 1 356 ? -19.062 -27.516 -9.055 1 98.31 356 GLU A N 1
ATOM 2784 C CA . GLU A 1 356 ? -20.203 -27.531 -9.961 1 98.31 356 GLU A CA 1
ATOM 2785 C C . GLU A 1 356 ? -19.984 -26.594 -11.141 1 98.31 356 GLU A C 1
ATOM 2787 O O . GLU A 1 356 ? -20.297 -26.938 -12.281 1 98.31 356 GLU A O 1
ATOM 2792 N N . ASN A 1 357 ? -19.5 -25.391 -10.828 1 97.88 357 ASN A N 1
ATOM 2793 C CA . ASN A 1 357 ? -19.234 -24.438 -11.883 1 97.88 357 ASN A CA 1
ATOM 2794 C C . ASN A 1 357 ? -18.156 -24.938 -12.844 1 97.88 357 ASN A C 1
ATOM 2796 O O . ASN A 1 357 ? -18.25 -24.734 -14.055 1 97.88 357 ASN A O 1
ATOM 2800 N N . ILE A 1 358 ? -17.141 -25.562 -12.289 1 98.44 358 ILE A N 1
ATOM 2801 C CA . ILE A 1 358 ? -16.062 -26.094 -13.117 1 98.44 358 ILE A CA 1
ATOM 2802 C C . ILE A 1 358 ? -16.609 -27.203 -14.023 1 98.44 358 ILE A C 1
ATOM 2804 O O . ILE A 1 358 ? -16.312 -27.219 -15.227 1 98.44 358 ILE A O 1
ATOM 2808 N N . GLU A 1 359 ? -17.359 -28.078 -13.43 1 98.5 359 GLU A N 1
ATOM 2809 C CA . GLU A 1 359 ? -17.984 -29.141 -14.211 1 98.5 359 GLU A CA 1
ATOM 2810 C C . GLU A 1 359 ? -18.844 -28.578 -15.336 1 98.5 359 GLU A C 1
ATOM 2812 O O . GLU A 1 359 ? -18.734 -29 -16.484 1 98.5 359 GLU A O 1
ATOM 2817 N N . LYS A 1 360 ? -19.641 -27.641 -15 1 98.25 360 LYS A N 1
ATOM 2818 C CA . LYS A 1 360 ? -20.516 -27 -15.977 1 98.25 360 LYS A CA 1
ATOM 2819 C C . LYS A 1 360 ? -19.719 -26.297 -17.062 1 98.25 360 LYS A C 1
ATOM 2821 O O . LYS A 1 360 ? -20.062 -26.359 -18.25 1 98.25 360 LYS A O 1
ATOM 2826 N N . ALA A 1 361 ? -18.703 -25.578 -16.672 1 98.25 361 ALA A N 1
ATOM 2827 C CA . ALA A 1 361 ? -17.844 -24.906 -17.641 1 98.25 361 ALA A CA 1
ATOM 2828 C C . ALA A 1 361 ? -17.219 -25.891 -18.625 1 98.25 361 ALA A C 1
ATOM 2830 O O . ALA A 1 361 ? -17.172 -25.625 -19.828 1 98.25 361 ALA A O 1
ATOM 2831 N N . MET A 1 362 ? -16.766 -26.984 -18.109 1 98.38 362 MET A N 1
ATOM 2832 C CA . MET A 1 362 ? -16.188 -28 -18.969 1 98.38 362 MET A CA 1
ATOM 2833 C C . MET A 1 362 ? -17.234 -28.578 -19.906 1 98.38 362 MET A C 1
ATOM 2835 O O . MET A 1 362 ? -16.953 -28.844 -21.078 1 98.38 362 MET A O 1
ATOM 2839 N N . ASP A 1 363 ? -18.469 -28.766 -19.406 1 98.12 363 ASP A N 1
ATOM 2840 C CA . ASP A 1 363 ? -19.547 -29.219 -20.25 1 98.12 363 ASP A CA 1
ATOM 2841 C C . ASP A 1 363 ? -19.812 -28.25 -21.391 1 98.12 363 ASP A C 1
ATOM 2843 O O . ASP A 1 363 ? -19.984 -28.656 -22.547 1 98.12 363 ASP A O 1
ATOM 2847 N N . ILE A 1 364 ? -19.844 -27 -21.078 1 96.94 364 ILE A N 1
ATOM 2848 C CA . ILE A 1 364 ? -20.094 -25.953 -22.062 1 96.94 364 ILE A CA 1
ATOM 2849 C C . ILE A 1 364 ? -19 -25.984 -23.125 1 96.94 364 ILE A C 1
ATOM 2851 O O . ILE A 1 364 ? -19.297 -25.953 -24.328 1 96.94 364 ILE A O 1
ATOM 2855 N N . LEU A 1 365 ? -17.781 -26.031 -22.734 1 97.06 365 LEU A N 1
ATOM 2856 C CA . LEU A 1 365 ? -16.672 -26.031 -23.672 1 97.06 365 LEU A CA 1
ATOM 2857 C C . LEU A 1 365 ? -16.734 -27.266 -24.578 1 97.06 365 LEU A C 1
ATOM 2859 O O . LEU A 1 365 ? -16.5 -27.172 -25.781 1 97.06 365 LEU A O 1
ATOM 2863 N N . GLU A 1 366 ? -16.984 -28.391 -23.984 1 96.62 366 GLU A N 1
ATOM 2864 C CA . GLU A 1 366 ? -17.062 -29.641 -24.75 1 96.62 366 GLU A CA 1
ATOM 2865 C C . GLU A 1 366 ? -18.172 -29.594 -25.781 1 96.62 366 GLU A C 1
ATOM 2867 O O . GLU A 1 366 ? -17.984 -29.984 -26.938 1 96.62 366 GLU A O 1
ATOM 2872 N N . GLU A 1 367 ? -19.281 -29.047 -25.453 1 95.81 367 GLU A N 1
ATOM 2873 C CA . GLU A 1 367 ? -20.453 -29.047 -26.297 1 95.81 367 GLU A CA 1
ATOM 2874 C C . GLU A 1 367 ? -20.375 -27.953 -27.359 1 95.81 367 GLU A C 1
ATOM 2876 O O . GLU A 1 367 ? -20.75 -28.172 -28.516 1 95.81 367 GLU A O 1
ATOM 2881 N N . LYS A 1 368 ? -19.891 -26.797 -26.906 1 92.38 368 LYS A N 1
ATOM 2882 C CA . LYS A 1 368 ? -20.047 -25.625 -27.766 1 92.38 368 LYS A CA 1
ATOM 2883 C C . LYS A 1 368 ? -18.766 -25.328 -28.531 1 92.38 368 LYS A C 1
ATOM 2885 O O . LYS A 1 368 ? -18.781 -24.625 -29.547 1 92.38 368 LYS A O 1
ATOM 2890 N N . ILE A 1 369 ? -17.703 -25.781 -28.141 1 89.56 369 ILE A N 1
ATOM 2891 C CA . ILE A 1 369 ? -16.453 -25.422 -28.781 1 89.56 369 ILE A CA 1
ATOM 2892 C C . ILE A 1 369 ? -15.859 -26.641 -29.484 1 89.56 369 ILE A C 1
ATOM 2894 O O . ILE A 1 369 ? -15.367 -26.531 -30.609 1 89.56 369 ILE A O 1
ATOM 2898 N N . ILE A 1 370 ? -15.906 -27.75 -28.922 1 83 370 ILE A N 1
ATOM 2899 C CA . ILE A 1 370 ? -15.273 -28.938 -29.484 1 83 370 ILE A CA 1
ATOM 2900 C C . ILE A 1 370 ? -16.234 -29.625 -30.453 1 83 370 ILE A C 1
ATOM 2902 O O . ILE A 1 370 ? -15.844 -29.984 -31.578 1 83 370 ILE A O 1
ATOM 2906 N N . ASN A 1 371 ? -17.469 -29.781 -29.969 1 81 371 ASN A N 1
ATOM 2907 C CA . ASN A 1 371 ? -18.422 -30.547 -30.766 1 81 371 ASN A CA 1
ATOM 2908 C C . ASN A 1 371 ? -19.125 -29.688 -31.797 1 81 371 ASN A C 1
ATOM 2910 O O . ASN A 1 371 ? -19.859 -30.188 -32.656 1 81 371 ASN A O 1
ATOM 2914 N N . GLU A 1 372 ? -18.922 -28.359 -31.719 1 70.06 372 GLU A N 1
ATOM 2915 C CA . GLU A 1 372 ? -19.5 -27.531 -32.781 1 70.06 372 GLU A CA 1
ATOM 2916 C C . GLU A 1 372 ? -18.484 -27.266 -33.875 1 70.06 372 GLU A C 1
ATOM 2918 O O . GLU A 1 372 ? -17.297 -27.062 -33.594 1 70.06 372 GLU A O 1
ATOM 2923 N N . MET B 1 1 ? 27.656 -8.875 -1.489 1 82.06 1 MET B N 1
ATOM 2924 C CA . MET B 1 1 ? 26.531 -8.086 -1.012 1 82.06 1 MET B CA 1
ATOM 2925 C C . MET B 1 1 ? 25.75 -7.492 -2.18 1 82.06 1 MET B C 1
ATOM 2927 O O . MET B 1 1 ? 26.344 -6.969 -3.125 1 82.06 1 MET B O 1
ATOM 2931 N N . ILE B 1 2 ? 24.438 -7.723 -2.24 1 92.69 2 ILE B N 1
ATOM 2932 C CA . ILE B 1 2 ? 23.594 -7.207 -3.318 1 92.69 2 ILE B CA 1
ATOM 2933 C C . ILE B 1 2 ? 23.5 -5.688 -3.205 1 92.69 2 ILE B C 1
ATOM 2935 O O . ILE B 1 2 ? 23.062 -5.164 -2.176 1 92.69 2 ILE B O 1
ATOM 2939 N N . ASN B 1 3 ? 24 -4.977 -4.16 1 93.81 3 ASN B N 1
ATOM 2940 C CA . ASN B 1 3 ? 23.922 -3.521 -4.133 1 93.81 3 ASN B CA 1
ATOM 2941 C C . ASN B 1 3 ? 22.5 -3.021 -4.305 1 93.81 3 ASN B C 1
ATOM 2943 O O . ASN B 1 3 ? 21.812 -3.395 -5.262 1 93.81 3 ASN B O 1
ATOM 2947 N N . PRO B 1 4 ? 22.016 -2.186 -3.408 1 96.31 4 PRO B N 1
ATOM 2948 C CA . PRO B 1 4 ? 20.672 -1.607 -3.605 1 96.31 4 PRO B CA 1
ATOM 2949 C C . PRO B 1 4 ? 20.641 -0.588 -4.742 1 96.31 4 PRO B C 1
ATOM 2951 O O . PRO B 1 4 ? 21.688 -0.157 -5.227 1 96.31 4 PRO B O 1
ATOM 2954 N N . ALA B 1 5 ? 19.484 -0.295 -5.227 1 96.5 5 ALA B N 1
ATOM 2955 C CA . ALA B 1 5 ? 19.328 0.781 -6.203 1 96.5 5 ALA B CA 1
ATOM 2956 C C . ALA B 1 5 ? 19.797 2.113 -5.629 1 96.5 5 ALA B C 1
ATOM 2958 O O . ALA B 1 5 ? 19.641 2.371 -4.434 1 96.5 5 ALA B O 1
ATOM 2959 N N . LYS B 1 6 ? 20.297 3.035 -6.422 1 94.31 6 LYS B N 1
ATOM 2960 C CA . LYS B 1 6 ? 20.875 4.312 -6.008 1 94.31 6 LYS B CA 1
ATOM 2961 C C . LYS B 1 6 ? 19.844 5.164 -5.266 1 94.31 6 LYS B C 1
ATOM 2963 O O . LYS B 1 6 ? 20.188 5.883 -4.328 1 94.31 6 LYS B O 1
ATOM 2968 N N . ARG B 1 7 ? 18.609 5.02 -5.633 1 93.88 7 ARG B N 1
ATOM 2969 C CA . ARG B 1 7 ? 17.562 5.855 -5.062 1 93.88 7 ARG B CA 1
ATOM 2970 C C . ARG B 1 7 ? 17.391 5.578 -3.57 1 93.88 7 ARG B C 1
ATOM 2972 O O . ARG B 1 7 ? 17.062 6.484 -2.799 1 93.88 7 ARG B O 1
ATOM 2979 N N . THR B 1 8 ? 17.625 4.355 -3.092 1 93.06 8 THR B N 1
ATOM 2980 C CA . THR B 1 8 ? 17.438 4.047 -1.679 1 93.06 8 THR B CA 1
ATOM 2981 C C . THR B 1 8 ? 18.562 4.652 -0.845 1 93.06 8 THR B C 1
ATOM 2983 O O . THR B 1 8 ? 18.406 4.887 0.354 1 93.06 8 THR B O 1
ATOM 2986 N N . ARG B 1 9 ? 19.703 4.898 -1.446 1 90.19 9 ARG B N 1
ATOM 2987 C CA . ARG B 1 9 ? 20.859 5.469 -0.75 1 90.19 9 ARG B CA 1
ATOM 2988 C C . ARG B 1 9 ? 20.656 6.957 -0.479 1 90.19 9 ARG B C 1
ATOM 2990 O O . ARG B 1 9 ? 21.359 7.551 0.334 1 90.19 9 ARG B O 1
ATOM 2997 N N . THR B 1 10 ? 19.703 7.492 -1.144 1 86.62 10 THR B N 1
ATOM 2998 C CA . THR B 1 10 ? 19.453 8.922 -1.006 1 86.62 10 THR B CA 1
ATOM 2999 C C . THR B 1 10 ? 18.5 9.195 0.154 1 86.62 10 THR B C 1
ATOM 3001 O O . THR B 1 10 ? 18.234 10.352 0.494 1 86.62 10 THR B O 1
ATOM 3004 N N . ILE B 1 11 ? 18.016 8.133 0.745 1 88.5 11 ILE B N 1
ATOM 3005 C CA . ILE B 1 11 ? 17.016 8.289 1.801 1 88.5 11 ILE B CA 1
ATOM 3006 C C . ILE B 1 11 ? 17.516 7.629 3.082 1 88.5 11 ILE B C 1
ATOM 3008 O O . ILE B 1 11 ? 18.25 6.641 3.031 1 88.5 11 ILE B O 1
ATOM 3012 N N . GLU B 1 12 ? 17.203 8.266 4.152 1 79 12 GLU B N 1
ATOM 3013 C CA . GLU B 1 12 ? 17.469 7.668 5.461 1 79 12 GLU B CA 1
ATOM 3014 C C . GLU B 1 12 ? 16.172 7.23 6.133 1 79 12 GLU B C 1
ATOM 3016 O O . GLU B 1 12 ? 15.094 7.758 5.824 1 79 12 GLU B O 1
ATOM 3021 N N . LEU B 1 13 ? 16.359 6.164 6.922 1 76.75 13 LEU B N 1
ATOM 3022 C CA . LEU B 1 13 ? 15.211 5.785 7.738 1 76.75 13 LEU B CA 1
ATOM 3023 C C . LEU B 1 13 ? 14.82 6.918 8.688 1 76.75 13 LEU B C 1
ATOM 3025 O O . LEU B 1 13 ? 15.688 7.637 9.188 1 76.75 13 LEU B O 1
ATOM 3029 N N . SER B 1 14 ? 13.586 7.074 8.789 1 67.75 14 SER B N 1
ATOM 3030 C CA . SER B 1 14 ? 13.102 8.156 9.641 1 67.75 14 SER B CA 1
ATOM 3031 C C . SER B 1 14 ? 13.711 8.07 11.039 1 67.75 14 SER B C 1
ATOM 3033 O O . SER B 1 14 ? 13.727 7.008 11.656 1 67.75 14 SER B O 1
ATOM 3035 N N . GLN B 1 15 ? 14.375 9.086 11.391 1 59.12 15 GLN B N 1
ATOM 3036 C CA . GLN B 1 15 ? 15.023 9.172 12.695 1 59.12 15 GLN B CA 1
ATOM 3037 C C . GLN B 1 15 ? 14.023 9.555 13.781 1 59.12 15 GLN B C 1
ATOM 3039 O O . GLN B 1 15 ? 14.32 9.43 14.977 1 59.12 15 GLN B O 1
ATOM 3044 N N . ILE B 1 16 ? 12.906 10.039 13.328 1 59.38 16 ILE B N 1
ATOM 3045 C CA . ILE B 1 16 ? 11.953 10.531 14.312 1 59.38 16 ILE B CA 1
ATOM 3046 C C . ILE B 1 16 ? 11.5 9.383 15.211 1 59.38 16 ILE B C 1
ATOM 3048 O O . ILE B 1 16 ? 11.438 9.531 16.438 1 59.38 16 ILE B O 1
ATOM 3052 N N . ARG B 1 17 ? 11.281 8.367 14.625 1 56.94 17 ARG B N 1
ATOM 3053 C CA . ARG B 1 17 ? 10.75 7.25 15.406 1 56.94 17 ARG B CA 1
ATOM 3054 C C . ARG B 1 17 ? 11.805 6.719 16.375 1 56.94 17 ARG B C 1
ATOM 3056 O O . ARG B 1 17 ? 11.469 6.246 17.469 1 56.94 17 ARG B O 1
ATOM 3063 N N . LYS B 1 18 ? 13.023 6.848 15.922 1 56.91 18 LYS B N 1
ATOM 3064 C CA . LYS B 1 18 ? 14.117 6.402 16.781 1 56.91 18 LYS B CA 1
ATOM 3065 C C . LYS B 1 18 ? 14.211 7.254 18.031 1 56.91 18 LYS B C 1
ATOM 3067 O O . LYS B 1 18 ? 14.664 6.777 19.078 1 56.91 18 LYS B O 1
ATOM 3072 N N . MET B 1 19 ? 13.773 8.352 17.797 1 52.19 19 MET B N 1
ATOM 3073 C CA . MET B 1 19 ? 13.875 9.273 18.922 1 52.19 19 MET B CA 1
ATOM 3074 C C . MET B 1 19 ? 12.906 8.875 20.031 1 52.19 19 MET B C 1
ATOM 3076 O O . MET B 1 19 ? 13.117 9.219 21.203 1 52.19 19 MET B O 1
ATOM 3080 N N . PHE B 1 20 ? 11.914 8.062 19.672 1 55.97 20 PHE B N 1
ATOM 3081 C CA . PHE B 1 20 ? 10.906 7.637 20.625 1 55.97 20 PHE B CA 1
ATOM 3082 C C . PHE B 1 20 ? 11.406 6.473 21.469 1 55.97 20 PHE B C 1
ATOM 3084 O O . PHE B 1 20 ? 10.836 6.164 22.516 1 55.97 20 PHE B O 1
ATOM 3091 N N . GLU B 1 21 ? 12.305 5.664 20.969 1 51.91 21 GLU B N 1
ATOM 3092 C CA . GLU B 1 21 ? 12.711 4.441 21.641 1 51.91 21 GLU B CA 1
ATOM 3093 C C . GLU B 1 21 ? 13.438 4.754 22.953 1 51.91 21 GLU B C 1
ATOM 3095 O O . GLU B 1 21 ? 13.398 3.967 23.891 1 51.91 21 GLU B O 1
ATOM 3100 N N . VAL B 1 22 ? 14.148 5.844 23.031 1 49.41 22 VAL B N 1
ATOM 3101 C CA . VAL B 1 22 ? 15.07 5.98 24.156 1 49.41 22 VAL B CA 1
ATOM 3102 C C . VAL B 1 22 ? 14.352 6.621 25.328 1 49.41 22 VAL B C 1
ATOM 3104 O O . VAL B 1 22 ? 14.977 6.922 26.359 1 49.41 22 VAL B O 1
ATOM 3107 N N . THR B 1 23 ? 13.016 6.73 25.328 1 57.5 23 THR B N 1
ATOM 3108 C CA . THR B 1 23 ? 12.617 7.68 26.359 1 57.5 23 THR B CA 1
ATOM 3109 C C . THR B 1 23 ? 11.961 6.957 27.531 1 57.5 23 THR B C 1
ATOM 3111 O O . THR B 1 23 ? 11.617 5.777 27.422 1 57.5 23 THR B O 1
ATOM 3114 N N . ASN B 1 24 ? 11.945 7.57 28.719 1 65.31 24 ASN B N 1
ATOM 3115 C CA . ASN B 1 24 ? 11.141 7.383 29.922 1 65.31 24 ASN B CA 1
ATOM 3116 C C . ASN B 1 24 ? 9.734 6.891 29.578 1 65.31 24 ASN B C 1
ATOM 3118 O O . ASN B 1 24 ? 8.977 7.59 28.906 1 65.31 24 ASN B O 1
ATOM 3122 N N . PRO B 1 25 ? 9.445 5.605 29.906 1 73.44 25 PRO B N 1
ATOM 3123 C CA . PRO B 1 25 ? 8.133 5.055 29.578 1 73.44 25 PRO B CA 1
ATOM 3124 C C . PRO B 1 25 ? 6.984 5.938 30.062 1 73.44 25 PRO B C 1
ATOM 3126 O O . PRO B 1 25 ? 5.859 5.824 29.578 1 73.44 25 PRO B O 1
ATOM 3129 N N . ASP B 1 26 ? 7.352 6.891 30.922 1 83.88 26 ASP B N 1
ATOM 3130 C CA . ASP B 1 26 ? 6.305 7.738 31.5 1 83.88 26 ASP B CA 1
ATOM 3131 C C . ASP B 1 26 ? 6.289 9.117 30.828 1 83.88 26 ASP B C 1
ATOM 3133 O O . ASP B 1 26 ? 5.516 9.992 31.234 1 83.88 26 ASP B O 1
ATOM 3137 N N . ALA B 1 27 ? 7.074 9.203 29.891 1 92.69 27 ALA B N 1
ATOM 3138 C CA . ALA B 1 27 ? 7.164 10.508 29.234 1 92.69 27 ALA B CA 1
ATOM 3139 C C . ALA B 1 27 ? 5.895 10.82 28.453 1 92.69 27 ALA B C 1
ATOM 3141 O O . ALA B 1 27 ? 5.273 9.914 27.891 1 92.69 27 ALA B O 1
ATOM 3142 N N . ILE B 1 28 ? 5.43 12.117 28.516 1 96.06 28 ILE B N 1
ATOM 3143 C CA . ILE B 1 28 ? 4.34 12.586 27.688 1 96.06 28 ILE B CA 1
ATOM 3144 C C . ILE B 1 28 ? 4.844 12.812 26.266 1 96.06 28 ILE B C 1
ATOM 3146 O O . ILE B 1 28 ? 5.754 13.609 26.031 1 96.06 28 ILE B O 1
ATOM 3150 N N . ASN B 1 29 ? 4.293 12.125 25.312 1 95 29 ASN B N 1
ATOM 3151 C CA . ASN B 1 29 ? 4.762 12.172 23.938 1 95 29 ASN B CA 1
ATOM 3152 C C . ASN B 1 29 ? 3.996 13.203 23.109 1 95 29 ASN B C 1
ATOM 3154 O O . ASN B 1 29 ? 2.865 12.953 22.688 1 95 29 ASN B O 1
ATOM 3158 N N . LEU B 1 30 ? 4.609 14.281 22.828 1 96.94 30 LEU B N 1
ATOM 3159 C CA . LEU B 1 30 ? 4.02 15.312 21.969 1 96.94 30 LEU B CA 1
ATOM 3160 C C . LEU B 1 30 ? 4.625 15.273 20.578 1 96.94 30 LEU B C 1
ATOM 3162 O O . LEU B 1 30 ? 4.609 16.281 19.859 1 96.94 30 LEU B O 1
ATOM 3166 N N . GLY B 1 31 ? 5.219 14.172 20.234 1 93.44 31 GLY B N 1
ATOM 3167 C CA . GLY B 1 31 ? 5.824 14.031 18.906 1 93.44 31 GLY B CA 1
ATOM 3168 C C . GLY B 1 31 ? 4.961 13.258 17.938 1 93.44 31 GLY B C 1
ATOM 3169 O O . GLY B 1 31 ? 5.246 13.227 16.734 1 93.44 31 GLY B O 1
ATOM 3170 N N . ILE B 1 32 ? 3.861 12.727 18.406 1 86.69 32 ILE B N 1
ATOM 3171 C CA . ILE B 1 32 ? 3.07 11.789 17.625 1 86.69 32 ILE B CA 1
ATOM 3172 C C . ILE B 1 32 ? 2.178 12.562 16.656 1 86.69 32 ILE B C 1
ATOM 3174 O O . ILE B 1 32 ? 1.536 13.539 17.031 1 86.69 32 ILE B O 1
ATOM 3178 N N . GLY B 1 33 ? 2.119 12.102 15.398 1 90.38 33 GLY B N 1
ATOM 3179 C CA . GLY B 1 33 ? 1.333 12.773 14.375 1 90.38 33 GLY B CA 1
ATOM 3180 C C . GLY B 1 33 ? 0.029 12.062 14.062 1 90.38 33 GLY B C 1
ATOM 3181 O O . GLY B 1 33 ? -0.288 11.82 12.898 1 90.38 33 GLY B O 1
ATOM 3182 N N . GLU B 1 34 ? -0.721 11.648 15.039 1 94.69 34 GLU B N 1
ATOM 3183 C CA . GLU B 1 34 ? -2.041 11.062 14.828 1 94.69 34 GLU B CA 1
ATOM 3184 C C . GLU B 1 34 ? -3.002 11.461 15.945 1 94.69 34 GLU B C 1
ATOM 3186 O O . GLU B 1 34 ? -2.59 11.625 17.094 1 94.69 34 GLU B O 1
ATOM 3191 N N . PRO B 1 35 ? -4.316 11.602 15.602 1 97.44 35 PRO B N 1
ATOM 3192 C CA . PRO B 1 35 ? -5.312 11.914 16.625 1 97.44 35 PRO B CA 1
ATOM 3193 C C . PRO B 1 35 ? -5.324 10.906 17.766 1 97.44 35 PRO B C 1
ATOM 3195 O O . PRO B 1 35 ? -5.168 9.703 17.531 1 97.44 35 PRO B O 1
ATOM 3198 N N . ASP B 1 36 ? -5.508 11.398 19 1 96.62 36 ASP B N 1
ATOM 3199 C CA . ASP B 1 36 ? -5.613 10.508 20.141 1 96.62 36 ASP B CA 1
ATOM 3200 C C . ASP B 1 36 ? -7.062 10.078 20.375 1 96.62 36 ASP B C 1
ATOM 3202 O O . ASP B 1 36 ? -7.41 9.594 21.453 1 96.62 36 ASP B O 1
ATOM 3206 N N . PHE B 1 37 ? -7.926 10.289 19.422 1 97.12 37 PHE B N 1
ATOM 3207 C CA . PHE B 1 37 ? -9.312 9.836 19.438 1 97.12 37 PHE B CA 1
ATOM 3208 C C . PHE B 1 37 ? -9.438 8.461 18.797 1 97.12 37 PHE B C 1
ATOM 3210 O O . PHE B 1 37 ? -8.555 8.039 18.047 1 97.12 37 PHE B O 1
ATOM 3217 N N . ASP B 1 38 ? -10.523 7.832 19.156 1 96.75 38 ASP B N 1
ATOM 3218 C CA . ASP B 1 38 ? -10.812 6.555 18.516 1 96.75 38 ASP B CA 1
ATOM 3219 C C . ASP B 1 38 ? -11.727 6.746 17.312 1 96.75 38 ASP B C 1
ATOM 3221 O O . ASP B 1 38 ? -12.367 7.789 17.172 1 96.75 38 ASP B O 1
ATOM 3225 N N . VAL B 1 39 ? -11.742 5.754 16.469 1 98.38 39 VAL B N 1
ATOM 3226 C CA . VAL B 1 39 ? -12.648 5.734 15.328 1 98.38 39 VAL B CA 1
ATOM 3227 C C . VAL B 1 39 ? -14.094 5.812 15.812 1 98.38 39 VAL B C 1
ATOM 3229 O O . VAL B 1 39 ? -14.477 5.121 16.75 1 98.38 39 VAL B O 1
ATOM 3232 N N . PRO B 1 40 ? -14.906 6.688 15.227 1 98.62 40 PRO B N 1
ATOM 3233 C CA . PRO B 1 40 ? -16.312 6.793 15.617 1 98.62 40 PRO B CA 1
ATOM 3234 C C . PRO B 1 40 ? -17.047 5.453 15.555 1 98.62 40 PRO B C 1
ATOM 3236 O O . PRO B 1 40 ? -16.781 4.645 14.656 1 98.62 40 PRO B O 1
ATOM 3239 N N . GLU B 1 41 ? -18.062 5.27 16.438 1 98.44 41 GLU B N 1
ATOM 3240 C CA . GLU B 1 41 ? -18.75 3.998 16.641 1 98.44 41 GLU B CA 1
ATOM 3241 C C . GLU B 1 41 ? -19.469 3.551 15.383 1 98.44 41 GLU B C 1
ATOM 3243 O O . GLU B 1 41 ? -19.516 2.357 15.078 1 98.44 41 GLU B O 1
ATOM 3248 N N . ASN B 1 42 ? -20.094 4.438 14.68 1 98.75 42 ASN B N 1
ATOM 3249 C CA . ASN B 1 42 ? -20.812 4.07 13.461 1 98.75 42 ASN B CA 1
ATOM 3250 C C . ASN B 1 42 ? -19.859 3.48 12.414 1 98.75 42 ASN B C 1
ATOM 3252 O O . ASN B 1 42 ? -20.234 2.559 11.688 1 98.75 42 ASN B O 1
ATOM 3256 N N . ILE B 1 43 ? -18.672 4.016 12.328 1 98.88 43 ILE B N 1
ATOM 3257 C CA . ILE B 1 43 ? -17.672 3.518 11.398 1 98.88 43 ILE B CA 1
ATOM 3258 C C . ILE B 1 43 ? -17.234 2.113 11.805 1 98.88 43 ILE B C 1
ATOM 3260 O O . ILE B 1 43 ? -17.125 1.219 10.961 1 98.88 43 ILE B O 1
ATOM 3264 N N . LYS B 1 44 ? -17 1.866 13.141 1 98.75 44 LYS B N 1
ATOM 3265 C CA . LYS B 1 44 ? -16.656 0.542 13.648 1 98.75 44 LYS B CA 1
ATOM 3266 C C . LYS B 1 44 ? -17.719 -0.488 13.266 1 98.75 44 LYS B C 1
ATOM 3268 O O . LYS B 1 44 ? -17.391 -1.592 12.828 1 98.75 44 LYS B O 1
ATOM 3273 N N . LYS B 1 45 ? -18.938 -0.113 13.398 1 98.75 45 LYS B N 1
ATOM 3274 C CA . LYS B 1 45 ? -20.047 -1.016 13.094 1 98.75 45 LYS B CA 1
ATOM 3275 C C . LYS B 1 45 ? -20.047 -1.4 11.617 1 98.75 45 LYS B C 1
ATOM 3277 O O . LYS B 1 45 ? -20.281 -2.559 11.273 1 98.75 45 LYS B O 1
ATOM 3282 N N . ALA B 1 46 ? -19.828 -0.429 10.75 1 98.88 46 ALA B N 1
ATOM 3283 C CA . ALA B 1 46 ? -19.797 -0.692 9.312 1 98.88 46 ALA B CA 1
ATOM 3284 C C . ALA B 1 46 ? -18.656 -1.656 8.953 1 98.88 46 ALA B C 1
ATOM 3286 O O . ALA B 1 46 ? -18.828 -2.539 8.117 1 98.88 46 ALA B O 1
ATOM 3287 N N . MET B 1 47 ? -17.516 -1.484 9.562 1 98.81 47 MET B N 1
ATOM 3288 C CA . MET B 1 47 ? -16.391 -2.375 9.328 1 98.81 47 MET B CA 1
ATOM 3289 C C . MET B 1 47 ? -16.719 -3.795 9.781 1 98.81 47 MET B C 1
ATOM 3291 O O . MET B 1 47 ? -16.438 -4.758 9.062 1 98.81 47 MET B O 1
ATOM 3295 N N . ILE B 1 48 ? -17.25 -3.883 11.008 1 98.81 48 ILE B N 1
ATOM 3296 C CA . ILE B 1 48 ? -17.578 -5.18 11.578 1 98.81 48 ILE B CA 1
ATOM 3297 C C . ILE B 1 48 ? -18.609 -5.879 10.688 1 98.81 48 ILE B C 1
ATOM 3299 O O . ILE B 1 48 ? -18.5 -7.082 10.43 1 98.81 48 ILE B O 1
ATOM 3303 N N . GLU B 1 49 ? -19.578 -5.137 10.18 1 98.69 49 GLU B N 1
ATOM 3304 C CA . GLU B 1 49 ? -20.609 -5.695 9.297 1 98.69 49 GLU B CA 1
ATOM 3305 C C . GLU B 1 49 ? -20 -6.242 8.016 1 98.69 49 GLU B C 1
ATOM 3307 O O . GLU B 1 49 ? -20.406 -7.293 7.523 1 98.69 49 GLU B O 1
ATOM 3312 N N . SER B 1 50 ? -19.031 -5.559 7.465 1 98.5 50 SER B N 1
ATOM 3313 C CA . SER B 1 50 ? -18.375 -6.027 6.246 1 98.5 50 SER B CA 1
ATOM 3314 C C . SER B 1 50 ? -17.703 -7.371 6.469 1 98.5 50 SER B C 1
ATOM 3316 O O . SER B 1 50 ? -17.672 -8.211 5.566 1 98.5 50 SER B O 1
ATOM 3318 N N . ILE B 1 51 ? -17.078 -7.59 7.652 1 98.56 51 ILE B N 1
ATOM 3319 C CA . ILE B 1 51 ? -16.422 -8.852 7.992 1 98.56 51 ILE B CA 1
ATOM 3320 C C . ILE B 1 51 ? -17.469 -9.961 8.109 1 98.56 51 ILE B C 1
ATOM 3322 O O . ILE B 1 51 ? -17.281 -11.055 7.582 1 98.56 51 ILE B O 1
ATOM 3326 N N . HIS B 1 52 ? -18.625 -9.625 8.719 1 98.12 52 HIS B N 1
ATOM 3327 C CA . HIS B 1 52 ? -19.719 -10.586 8.859 1 98.12 52 HIS B CA 1
ATOM 3328 C C . HIS B 1 52 ? -20.25 -11.008 7.492 1 98.12 52 HIS B C 1
ATOM 3330 O O . HIS B 1 52 ? -20.625 -12.164 7.301 1 98.12 52 HIS B O 1
ATOM 3336 N N . GLU B 1 53 ? -20.219 -10.094 6.582 1 97.75 53 GLU B N 1
ATOM 3337 C CA . GLU B 1 53 ? -20.797 -10.328 5.262 1 97.75 53 GLU B CA 1
ATOM 3338 C C . GLU B 1 53 ? -19.797 -11 4.328 1 97.75 53 GLU B C 1
ATOM 3340 O O . GLU B 1 53 ? -20.062 -11.164 3.137 1 97.75 53 GLU B O 1
ATOM 3345 N N . ASN B 1 54 ? -18.641 -11.359 4.797 1 97.06 54 ASN B N 1
ATOM 3346 C CA . ASN B 1 54 ? -17.578 -12.031 4.039 1 97.06 54 ASN B CA 1
ATOM 3347 C C . ASN B 1 54 ? -17.094 -11.156 2.887 1 97.06 54 ASN B C 1
ATOM 3349 O O . ASN B 1 54 ? -16.75 -11.672 1.818 1 97.06 54 ASN B O 1
ATOM 3353 N N . ASP B 1 55 ? -17.172 -9.844 3.088 1 95.25 55 ASP B N 1
ATOM 3354 C CA . ASP B 1 55 ? -16.547 -8.914 2.145 1 95.25 55 ASP B CA 1
ATOM 3355 C C . ASP B 1 55 ? -15.039 -8.859 2.35 1 95.25 55 ASP B C 1
ATOM 3357 O O . ASP B 1 55 ? -14.523 -7.902 2.934 1 95.25 55 ASP B O 1
ATOM 3361 N N . THR B 1 56 ? -14.367 -9.859 1.872 1 94.06 56 THR B N 1
ATOM 3362 C CA . THR B 1 56 ? -12.945 -9.984 2.158 1 94.06 56 THR B CA 1
ATOM 3363 C C . THR B 1 56 ? -12.172 -10.375 0.899 1 94.06 56 THR B C 1
ATOM 3365 O O . THR B 1 56 ? -11.023 -10.812 0.979 1 94.06 56 THR B O 1
ATOM 3368 N N . HIS B 1 57 ? -12.773 -10.281 -0.301 1 95.38 57 HIS B N 1
ATOM 3369 C CA . HIS B 1 57 ? -12.148 -10.586 -1.58 1 95.38 57 HIS B CA 1
ATOM 3370 C C . HIS B 1 57 ? -11.602 -9.328 -2.242 1 95.38 57 HIS B C 1
ATOM 3372 O O . HIS B 1 57 ? -11.828 -8.219 -1.755 1 95.38 57 HIS B O 1
ATOM 3378 N N . TYR B 1 58 ? -10.898 -9.492 -3.316 1 94.69 58 TYR B N 1
ATOM 3379 C CA . TYR B 1 58 ? -10.391 -8.336 -4.047 1 94.69 58 TYR B CA 1
ATOM 3380 C C . TYR B 1 58 ? -11.516 -7.359 -4.375 1 94.69 58 TYR B C 1
ATOM 3382 O O . TYR B 1 58 ? -12.625 -7.773 -4.699 1 94.69 58 TYR B O 1
ATOM 3390 N N . THR B 1 59 ? -11.227 -6.117 -4.277 1 96.06 59 THR B N 1
ATOM 3391 C CA . THR B 1 59 ? -12.109 -5.078 -4.801 1 96.06 59 THR B CA 1
ATOM 3392 C C . THR B 1 59 ? -11.602 -4.566 -6.148 1 96.06 59 THR B C 1
ATOM 3394 O O . THR B 1 59 ? -10.5 -4.91 -6.57 1 96.06 59 THR B O 1
ATOM 3397 N N . PRO B 1 60 ? -12.461 -3.83 -6.855 1 95.31 60 PRO B N 1
ATOM 3398 C CA . PRO B 1 60 ? -11.883 -3.137 -8.008 1 95.31 60 PRO B CA 1
ATOM 3399 C C . PRO B 1 60 ? -10.641 -2.326 -7.641 1 95.31 60 PRO B C 1
ATOM 3401 O O . PRO B 1 60 ? -10.547 -1.798 -6.527 1 95.31 60 PRO B O 1
ATOM 3404 N N . ASN B 1 61 ? -9.727 -2.221 -8.562 1 96.38 61 ASN B N 1
ATOM 3405 C CA . ASN B 1 61 ? -8.461 -1.543 -8.305 1 96.38 61 ASN B CA 1
ATOM 3406 C C . ASN B 1 61 ? -8.68 -0.137 -7.754 1 96.38 61 ASN B C 1
ATOM 3408 O O . ASN B 1 61 ? -7.992 0.283 -6.82 1 96.38 61 ASN B O 1
ATOM 3412 N N . LYS B 1 62 ? -9.703 0.585 -8.258 1 97.94 62 LYS B N 1
ATOM 3413 C CA . LYS B 1 62 ? -9.93 1.976 -7.875 1 97.94 62 LYS B CA 1
ATOM 3414 C C . LYS B 1 62 ? -10.703 2.064 -6.566 1 97.94 62 LYS B C 1
ATOM 3416 O O . LYS B 1 62 ? -10.82 3.145 -5.98 1 97.94 62 LYS B O 1
ATOM 3421 N N . GLY B 1 63 ? -11.227 0.982 -6.113 1 98.44 63 GLY B N 1
ATOM 3422 C CA . GLY B 1 63 ? -12.078 0.969 -4.934 1 98.44 63 GLY B CA 1
ATOM 3423 C C . GLY B 1 63 ? -13.547 0.757 -5.262 1 98.44 63 GLY B C 1
ATOM 3424 O O . GLY B 1 63 ? -13.938 0.807 -6.43 1 98.44 63 GLY B O 1
ATOM 3425 N N . TYR B 1 64 ? -14.352 0.481 -4.266 1 98.5 64 TYR B N 1
ATOM 3426 C CA . TYR B 1 64 ? -15.781 0.275 -4.449 1 98.5 64 TYR B CA 1
ATOM 3427 C C . TYR B 1 64 ? -16.422 1.491 -5.102 1 98.5 64 TYR B C 1
ATOM 3429 O O . TYR B 1 64 ? -16.109 2.631 -4.758 1 98.5 64 TYR B O 1
ATOM 3437 N N . ILE B 1 65 ? -17.297 1.229 -6.035 1 98.62 65 ILE B N 1
ATOM 3438 C CA . ILE B 1 65 ? -17.938 2.297 -6.793 1 98.62 65 ILE B CA 1
ATOM 3439 C C . ILE B 1 65 ? -18.734 3.195 -5.848 1 98.62 65 ILE B C 1
ATOM 3441 O O . ILE B 1 65 ? -18.75 4.418 -6.004 1 98.62 65 ILE B O 1
ATOM 3445 N N . GLU B 1 66 ? -19.406 2.617 -4.824 1 98.75 66 GLU B N 1
ATOM 3446 C CA . GLU B 1 66 ? -20.188 3.402 -3.883 1 98.75 66 GLU B CA 1
ATOM 3447 C C . GLU B 1 66 ? -19.312 4.367 -3.094 1 98.75 66 GLU B C 1
ATOM 3449 O O . GLU B 1 66 ? -19.719 5.504 -2.83 1 98.75 66 GLU B O 1
ATOM 3454 N N . LEU B 1 67 ? -18.141 3.902 -2.715 1 98.88 67 LEU B N 1
ATOM 3455 C CA . LEU B 1 67 ? -17.219 4.766 -2.004 1 98.88 67 LEU B CA 1
ATOM 3456 C C . LEU B 1 67 ? -16.703 5.883 -2.91 1 98.88 67 LEU B C 1
ATOM 3458 O O . LEU B 1 67 ? -16.625 7.039 -2.494 1 98.88 67 LEU B O 1
ATOM 3462 N N . ARG B 1 68 ? -16.344 5.555 -4.152 1 98.94 68 ARG B N 1
ATOM 3463 C CA . ARG B 1 68 ? -15.844 6.555 -5.094 1 98.94 68 ARG B CA 1
ATOM 3464 C C . ARG B 1 68 ? -16.906 7.613 -5.375 1 98.94 68 ARG B C 1
ATOM 3466 O O . ARG B 1 68 ? -16.594 8.797 -5.492 1 98.94 68 ARG B O 1
ATOM 3473 N N . GLU B 1 69 ? -18.141 7.184 -5.453 1 98.94 69 GLU B N 1
ATOM 3474 C CA . GLU B 1 69 ? -19.234 8.125 -5.652 1 98.94 69 GLU B CA 1
ATOM 3475 C C . GLU B 1 69 ? -19.375 9.07 -4.465 1 98.94 69 GLU B C 1
ATOM 3477 O O . GLU B 1 69 ? -19.594 10.273 -4.645 1 98.94 69 GLU B O 1
ATOM 3482 N N . GLU B 1 70 ? -19.266 8.539 -3.26 1 98.88 70 GLU B N 1
ATOM 3483 C CA . GLU B 1 70 ? -19.375 9.383 -2.074 1 98.88 70 GLU B CA 1
ATOM 3484 C C . GLU B 1 70 ? -18.188 10.352 -1.969 1 98.88 70 GLU B C 1
ATOM 3486 O O . GLU B 1 70 ? -18.344 11.477 -1.488 1 98.88 70 GLU B O 1
ATOM 3491 N N . ILE B 1 71 ? -17.031 9.922 -2.398 1 98.94 71 ILE B N 1
ATOM 3492 C CA . ILE B 1 71 ? -15.859 10.789 -2.412 1 98.94 71 ILE B CA 1
ATOM 3493 C C . ILE B 1 71 ? -16.078 11.938 -3.387 1 98.94 71 ILE B C 1
ATOM 3495 O O . ILE B 1 71 ? -15.68 13.078 -3.115 1 98.94 71 ILE B O 1
ATOM 3499 N N . VAL B 1 72 ? -16.703 11.656 -4.551 1 98.94 72 VAL B N 1
ATOM 3500 C CA . VAL B 1 72 ? -17.031 12.703 -5.512 1 98.94 72 VAL B CA 1
ATOM 3501 C C . VAL B 1 72 ? -17.938 13.742 -4.848 1 98.94 72 VAL B C 1
ATOM 3503 O O . VAL B 1 72 ? -17.703 14.945 -4.984 1 98.94 72 VAL B O 1
ATOM 3506 N N . ASN B 1 73 ? -18.922 13.25 -4.121 1 98.88 73 ASN B N 1
ATOM 3507 C CA . ASN B 1 73 ? -19.812 14.156 -3.414 1 98.88 73 ASN B CA 1
ATOM 3508 C C . ASN B 1 73 ? -19.062 15 -2.389 1 98.88 73 ASN B C 1
ATOM 3510 O O . ASN B 1 73 ? -19.312 16.203 -2.273 1 98.88 73 ASN B O 1
ATOM 3514 N N . LYS B 1 74 ? -18.234 14.359 -1.673 1 98.75 74 LYS B N 1
ATOM 3515 C CA . LYS B 1 74 ? -17.453 15.055 -0.66 1 98.75 74 LYS B CA 1
ATOM 3516 C C . LYS B 1 74 ? -16.578 16.141 -1.288 1 98.75 74 LYS B C 1
ATOM 3518 O O . LYS B 1 74 ? -16.5 17.25 -0.78 1 98.75 74 LYS B O 1
ATOM 3523 N N . PHE B 1 75 ? -15.883 15.875 -2.408 1 98.75 75 PHE B N 1
ATOM 3524 C CA . PHE B 1 75 ? -15.031 16.844 -3.088 1 98.75 75 PHE B CA 1
ATOM 3525 C C . PHE B 1 75 ? -15.844 18.031 -3.582 1 98.75 75 PHE B C 1
ATOM 3527 O O . PHE B 1 75 ? -15.398 19.172 -3.496 1 98.75 75 PHE B O 1
ATOM 3534 N N . LYS B 1 76 ? -17.016 17.75 -4.105 1 98.56 76 LYS B N 1
ATOM 3535 C CA . LYS B 1 76 ? -17.891 18.812 -4.562 1 98.56 76 LYS B CA 1
ATOM 3536 C C . LYS B 1 76 ? -18.297 19.719 -3.402 1 98.56 76 LYS B C 1
ATOM 3538 O O . LYS B 1 76 ? -18.188 20.938 -3.488 1 98.56 76 LYS B O 1
ATOM 3543 N N . LYS B 1 77 ? -18.719 19.125 -2.332 1 98 77 LYS B N 1
ATOM 3544 C CA . LYS B 1 77 ? -19.266 19.844 -1.187 1 98 77 LYS B CA 1
ATOM 3545 C C . LYS B 1 77 ? -18.188 20.609 -0.433 1 98 77 LYS B C 1
ATOM 3547 O O . LYS B 1 77 ? -18.359 21.781 -0.123 1 98 77 LYS B O 1
ATOM 3552 N N . ASP B 1 78 ? -17.078 19.953 -0.165 1 97.5 78 ASP B N 1
ATOM 3553 C CA . ASP B 1 78 ? -16.094 20.469 0.779 1 97.5 78 ASP B CA 1
ATOM 3554 C C . ASP B 1 78 ? -15 21.25 0.053 1 97.5 78 ASP B C 1
ATOM 3556 O O . ASP B 1 78 ? -14.375 22.141 0.63 1 97.5 78 ASP B O 1
ATOM 3560 N N . ASN B 1 79 ? -14.734 20.906 -1.219 1 98.12 79 ASN B N 1
ATOM 3561 C CA . ASN B 1 79 ? -13.531 21.406 -1.871 1 98.12 79 ASN B CA 1
ATOM 3562 C C . ASN B 1 79 ? -13.867 22.156 -3.164 1 98.12 79 ASN B C 1
ATOM 3564 O O . ASN B 1 79 ? -12.984 22.703 -3.814 1 98.12 79 ASN B O 1
ATOM 3568 N N . ASP B 1 80 ? -15.109 22.141 -3.584 1 97.94 80 ASP B N 1
ATOM 3569 C CA . ASP B 1 80 ? -15.555 22.766 -4.828 1 97.94 80 ASP B CA 1
ATOM 3570 C C . ASP B 1 80 ? -14.828 22.156 -6.031 1 97.94 80 ASP B C 1
ATOM 3572 O O . ASP B 1 80 ? -14.375 22.891 -6.914 1 97.94 80 ASP B O 1
ATOM 3576 N N . ILE B 1 81 ? -14.586 20.891 -5.941 1 98.56 81 ILE B N 1
ATOM 3577 C CA . ILE B 1 81 ? -13.961 20.156 -7.031 1 98.56 81 ILE B CA 1
ATOM 3578 C C . ILE B 1 81 ? -15.023 19.344 -7.777 1 98.56 81 ILE B C 1
ATOM 3580 O O . ILE B 1 81 ? -15.758 18.562 -7.172 1 98.56 81 ILE B O 1
ATOM 3584 N N . LYS B 1 82 ? -15.164 19.594 -9.047 1 97.62 82 LYS B N 1
ATOM 3585 C CA . LYS B 1 82 ? -16.031 18.781 -9.898 1 97.62 82 LYS B CA 1
ATOM 3586 C C . LYS B 1 82 ? -15.25 17.625 -10.516 1 97.62 82 LYS B C 1
ATOM 3588 O O . LYS B 1 82 ? -14.281 17.828 -11.25 1 97.62 82 LYS B O 1
ATOM 3593 N N . THR B 1 83 ? -15.586 16.469 -10.141 1 98.44 83 THR B N 1
ATOM 3594 C CA . THR B 1 83 ? -14.945 15.258 -10.641 1 98.44 83 THR B CA 1
ATOM 3595 C C . THR B 1 83 ? -15.969 14.133 -10.797 1 98.44 83 THR B C 1
ATOM 3597 O O . THR B 1 83 ? -17.172 14.367 -10.727 1 98.44 83 THR B O 1
ATOM 3600 N N . ASN B 1 84 ? -15.555 13.008 -11.211 1 98.62 84 ASN B N 1
ATOM 3601 C CA . ASN B 1 84 ? -16.406 11.836 -11.367 1 98.62 84 ASN B CA 1
ATOM 3602 C C . ASN B 1 84 ? -15.758 10.578 -10.797 1 98.62 84 ASN B C 1
ATOM 3604 O O . ASN B 1 84 ? -14.555 10.562 -10.539 1 98.62 84 ASN B O 1
ATOM 3608 N N . PRO B 1 85 ? -16.547 9.547 -10.555 1 98.75 85 PRO B N 1
ATOM 3609 C CA . PRO B 1 85 ? -16.047 8.352 -9.867 1 98.75 85 PRO B CA 1
ATOM 3610 C C . PRO B 1 85 ? -14.875 7.699 -10.609 1 98.75 85 PRO B C 1
ATOM 3612 O O . PRO B 1 85 ? -14.016 7.082 -9.984 1 98.75 85 PRO B O 1
ATOM 3615 N N . ASP B 1 86 ? -14.766 7.801 -11.914 1 98.25 86 ASP B N 1
ATOM 3616 C CA . ASP B 1 86 ? -13.695 7.199 -12.703 1 98.25 86 ASP B CA 1
ATOM 3617 C C . ASP B 1 86 ? -12.359 7.883 -12.414 1 98.25 86 ASP B C 1
ATOM 3619 O O . ASP B 1 86 ? -11.297 7.309 -12.672 1 98.25 86 ASP B O 1
ATOM 3623 N N . ASN B 1 87 ? -12.422 9.086 -11.867 1 98.69 87 ASN B N 1
ATOM 3624 C CA . ASN B 1 87 ? -11.219 9.859 -11.57 1 98.69 87 ASN B CA 1
ATOM 3625 C C . ASN B 1 87 ? -10.875 9.828 -10.086 1 98.69 87 ASN B C 1
ATOM 3627 O O . ASN B 1 87 ? -10.164 10.703 -9.586 1 98.69 87 ASN B O 1
ATOM 3631 N N . ILE B 1 88 ? -11.508 8.867 -9.391 1 98.94 88 ILE B N 1
ATOM 3632 C CA . ILE B 1 88 ? -11.195 8.633 -7.988 1 98.94 88 ILE B CA 1
ATOM 3633 C C . ILE B 1 88 ? -10.414 7.328 -7.844 1 98.94 88 ILE B C 1
ATOM 3635 O O . ILE B 1 88 ? -10.773 6.312 -8.445 1 98.94 88 ILE B O 1
ATOM 3639 N N . ILE B 1 89 ? -9.305 7.355 -7.137 1 98.94 89 ILE B N 1
ATOM 3640 C CA . ILE B 1 89 ? -8.617 6.141 -6.711 1 98.94 89 ILE B CA 1
ATOM 3641 C C . ILE B 1 89 ? -8.562 6.09 -5.188 1 98.94 89 ILE B C 1
ATOM 3643 O O . ILE B 1 89 ? -8.086 7.027 -4.543 1 98.94 89 ILE B O 1
ATOM 3647 N N . VAL B 1 90 ? -9.148 5.039 -4.609 1 98.94 90 VAL B N 1
ATOM 3648 C CA . VAL B 1 90 ? -9 4.781 -3.18 1 98.94 90 VAL B CA 1
ATOM 3649 C C . VAL B 1 90 ? -7.637 4.156 -2.904 1 98.94 90 VAL B C 1
ATOM 3651 O O . VAL B 1 90 ? -7.238 3.201 -3.574 1 98.94 90 VAL B O 1
ATOM 3654 N N . THR B 1 91 ? -6.91 4.688 -1.96 1 98.88 91 THR B N 1
ATOM 3655 C CA . THR B 1 91 ? -5.516 4.312 -1.743 1 98.88 91 THR B CA 1
ATOM 3656 C C . THR B 1 91 ? -5.301 3.83 -0.312 1 98.88 91 THR B C 1
ATOM 3658 O O . THR B 1 91 ? -6.195 3.941 0.527 1 98.88 91 THR B O 1
ATOM 3661 N N . VAL B 1 92 ? -4.156 3.254 -0.045 1 98.69 92 VAL B N 1
ATOM 3662 C CA . VAL B 1 92 ? -3.76 2.84 1.297 1 98.69 92 VAL B CA 1
ATOM 3663 C C . VAL B 1 92 ? -3.154 4.023 2.045 1 98.69 92 VAL B C 1
ATOM 3665 O O . VAL B 1 92 ? -1.933 4.117 2.188 1 98.69 92 VAL B O 1
ATOM 3668 N N . GLY B 1 93 ? -4.031 4.863 2.492 1 98.12 93 GLY B N 1
ATOM 3669 C CA . GLY B 1 93 ? -3.639 6.113 3.123 1 98.12 93 GLY B CA 1
ATOM 3670 C C . GLY B 1 93 ? -3.191 7.172 2.131 1 98.12 93 GLY B C 1
ATOM 3671 O O . GLY B 1 93 ? -2.953 6.867 0.959 1 98.12 93 GLY B O 1
ATOM 3672 N N . ALA B 1 94 ? -3.098 8.391 2.639 1 98.12 94 ALA B N 1
ATOM 3673 C CA . ALA B 1 94 ? -2.564 9.477 1.822 1 98.12 94 ALA B CA 1
ATOM 3674 C C . ALA B 1 94 ? -1.09 9.25 1.501 1 98.12 94 ALA B C 1
ATOM 3676 O O . ALA B 1 94 ? -0.573 9.781 0.517 1 98.12 94 ALA B O 1
ATOM 3677 N N . SER B 1 95 ? -0.437 8.43 2.326 1 97.88 95 SER B N 1
ATOM 3678 C CA . SER B 1 95 ? 0.964 8.094 2.092 1 97.88 95 SER B CA 1
ATOM 3679 C C . SER B 1 95 ? 1.153 7.426 0.733 1 97.88 95 SER B C 1
ATOM 3681 O O . SER B 1 95 ? 2.041 7.809 -0.034 1 97.88 95 SER B O 1
ATOM 3683 N N . GLU B 1 96 ? 0.301 6.457 0.445 1 98.81 96 GLU B N 1
ATOM 3684 C CA . GLU B 1 96 ? 0.431 5.809 -0.857 1 98.81 96 GLU B CA 1
ATOM 3685 C C . GLU B 1 96 ? 0.158 6.789 -1.992 1 98.81 96 GLU B C 1
ATOM 3687 O O . GLU B 1 96 ? 0.829 6.754 -3.025 1 98.81 96 GLU B O 1
ATOM 3692 N N . ALA B 1 97 ? -0.887 7.594 -1.824 1 98.88 97 ALA B N 1
ATOM 3693 C CA . ALA B 1 97 ? -1.229 8.57 -2.854 1 98.88 97 ALA B CA 1
ATOM 3694 C C . ALA B 1 97 ? -0.037 9.469 -3.176 1 98.88 97 ALA B C 1
ATOM 3696 O O . ALA B 1 97 ? 0.258 9.727 -4.344 1 98.88 97 ALA B O 1
ATOM 3697 N N . LEU B 1 98 ? 0.649 9.961 -2.146 1 98.88 98 LEU B N 1
ATOM 3698 C CA . LEU B 1 98 ? 1.824 10.812 -2.309 1 98.88 98 LEU B CA 1
ATOM 3699 C C . LEU B 1 98 ? 2.934 10.07 -3.049 1 98.88 98 LEU B C 1
ATOM 3701 O O . LEU B 1 98 ? 3.518 10.602 -3.994 1 98.88 98 LEU B O 1
ATOM 3705 N N . TYR B 1 99 ? 3.193 8.883 -2.605 1 98.81 99 TYR B N 1
ATOM 3706 C CA . TYR B 1 99 ? 4.23 8.055 -3.213 1 98.81 99 TYR B CA 1
ATOM 3707 C C . TYR B 1 99 ? 3.941 7.816 -4.691 1 98.81 99 TYR B C 1
ATOM 3709 O O . TYR B 1 99 ? 4.836 7.934 -5.531 1 98.81 99 TYR B O 1
ATOM 3717 N N . MET B 1 100 ? 2.664 7.48 -5.008 1 98.69 100 MET B N 1
ATOM 3718 C CA . MET B 1 100 ? 2.221 7.25 -6.379 1 98.69 100 MET B CA 1
ATOM 3719 C C . MET B 1 100 ? 2.477 8.484 -7.246 1 98.69 100 MET B C 1
ATOM 3721 O O . MET B 1 100 ? 2.895 8.359 -8.398 1 98.69 100 MET B O 1
ATOM 3725 N N . CYS B 1 101 ? 2.191 9.633 -6.723 1 98.81 101 CYS B N 1
ATOM 3726 C CA . CYS B 1 101 ? 2.396 10.859 -7.477 1 98.81 101 CYS B CA 1
ATOM 3727 C C . CYS B 1 101 ? 3.861 11.031 -7.855 1 98.81 101 CYS B C 1
ATOM 3729 O O . CYS B 1 101 ? 4.176 11.367 -9 1 98.81 101 CYS B O 1
ATOM 3731 N N . ALA B 1 102 ? 4.738 10.828 -6.867 1 98.75 102 ALA B N 1
ATOM 3732 C CA . ALA B 1 102 ? 6.168 10.953 -7.145 1 98.75 102 ALA B CA 1
ATOM 3733 C C . ALA B 1 102 ? 6.605 9.961 -8.211 1 98.75 102 ALA B C 1
ATOM 3735 O O . ALA B 1 102 ? 7.277 10.328 -9.18 1 98.75 102 ALA B O 1
ATOM 3736 N N . GLN B 1 103 ? 6.172 8.703 -8.102 1 98.44 103 GLN B N 1
ATOM 3737 C CA . GLN B 1 103 ? 6.586 7.648 -9.016 1 98.44 103 GLN B CA 1
ATOM 3738 C C . GLN B 1 103 ? 6.016 7.875 -10.414 1 98.44 103 GLN B C 1
ATOM 3740 O O . GLN B 1 103 ? 6.664 7.562 -11.414 1 98.44 103 GLN B O 1
ATOM 3745 N N . ALA B 1 104 ? 4.848 8.375 -10.484 1 98.38 104 ALA B N 1
ATOM 3746 C CA . ALA B 1 104 ? 4.152 8.5 -11.758 1 98.38 104 ALA B CA 1
ATOM 3747 C C . ALA B 1 104 ? 4.664 9.703 -12.547 1 98.38 104 ALA B C 1
ATOM 3749 O O . ALA B 1 104 ? 4.625 9.703 -13.781 1 98.38 104 ALA B O 1
ATOM 3750 N N . PHE B 1 105 ? 5.199 10.734 -11.844 1 98.62 105 PHE B N 1
ATOM 3751 C CA . PHE B 1 105 ? 5.348 11.977 -12.586 1 98.62 105 PHE B CA 1
ATOM 3752 C C . PHE B 1 105 ? 6.77 12.516 -12.453 1 98.62 105 PHE B C 1
ATOM 3754 O O . PHE B 1 105 ? 7.188 13.367 -13.25 1 98.62 105 PHE B O 1
ATOM 3761 N N . ILE B 1 106 ? 7.504 12.156 -11.43 1 98.44 106 ILE B N 1
ATOM 3762 C CA . ILE B 1 106 ? 8.836 12.711 -11.18 1 98.44 106 ILE B CA 1
ATOM 3763 C C . ILE B 1 106 ? 9.898 11.75 -11.703 1 98.44 106 ILE B C 1
ATOM 3765 O O . ILE B 1 106 ? 9.773 10.531 -11.539 1 98.44 106 ILE B O 1
ATOM 3769 N N . GLU B 1 107 ? 10.859 12.188 -12.344 1 96.88 107 GLU B N 1
ATOM 3770 C CA . GLU B 1 107 ? 12 11.391 -12.805 1 96.88 107 GLU B CA 1
ATOM 3771 C C . GLU B 1 107 ? 13.305 12.188 -12.695 1 96.88 107 GLU B C 1
ATOM 3773 O O . GLU B 1 107 ? 13.305 13.328 -12.234 1 96.88 107 GLU B O 1
ATOM 3778 N N . LYS B 1 108 ? 14.43 11.586 -13.008 1 95.62 108 LYS B N 1
ATOM 3779 C CA . LYS B 1 108 ? 15.742 12.219 -12.93 1 95.62 108 LYS B CA 1
ATOM 3780 C C . LYS B 1 108 ? 15.773 13.523 -13.727 1 95.62 108 LYS B C 1
ATOM 3782 O O . LYS B 1 108 ? 15.352 13.555 -14.883 1 95.62 108 LYS B O 1
ATOM 3787 N N . GLY B 1 109 ? 16.219 14.617 -13.094 1 96.19 109 GLY B N 1
ATOM 3788 C CA . GLY B 1 109 ? 16.297 15.922 -13.734 1 96.19 109 GLY B CA 1
ATOM 3789 C C . GLY B 1 109 ? 15.148 16.844 -13.352 1 96.19 109 GLY B C 1
ATOM 3790 O O . GLY B 1 109 ? 15.25 18.062 -13.523 1 96.19 109 GLY B O 1
ATOM 3791 N N . ASP B 1 110 ? 14.086 16.297 -12.82 1 98.38 110 ASP B N 1
ATOM 3792 C CA . ASP B 1 110 ? 12.922 17.094 -12.438 1 98.38 110 ASP B CA 1
ATOM 3793 C C . ASP B 1 110 ? 13.148 17.797 -11.094 1 98.38 110 ASP B C 1
ATOM 3795 O O . ASP B 1 110 ? 13.758 17.219 -10.188 1 98.38 110 ASP B O 1
ATOM 3799 N N . GLU B 1 111 ? 12.656 19 -11.008 1 98.81 111 GLU B N 1
ATOM 3800 C CA . GLU B 1 111 ? 12.656 19.766 -9.766 1 98.81 111 GLU B CA 1
ATOM 3801 C C . GLU B 1 111 ? 11.258 19.828 -9.156 1 98.81 111 GLU B C 1
ATOM 3803 O O . GLU B 1 111 ? 10.273 20.047 -9.867 1 98.81 111 GLU B O 1
ATOM 3808 N N . VAL B 1 112 ? 11.195 19.594 -7.879 1 98.94 112 VAL B N 1
ATOM 3809 C CA . VAL B 1 112 ? 9.938 19.672 -7.148 1 98.94 112 VAL B CA 1
ATOM 3810 C C . VAL B 1 112 ? 10.039 20.75 -6.062 1 98.94 112 VAL B C 1
ATOM 3812 O O . VAL B 1 112 ? 10.914 20.672 -5.195 1 98.94 112 VAL B O 1
ATOM 3815 N N . LEU B 1 113 ? 9.148 21.75 -6.137 1 98.94 113 LEU B N 1
ATOM 3816 C CA . LEU B 1 113 ? 9.086 22.797 -5.121 1 98.94 113 LEU B CA 1
ATOM 3817 C C . LEU B 1 113 ? 8.406 22.297 -3.857 1 98.94 113 LEU B C 1
ATOM 3819 O O . LEU B 1 113 ? 7.332 21.688 -3.928 1 98.94 113 LEU B O 1
ATOM 3823 N N . LEU B 1 114 ? 9.039 22.516 -2.695 1 98.56 114 LEU B N 1
ATOM 3824 C CA . LEU B 1 114 ? 8.508 22.094 -1.401 1 98.56 114 LEU B CA 1
ATOM 3825 C C . LEU B 1 114 ? 8.555 23.25 -0.399 1 98.56 114 LEU B C 1
ATOM 3827 O O . LEU B 1 114 ? 9.562 23.938 -0.286 1 98.56 114 LEU B O 1
ATOM 3831 N N . PRO B 1 115 ? 7.426 23.453 0.291 1 98.62 115 PRO B N 1
ATOM 3832 C CA . PRO B 1 115 ? 7.543 24.359 1.437 1 98.62 115 PRO B CA 1
ATOM 3833 C C . PRO B 1 115 ? 8.633 23.922 2.414 1 98.62 115 PRO B C 1
ATOM 3835 O O . PRO B 1 115 ? 8.852 22.734 2.627 1 98.62 115 PRO B O 1
ATOM 3838 N N . ASN B 1 116 ? 9.305 24.859 2.943 1 98.44 116 ASN B N 1
ATOM 3839 C CA . ASN B 1 116 ? 10.336 24.672 3.955 1 98.44 116 ASN B CA 1
ATOM 3840 C C . ASN B 1 116 ? 10.078 25.531 5.191 1 98.44 116 ASN B C 1
ATOM 3842 O O . ASN B 1 116 ? 10.258 26.75 5.16 1 98.44 116 ASN B O 1
ATOM 3846 N N . PRO B 1 117 ? 9.68 24.891 6.309 1 97.94 117 PRO B N 1
ATOM 3847 C CA . PRO B 1 117 ? 9.648 23.453 6.617 1 97.94 117 PRO B CA 1
ATOM 3848 C C . PRO B 1 117 ? 8.414 22.766 6.055 1 97.94 117 PRO B C 1
ATOM 3850 O O . PRO B 1 117 ? 7.422 23.422 5.723 1 97.94 117 PRO B O 1
ATOM 3853 N N . SER B 1 118 ? 8.461 21.453 5.879 1 97.62 118 SER B N 1
ATOM 3854 C CA . SER B 1 118 ? 7.324 20.625 5.453 1 97.62 118 SER B CA 1
ATOM 3855 C C . SER B 1 118 ? 7.461 19.188 5.941 1 97.62 118 SER B C 1
ATOM 3857 O O . SER B 1 118 ? 8.516 18.812 6.457 1 97.62 118 SER B O 1
ATOM 3859 N N . PHE B 1 119 ? 6.469 18.484 5.891 1 97.06 119 PHE B N 1
ATOM 3860 C CA . PHE B 1 119 ? 6.41 17.094 6.309 1 97.06 119 PHE B CA 1
ATOM 3861 C C . PHE B 1 119 ? 7.539 16.297 5.668 1 97.06 119 PHE B C 1
ATOM 3863 O O . PHE B 1 119 ? 7.777 16.406 4.465 1 97.06 119 PHE B O 1
ATOM 3870 N N . LEU B 1 120 ? 8.227 15.477 6.336 1 93.19 120 LEU B N 1
ATOM 3871 C CA . LEU B 1 120 ? 9.492 14.852 5.957 1 93.19 120 LEU B CA 1
ATOM 3872 C C . LEU B 1 120 ? 9.289 13.867 4.812 1 93.19 120 LEU B C 1
ATOM 3874 O O . LEU B 1 120 ? 10.195 13.656 4.004 1 93.19 120 LEU B O 1
ATOM 3878 N N . SER B 1 121 ? 8.102 13.203 4.672 1 95.69 121 SER B N 1
ATOM 3879 C CA . SER B 1 121 ? 7.879 12.195 3.646 1 95.69 121 SER B CA 1
ATOM 3880 C C . SER B 1 121 ? 7.895 12.805 2.252 1 95.69 121 SER B C 1
ATOM 3882 O O . SER B 1 121 ? 8.148 12.109 1.265 1 95.69 121 SER B O 1
ATOM 3884 N N . TYR B 1 122 ? 7.586 14.086 2.133 1 98.06 122 TYR B N 1
ATOM 3885 C CA . TYR B 1 122 ? 7.57 14.719 0.818 1 98.06 122 TYR B CA 1
ATOM 3886 C C . TYR B 1 122 ? 8.93 14.617 0.145 1 98.06 122 TYR B C 1
ATOM 3888 O O . TYR B 1 122 ? 9.039 14.141 -0.987 1 98.06 122 TYR B O 1
ATOM 3896 N N . GLU B 1 123 ? 9.961 15.055 0.874 1 97 123 GLU B N 1
ATOM 3897 C CA . GLU B 1 123 ? 11.305 15.008 0.316 1 97 123 GLU B CA 1
ATOM 3898 C C . GLU B 1 123 ? 11.727 13.578 0.002 1 97 123 GLU B C 1
ATOM 3900 O O . GLU B 1 123 ? 12.328 13.312 -1.039 1 97 123 GLU B O 1
ATOM 3905 N N . ALA B 1 124 ? 11.438 12.672 0.89 1 96.44 124 ALA B N 1
ATOM 3906 C CA . ALA B 1 124 ? 11.805 11.273 0.696 1 96.44 124 ALA B CA 1
ATOM 3907 C C . ALA B 1 124 ? 11.172 10.711 -0.574 1 96.44 124 ALA B C 1
ATOM 3909 O O . ALA B 1 124 ? 11.836 10.016 -1.349 1 96.44 124 ALA B O 1
ATOM 3910 N N . CYS B 1 125 ? 9.883 10.969 -0.813 1 98.12 125 CYS B N 1
ATOM 3911 C CA . CYS B 1 125 ? 9.188 10.477 -1.997 1 98.12 125 CYS B CA 1
ATOM 3912 C C . CYS B 1 125 ? 9.797 11.062 -3.268 1 98.12 125 CYS B C 1
ATOM 3914 O O . CYS B 1 125 ? 9.953 10.359 -4.266 1 98.12 125 CYS B O 1
ATOM 3916 N N . VAL B 1 126 ? 10.133 12.367 -3.256 1 98.31 126 VAL B N 1
ATOM 3917 C CA . VAL B 1 126 ? 10.75 13.023 -4.406 1 98.31 126 VAL B CA 1
ATOM 3918 C C . VAL B 1 126 ? 12.094 12.359 -4.719 1 98.31 126 VAL B C 1
ATOM 3920 O O . VAL B 1 126 ? 12.383 12.047 -5.879 1 98.31 126 VAL B O 1
ATOM 3923 N N . LYS B 1 127 ? 12.859 12.102 -3.67 1 97.31 127 LYS B N 1
ATOM 3924 C CA . LYS B 1 127 ? 14.188 11.508 -3.836 1 97.31 127 LYS B CA 1
ATOM 3925 C C . LYS B 1 127 ? 14.086 10.07 -4.32 1 97.31 127 LYS B C 1
ATOM 3927 O O . LYS B 1 127 ? 14.875 9.633 -5.164 1 97.31 127 LYS B O 1
ATOM 3932 N N . LEU B 1 128 ? 13.117 9.32 -3.883 1 97.25 128 LEU B N 1
ATOM 3933 C CA . LEU B 1 128 ? 12.906 7.934 -4.285 1 97.25 128 LEU B CA 1
ATOM 3934 C C . LEU B 1 128 ? 12.516 7.848 -5.758 1 97.25 128 LEU B C 1
ATOM 3936 O O . LEU B 1 128 ? 12.602 6.781 -6.367 1 97.25 128 LEU B O 1
ATOM 3940 N N . ALA B 1 129 ? 12.031 8.938 -6.316 1 97.44 129 ALA B N 1
ATOM 3941 C CA . ALA B 1 129 ? 11.688 9.008 -7.734 1 97.44 129 ALA B CA 1
ATOM 3942 C C . ALA B 1 129 ? 12.812 9.664 -8.531 1 97.44 129 ALA B C 1
ATOM 3944 O O . ALA B 1 129 ? 12.633 10 -9.711 1 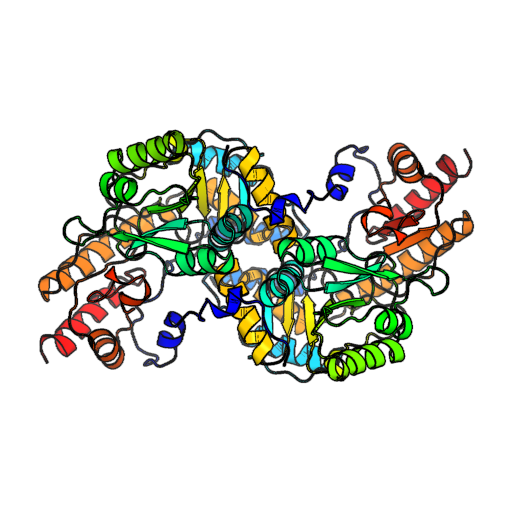97.44 129 ALA B O 1
ATOM 3945 N N . ASP B 1 130 ? 13.984 9.992 -7.863 1 96.31 130 ASP B N 1
ATOM 3946 C CA . ASP B 1 130 ? 15.203 10.539 -8.445 1 96.31 130 ASP B CA 1
ATOM 3947 C C . ASP B 1 130 ? 15.039 12.016 -8.789 1 96.31 130 ASP B C 1
ATOM 3949 O O . ASP B 1 130 ? 15.766 12.547 -9.641 1 96.31 130 ASP B O 1
ATOM 3953 N N . GLY B 1 131 ? 14.008 12.664 -8.172 1 97.81 131 GLY B N 1
ATOM 3954 C CA . GLY B 1 131 ? 13.836 14.094 -8.352 1 97.81 131 GLY B CA 1
ATOM 3955 C C . GLY B 1 131 ? 14.703 14.922 -7.418 1 97.81 131 GLY B C 1
ATOM 3956 O O . GLY B 1 131 ? 15.359 14.375 -6.531 1 97.81 131 GLY B O 1
ATOM 3957 N N . LYS B 1 132 ? 14.703 16.219 -7.684 1 98.12 132 LYS B N 1
ATOM 3958 C CA . LYS B 1 132 ? 15.43 17.188 -6.863 1 98.12 132 LYS B CA 1
ATOM 3959 C C . LYS B 1 132 ? 14.477 18.125 -6.141 1 98.12 132 LYS B C 1
ATOM 3961 O O . LYS B 1 132 ? 13.555 18.672 -6.75 1 98.12 132 LYS B O 1
ATOM 3966 N N . VAL B 1 133 ? 14.703 18.359 -4.879 1 98.06 133 VAL B N 1
ATOM 3967 C CA . VAL B 1 133 ? 13.867 19.25 -4.082 1 98.06 133 VAL B CA 1
ATOM 3968 C C . VAL B 1 133 ? 14.383 20.688 -4.199 1 98.06 133 VAL B C 1
ATOM 3970 O O . VAL B 1 133 ? 15.586 20.922 -4.121 1 98.06 133 VAL B O 1
ATOM 3973 N N . VAL B 1 134 ? 13.523 21.594 -4.461 1 98.75 134 VAL B N 1
ATOM 3974 C CA . VAL B 1 134 ? 13.789 23.031 -4.41 1 98.75 134 VAL B CA 1
ATOM 3975 C C . VAL B 1 134 ? 12.953 23.672 -3.299 1 98.75 134 VAL B C 1
ATOM 3977 O O . VAL B 1 134 ? 11.742 23.844 -3.443 1 98.75 134 VAL B O 1
ATOM 3980 N N . PRO B 1 135 ? 13.586 24.078 -2.184 1 98.38 135 PRO B N 1
ATOM 3981 C CA . PRO B 1 135 ? 12.836 24.609 -1.047 1 98.38 135 PRO B CA 1
ATOM 3982 C C . PRO B 1 135 ? 12.266 26 -1.316 1 98.38 135 PRO B C 1
ATOM 3984 O O . PRO B 1 135 ? 12.93 26.828 -1.95 1 98.38 135 PRO B O 1
ATOM 3987 N N . VAL B 1 136 ? 11.055 26.203 -0.951 1 98.69 136 VAL B N 1
ATOM 3988 C CA . VAL B 1 136 ? 10.414 27.516 -0.9 1 98.69 136 VAL B CA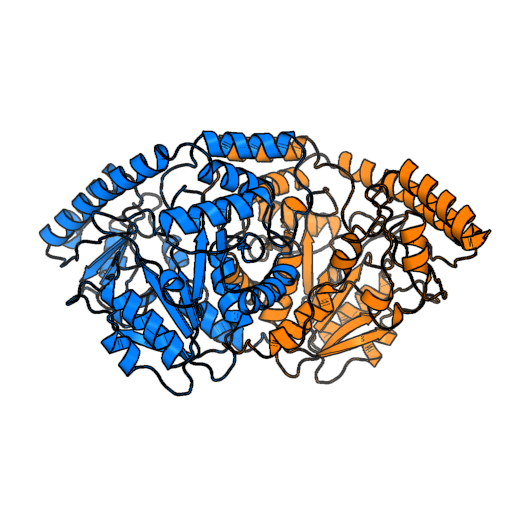 1
ATOM 3989 C C . VAL B 1 136 ? 10.258 27.953 0.553 1 98.69 136 VAL B C 1
ATOM 3991 O O . VAL B 1 136 ? 9.477 27.375 1.307 1 98.69 136 VAL B O 1
ATOM 3994 N N . GLU B 1 137 ? 10.82 28.969 0.931 1 97.25 137 GLU B N 1
ATOM 3995 C CA . GLU B 1 137 ? 10.953 29.359 2.334 1 97.25 137 GLU B CA 1
ATOM 3996 C C . GLU B 1 137 ? 9.625 29.859 2.898 1 97.25 137 GLU B C 1
ATOM 3998 O O . GLU B 1 137 ? 9 30.75 2.326 1 97.25 137 GLU B O 1
ATOM 4003 N N . CYS B 1 138 ? 9.18 29.281 3.934 1 97.69 138 CYS B N 1
ATOM 4004 C CA . CYS B 1 138 ? 8.047 29.719 4.742 1 97.69 138 CYS B CA 1
ATOM 4005 C C . CYS B 1 138 ? 8.516 30.203 6.109 1 97.69 138 CYS B C 1
ATOM 4007 O O . CYS B 1 138 ? 8.742 29.406 7.016 1 97.69 138 CYS B O 1
ATOM 4009 N N . SER B 1 139 ? 8.5 31.484 6.328 1 95.81 139 SER B N 1
ATOM 4010 C CA . SER B 1 139 ? 9.109 32.062 7.523 1 95.81 139 SER B CA 1
ATOM 4011 C C . SER B 1 139 ? 8.07 32.25 8.625 1 95.81 139 SER B C 1
ATOM 4013 O O . SER B 1 139 ? 6.871 32.375 8.344 1 95.81 139 SER B O 1
ATOM 4015 N N . MET B 1 140 ? 8.523 32.312 9.852 1 96.81 140 MET B N 1
ATOM 4016 C CA . MET B 1 140 ? 7.652 32.562 10.992 1 96.81 140 MET B CA 1
ATOM 4017 C C . MET B 1 140 ? 7.031 33.938 10.898 1 96.81 140 MET B C 1
ATOM 4019 O O . MET B 1 140 ? 5.906 34.156 11.359 1 96.81 140 MET B O 1
ATOM 4023 N N . GLU B 1 141 ? 7.766 34.906 10.297 1 95.81 141 GLU B N 1
ATOM 4024 C CA . GLU B 1 141 ? 7.281 36.25 10.141 1 95.81 141 GLU B CA 1
ATOM 4025 C C . GLU B 1 141 ? 5.977 36.312 9.352 1 95.81 141 GLU B C 1
ATOM 4027 O O . GLU B 1 141 ? 5.125 37.156 9.586 1 95.81 141 GLU B O 1
ATOM 4032 N N . ASN B 1 142 ? 5.859 35.375 8.5 1 96.06 142 ASN B N 1
ATOM 4033 C CA . ASN B 1 142 ? 4.625 35.25 7.727 1 96.06 142 ASN B CA 1
ATOM 4034 C C . ASN B 1 142 ? 3.777 34.062 8.188 1 96.06 142 ASN B C 1
ATOM 4036 O O . ASN B 1 142 ? 3.1 33.438 7.379 1 96.06 142 ASN B O 1
ATOM 4040 N N . GLU B 1 143 ? 3.975 33.656 9.422 1 97.31 143 GLU B N 1
ATOM 4041 C CA . GLU B 1 143 ? 3.225 32.594 10.094 1 97.31 143 GLU B CA 1
ATOM 4042 C C . GLU B 1 143 ? 3.377 31.281 9.359 1 97.31 143 GLU B C 1
ATOM 4044 O O . GLU B 1 143 ? 2.43 30.5 9.281 1 97.31 143 GLU B O 1
ATOM 4049 N N . PHE B 1 144 ? 4.48 31.109 8.648 1 98.06 144 PHE B N 1
ATOM 4050 C CA . PHE B 1 144 ? 4.895 29.906 7.941 1 98.06 144 PHE B CA 1
ATOM 4051 C C . PHE B 1 144 ? 3.992 29.656 6.738 1 98.06 144 PHE B C 1
ATOM 4053 O O . PHE B 1 144 ? 3.959 28.547 6.207 1 98.06 144 PHE B O 1
ATOM 4060 N N . LYS B 1 145 ? 3.201 30.656 6.312 1 97.69 145 LYS B N 1
ATOM 4061 C CA . LYS B 1 145 ? 2.346 30.5 5.141 1 97.69 145 LYS B CA 1
ATOM 4062 C C . LYS B 1 145 ? 3.158 30.578 3.85 1 97.69 145 LYS B C 1
ATOM 4064 O O . LYS B 1 145 ? 4.078 31.406 3.74 1 97.69 145 LYS B O 1
ATOM 4069 N N . LEU B 1 146 ? 2.873 29.703 2.943 1 97.19 146 LEU B N 1
ATOM 4070 C CA . LEU B 1 146 ? 3.488 29.75 1.622 1 97.19 146 LEU B CA 1
ATOM 4071 C C . LEU B 1 146 ? 2.93 30.906 0.798 1 97.19 146 LEU B C 1
ATOM 4073 O O . LEU B 1 146 ? 1.711 31.062 0.702 1 97.19 146 LEU B O 1
ATOM 4077 N N . GLN B 1 147 ? 3.777 31.703 0.232 1 97.12 147 GLN B N 1
ATOM 4078 C CA . GLN B 1 147 ? 3.373 32.844 -0.583 1 97.12 147 GLN B CA 1
ATOM 4079 C C . GLN B 1 147 ? 3.602 32.562 -2.066 1 97.12 147 GLN B C 1
ATOM 4081 O O . GLN B 1 147 ? 4.617 31.984 -2.445 1 97.12 147 GLN B O 1
ATOM 4086 N N . ALA B 1 148 ? 2.67 33 -2.889 1 98.12 148 ALA B N 1
ATOM 4087 C CA . ALA B 1 148 ? 2.73 32.719 -4.324 1 98.12 148 ALA B CA 1
ATOM 4088 C C . ALA B 1 148 ? 3.979 33.344 -4.941 1 98.12 148 ALA B C 1
ATOM 4090 O O . ALA B 1 148 ? 4.586 32.781 -5.848 1 98.12 148 ALA B O 1
ATOM 4091 N N . ASN B 1 149 ? 4.32 34.562 -4.477 1 97.94 149 ASN B N 1
ATOM 4092 C CA . ASN B 1 149 ? 5.484 35.25 -5.023 1 97.94 149 ASN B CA 1
ATOM 4093 C C . ASN B 1 149 ? 6.766 34.438 -4.785 1 97.94 149 ASN B C 1
ATOM 4095 O O . ASN B 1 149 ? 7.641 34.406 -5.648 1 97.94 149 ASN B O 1
ATOM 4099 N N . ASP B 1 150 ? 6.926 33.875 -3.615 1 98 150 ASP B N 1
ATOM 4100 C CA . ASP B 1 150 ? 8.086 33.062 -3.297 1 98 150 ASP B CA 1
ATOM 4101 C C . ASP B 1 150 ? 8.148 31.828 -4.191 1 98 150 ASP B C 1
ATOM 4103 O O . ASP B 1 150 ? 9.234 31.391 -4.582 1 98 150 ASP B O 1
ATOM 4107 N N . VAL B 1 151 ? 7.012 31.25 -4.523 1 98.69 151 VAL B N 1
ATOM 4108 C CA . VAL B 1 151 ? 6.926 30.109 -5.422 1 98.69 151 VAL B CA 1
ATOM 4109 C C . VAL B 1 151 ? 7.383 30.5 -6.824 1 98.69 151 VAL B C 1
ATOM 4111 O O . VAL B 1 151 ? 8.211 29.828 -7.434 1 98.69 151 VAL B O 1
ATOM 4114 N N . GLU B 1 152 ? 6.82 31.578 -7.305 1 98.56 152 GLU B N 1
ATOM 4115 C CA . GLU B 1 152 ? 7.121 32.031 -8.656 1 98.56 152 GLU B CA 1
ATOM 4116 C C . GLU B 1 152 ? 8.617 32.25 -8.844 1 98.56 152 GLU B C 1
ATOM 4118 O O . GLU B 1 152 ? 9.164 31.938 -9.898 1 98.56 152 GLU B O 1
ATOM 4123 N N . GLU B 1 153 ? 9.266 32.75 -7.828 1 98.44 153 GLU B N 1
ATOM 4124 C CA . GLU B 1 153 ? 10.688 33.062 -7.883 1 98.44 153 GLU B CA 1
ATOM 4125 C C . GLU B 1 153 ? 11.523 31.797 -8.016 1 98.44 153 GLU B C 1
ATOM 4127 O O . GLU B 1 153 ? 12.672 31.859 -8.461 1 98.44 153 GLU B O 1
ATOM 4132 N N . LYS B 1 154 ? 10.984 30.656 -7.66 1 98.62 154 LYS B N 1
ATOM 4133 C CA . LYS B 1 154 ? 11.758 29.422 -7.617 1 98.62 154 LYS B CA 1
ATOM 4134 C C . LYS B 1 154 ? 11.492 28.562 -8.852 1 98.62 154 LYS B C 1
ATOM 4136 O O . LYS B 1 154 ? 12.172 27.547 -9.078 1 98.62 154 LYS B O 1
ATOM 4141 N N . ILE B 1 155 ? 10.547 28.938 -9.695 1 98.56 155 ILE B N 1
ATOM 4142 C CA . ILE B 1 155 ? 10.18 28.156 -10.875 1 98.56 155 ILE B CA 1
ATOM 4143 C C . ILE B 1 155 ? 11.312 28.219 -11.898 1 98.56 155 ILE B C 1
ATOM 4145 O O . ILE B 1 155 ? 11.898 29.281 -12.117 1 98.56 155 ILE B O 1
ATOM 4149 N N . SER B 1 156 ? 11.703 27.172 -12.469 1 98.31 156 SER B N 1
ATOM 4150 C CA . SER B 1 156 ? 12.68 27.031 -13.547 1 98.31 156 SER B CA 1
ATOM 4151 C C . SER B 1 156 ? 12.133 26.172 -14.68 1 98.31 156 SER B C 1
ATOM 4153 O O . SER B 1 156 ? 10.984 25.734 -14.641 1 98.31 156 SER B O 1
ATOM 4155 N N . GLU B 1 157 ? 12.977 25.953 -15.68 1 97.31 157 GLU B N 1
ATOM 4156 C CA . GLU B 1 157 ? 12.586 25.109 -16.797 1 97.31 157 GLU B CA 1
ATOM 4157 C C . GLU B 1 157 ? 12.469 23.656 -16.375 1 97.31 157 GLU B C 1
ATOM 4159 O O . GLU B 1 157 ? 11.82 22.859 -17.062 1 97.31 157 GLU B O 1
ATOM 4164 N N . ASN B 1 158 ? 13.039 23.312 -15.234 1 98.12 158 ASN B N 1
ATOM 4165 C CA . ASN B 1 158 ? 13.047 21.938 -14.75 1 98.12 158 ASN B CA 1
ATOM 4166 C C . ASN B 1 158 ? 11.953 21.703 -13.719 1 98.12 158 ASN B C 1
ATOM 4168 O O . ASN B 1 158 ? 11.789 20.578 -13.227 1 98.12 158 ASN B O 1
ATOM 4172 N N . THR B 1 159 ? 11.164 22.719 -13.398 1 98.75 159 THR B N 1
ATOM 4173 C CA . THR B 1 159 ? 10.109 22.562 -12.414 1 98.75 159 THR B CA 1
ATOM 4174 C C . THR B 1 159 ? 9.008 21.641 -12.938 1 98.75 159 THR B C 1
ATOM 4176 O O . THR B 1 159 ? 8.352 21.969 -13.93 1 98.75 159 THR B O 1
ATOM 4179 N N . LYS B 1 160 ? 8.898 20.547 -12.234 1 98.81 160 LYS B N 1
ATOM 4180 C CA . LYS B 1 160 ? 7.926 19.547 -12.617 1 98.81 160 LYS B CA 1
ATOM 4181 C C . LYS B 1 160 ? 6.676 19.625 -11.75 1 98.81 160 LYS B C 1
ATOM 4183 O O . LYS B 1 160 ? 5.566 19.359 -12.227 1 98.81 160 LYS B O 1
ATOM 4188 N N . ALA B 1 161 ? 6.859 19.922 -10.508 1 98.94 161 ALA B N 1
ATOM 4189 C CA . ALA B 1 161 ? 5.727 19.891 -9.586 1 98.94 161 ALA B CA 1
ATOM 4190 C C . ALA B 1 161 ? 5.988 20.766 -8.359 1 98.94 161 ALA B C 1
ATOM 4192 O O . ALA B 1 161 ? 7.129 21.156 -8.102 1 98.94 161 ALA B O 1
ATOM 4193 N N . ILE B 1 162 ? 4.941 21.109 -7.652 1 98.94 162 ILE B N 1
ATOM 4194 C CA . ILE B 1 162 ? 4.977 21.625 -6.289 1 98.94 162 ILE B CA 1
ATOM 4195 C C . ILE B 1 162 ? 4.086 20.766 -5.391 1 98.94 162 ILE B C 1
ATOM 4197 O O . ILE B 1 162 ? 3.033 20.297 -5.816 1 98.94 162 ILE B O 1
ATOM 4201 N N . ILE B 1 163 ? 4.531 20.469 -4.164 1 98.94 163 ILE B N 1
ATOM 4202 C CA . ILE B 1 163 ? 3.689 19.828 -3.166 1 98.94 163 ILE B CA 1
ATOM 4203 C C . ILE B 1 163 ? 3.176 20.859 -2.168 1 98.94 163 ILE B C 1
ATOM 4205 O O . ILE B 1 163 ? 3.963 21.594 -1.566 1 98.94 163 ILE B O 1
ATOM 4209 N N . LEU B 1 164 ? 1.886 20.938 -2.053 1 98.75 164 LEU B N 1
ATOM 4210 C CA . LEU B 1 164 ? 1.228 21.828 -1.104 1 98.75 164 LEU B CA 1
ATOM 4211 C C . LEU B 1 164 ? 0.605 21.031 0.043 1 98.75 164 LEU B C 1
ATOM 4213 O O . LEU B 1 164 ? 0.129 19.922 -0.155 1 98.75 164 LEU B O 1
ATOM 4217 N N . ASN B 1 165 ? 0.665 21.562 1.146 1 98.75 165 ASN B N 1
ATOM 4218 C CA . ASN B 1 165 ? 0.039 21 2.334 1 98.75 165 ASN B CA 1
ATOM 4219 C C . ASN B 1 165 ? -0.587 22.078 3.209 1 98.75 165 ASN B C 1
ATOM 4221 O O . ASN B 1 165 ? 0.124 22.859 3.838 1 98.75 165 ASN B O 1
ATOM 4225 N N . SER B 1 166 ? -1.847 22.172 3.23 1 98.44 166 SER B N 1
ATOM 4226 C CA . SER B 1 166 ? -2.641 23.141 3.992 1 98.44 166 SER B CA 1
ATOM 4227 C C . SER B 1 166 ? -3.91 22.484 4.539 1 98.44 166 SER B C 1
ATOM 4229 O O . SER B 1 166 ? -4.762 22.031 3.771 1 98.44 166 SER B O 1
ATOM 4231 N N . PRO B 1 167 ? -4.141 22.5 5.828 1 98.56 167 PRO B N 1
ATOM 4232 C CA . PRO B 1 167 ? -3.242 22.938 6.902 1 98.56 167 PRO B CA 1
ATOM 4233 C C . PRO B 1 167 ? -1.927 22.156 6.918 1 98.56 167 PRO B C 1
ATOM 4235 O O . PRO B 1 167 ? -1.876 21.016 6.465 1 98.56 167 PRO B O 1
ATOM 4238 N N . SER B 1 168 ? -0.91 22.766 7.527 1 98.5 168 SER B N 1
ATOM 4239 C CA . SER B 1 168 ? 0.457 22.297 7.316 1 98.5 168 SER B CA 1
ATOM 4240 C C . SER B 1 168 ? 0.953 21.484 8.5 1 98.5 168 SER B C 1
ATOM 4242 O O . SER B 1 168 ? 0.701 21.828 9.656 1 98.5 168 SER B O 1
ATOM 4244 N N . ASN B 1 169 ? 1.501 20.375 8.312 1 98.06 169 ASN B N 1
ATOM 4245 C CA . ASN B 1 169 ? 2.498 19.734 9.156 1 98.06 169 ASN B CA 1
ATOM 4246 C C . ASN B 1 169 ? 3.916 20.125 8.758 1 98.06 169 ASN B C 1
ATOM 4248 O O . ASN B 1 169 ? 4.352 19.828 7.641 1 98.06 169 ASN B O 1
ATOM 4252 N N . PRO B 1 170 ? 4.633 20.875 9.492 1 97.81 170 PRO B N 1
ATOM 4253 C CA . PRO B 1 170 ? 4.621 20.828 10.961 1 97.81 170 PRO B CA 1
ATOM 4254 C C . PRO B 1 170 ? 4.113 22.141 11.578 1 97.81 170 PRO B C 1
ATOM 4256 O O . PRO B 1 170 ? 4.141 22.297 12.805 1 97.81 170 PRO B O 1
ATOM 4259 N N . THR B 1 171 ? 3.617 23.094 10.844 1 98.31 171 THR B N 1
ATOM 4260 C CA . THR B 1 171 ? 3.564 24.453 11.375 1 98.31 171 THR B CA 1
ATOM 4261 C C . THR B 1 171 ? 2.141 24.812 11.789 1 98.31 171 THR B C 1
ATOM 4263 O O . THR B 1 171 ? 1.926 25.797 12.492 1 98.31 171 THR B O 1
ATOM 4266 N N . GLY B 1 172 ? 1.197 24.062 11.25 1 98.38 172 GLY B N 1
ATOM 4267 C CA . GLY B 1 172 ? -0.195 24.406 11.492 1 98.38 172 GLY B CA 1
ATOM 4268 C C . GLY B 1 172 ? -0.694 25.547 10.625 1 98.38 172 GLY B C 1
ATOM 4269 O O . GLY B 1 172 ? -1.856 25.938 10.719 1 98.38 172 GLY B O 1
ATOM 4270 N N . ALA B 1 173 ? 0.089 26.047 9.711 1 98.25 173 ALA B N 1
ATOM 4271 C CA . ALA B 1 173 ? -0.279 27.156 8.844 1 98.25 173 ALA B CA 1
ATOM 4272 C C . ALA B 1 173 ? -1.403 26.781 7.891 1 98.25 173 ALA B C 1
ATOM 4274 O O . ALA B 1 173 ? -1.445 25.641 7.402 1 98.25 173 ALA B O 1
ATOM 4275 N N . VAL B 1 174 ? -2.314 27.672 7.609 1 98.5 174 VAL B N 1
ATOM 4276 C CA . VAL B 1 174 ? -3.359 27.531 6.602 1 98.5 174 VAL B CA 1
ATOM 4277 C C . VAL B 1 174 ? -3.15 28.578 5.5 1 98.5 174 VAL B C 1
ATOM 4279 O O . VAL B 1 174 ? -3.1 29.781 5.773 1 98.5 174 VAL B O 1
ATOM 4282 N N . MET B 1 175 ? -2.979 28.109 4.309 1 98.06 175 MET B N 1
ATOM 4283 C CA . MET B 1 175 ? -2.725 29 3.174 1 98.06 175 MET B CA 1
ATOM 4284 C C . MET B 1 175 ? -3.936 29.875 2.893 1 98.06 175 MET B C 1
ATOM 4286 O O . MET B 1 175 ? -5.074 29.484 3.146 1 98.06 175 MET B O 1
ATOM 4290 N N . GLU B 1 176 ? -3.676 31.031 2.348 1 97.38 176 GLU B N 1
ATOM 4291 C CA . GLU B 1 176 ? -4.742 31.969 1.989 1 97.38 176 GLU B CA 1
ATOM 4292 C C . GLU B 1 176 ? -5.297 31.656 0.6 1 97.38 176 GLU B C 1
ATOM 4294 O O . GLU B 1 176 ? -4.574 31.156 -0.264 1 97.38 176 GLU B O 1
ATOM 4299 N N . LYS B 1 177 ? -6.539 32.031 0.408 1 98.12 177 LYS B N 1
ATOM 4300 C CA . LYS B 1 177 ? -7.219 31.797 -0.865 1 98.12 177 LYS B CA 1
ATOM 4301 C C . LYS B 1 177 ? -6.426 32.406 -2.023 1 98.12 177 LYS B C 1
ATOM 4303 O O . LYS B 1 177 ? -6.25 31.766 -3.061 1 98.12 177 LYS B O 1
ATOM 4308 N N . GLU B 1 178 ? -5.977 33.594 -1.851 1 98.19 178 GLU B N 1
ATOM 4309 C CA . GLU B 1 178 ? -5.297 34.344 -2.912 1 98.19 178 GLU B CA 1
ATOM 4310 C C . GLU B 1 178 ? -4.004 33.656 -3.328 1 98.19 178 GLU B C 1
ATOM 4312 O O . GLU B 1 178 ? -3.672 33.594 -4.516 1 98.19 178 GLU B O 1
ATOM 4317 N N . ASP B 1 179 ? -3.303 33.125 -2.391 1 98.25 179 ASP B N 1
ATOM 4318 C CA . ASP B 1 179 ? -2.051 32.438 -2.693 1 98.25 179 ASP B CA 1
ATOM 4319 C C . ASP B 1 179 ? -2.311 31.109 -3.391 1 98.25 179 ASP B C 1
ATOM 4321 O O . ASP B 1 179 ? -1.609 30.766 -4.34 1 98.25 179 ASP B O 1
ATOM 4325 N N . ILE B 1 180 ? -3.322 30.359 -2.912 1 98.75 180 ILE B N 1
ATOM 4326 C CA . ILE B 1 180 ? -3.67 29.094 -3.529 1 98.75 180 ILE B CA 1
ATOM 4327 C C . ILE B 1 180 ? -4.082 29.312 -4.98 1 98.75 180 ILE B C 1
ATOM 4329 O O . ILE B 1 180 ? -3.621 28.609 -5.883 1 98.75 180 ILE B O 1
ATOM 4333 N N . LYS B 1 181 ? -4.953 30.25 -5.219 1 98.75 181 LYS B N 1
ATOM 4334 C CA . LYS B 1 181 ? -5.414 30.547 -6.574 1 98.75 181 LYS B CA 1
ATOM 4335 C C . LYS B 1 181 ? -4.254 30.984 -7.465 1 98.75 181 LYS B C 1
ATOM 4337 O O . LYS B 1 181 ? -4.172 30.594 -8.625 1 98.75 181 LYS B O 1
ATOM 4342 N N . ALA B 1 182 ? -3.4 31.875 -6.914 1 98.81 182 ALA B N 1
ATOM 4343 C CA . ALA B 1 182 ? -2.254 32.344 -7.688 1 98.81 182 ALA B CA 1
ATOM 4344 C C . ALA B 1 182 ? -1.35 31.188 -8.102 1 98.81 182 ALA B C 1
ATOM 4346 O O . ALA B 1 182 ? -0.852 31.156 -9.227 1 98.81 182 ALA B O 1
ATOM 4347 N N . ILE B 1 183 ? -1.087 30.25 -7.207 1 98.81 183 ILE B N 1
ATOM 4348 C CA . ILE B 1 183 ? -0.242 29.109 -7.508 1 98.81 183 ILE B CA 1
ATOM 4349 C C . ILE B 1 183 ? -0.935 28.203 -8.531 1 98.81 183 ILE B C 1
ATOM 4351 O O . ILE B 1 183 ? -0.286 27.656 -9.422 1 98.81 183 ILE B O 1
ATOM 4355 N N . ALA B 1 184 ? -2.277 28.016 -8.406 1 98.81 184 ALA B N 1
ATOM 4356 C CA . ALA B 1 184 ? -3.047 27.266 -9.398 1 98.81 184 ALA B CA 1
ATOM 4357 C C . ALA B 1 184 ? -2.893 27.891 -10.789 1 98.81 184 ALA B C 1
ATOM 4359 O O . ALA B 1 184 ? -2.689 27.172 -11.773 1 98.81 184 ALA B O 1
ATOM 4360 N N . ASP B 1 185 ? -2.965 29.219 -10.828 1 98.62 185 ASP B N 1
ATOM 4361 C CA . ASP B 1 185 ? -2.797 29.922 -12.102 1 98.62 185 ASP B CA 1
ATOM 4362 C C . ASP B 1 185 ? -1.391 29.719 -12.656 1 98.62 185 ASP B C 1
ATOM 4364 O O . ASP B 1 185 ? -1.218 29.516 -13.859 1 98.62 185 ASP B O 1
ATOM 4368 N N . LEU B 1 186 ? -0.381 29.812 -11.789 1 98.5 186 LEU B N 1
ATOM 4369 C CA . LEU B 1 186 ? 1.005 29.594 -12.188 1 98.5 186 LEU B CA 1
ATOM 4370 C C . LEU B 1 186 ? 1.192 28.203 -12.773 1 98.5 186 LEU B C 1
ATOM 4372 O O . LEU B 1 186 ? 1.979 28.016 -13.703 1 98.5 186 LEU B O 1
ATOM 4376 N N . SER B 1 187 ? 0.509 27.203 -12.164 1 98.56 187 SER B N 1
ATOM 4377 C CA . SER B 1 187 ? 0.654 25.812 -12.625 1 98.56 187 SER B CA 1
ATOM 4378 C C . SER B 1 187 ? 0.232 25.672 -14.086 1 98.56 187 SER B C 1
ATOM 4380 O O . SER B 1 187 ? 0.817 24.891 -14.828 1 98.56 187 SER B O 1
ATOM 4382 N N . VAL B 1 188 ? -0.781 26.406 -14.492 1 97.75 188 VAL B N 1
ATOM 4383 C CA . VAL B 1 188 ? -1.269 26.375 -15.867 1 97.75 188 VAL B CA 1
ATOM 4384 C C . VAL B 1 188 ? -0.304 27.141 -16.781 1 97.75 188 VAL B C 1
ATOM 4386 O O . VAL B 1 188 ? 0.096 26.641 -17.828 1 97.75 188 VAL B O 1
ATOM 4389 N N . ASP B 1 189 ? 0.113 28.344 -16.312 1 97.5 189 ASP B N 1
ATOM 4390 C CA . ASP B 1 189 ? 0.962 29.219 -17.125 1 97.5 189 ASP B CA 1
ATOM 4391 C C . ASP B 1 189 ? 2.328 28.578 -17.375 1 97.5 189 ASP B C 1
ATOM 4393 O O . ASP B 1 189 ? 2.906 28.75 -18.453 1 97.5 189 ASP B O 1
ATOM 4397 N N . LYS B 1 190 ? 2.826 27.922 -16.344 1 97.56 190 LYS B N 1
ATOM 4398 C CA . LYS B 1 190 ? 4.191 27.406 -16.406 1 97.56 190 LYS B CA 1
ATOM 4399 C C . LYS B 1 190 ? 4.199 25.891 -16.578 1 97.56 190 LYS B C 1
ATOM 4401 O O . LYS B 1 190 ? 5.266 25.281 -16.672 1 97.56 190 LYS B O 1
ATOM 4406 N N . ASN B 1 191 ? 3.078 25.281 -16.578 1 97.44 191 ASN B N 1
ATOM 4407 C CA . ASN B 1 191 ? 2.846 23.875 -16.875 1 97.44 191 ASN B CA 1
ATOM 4408 C C . ASN B 1 191 ? 3.561 22.953 -15.875 1 97.44 191 ASN B C 1
ATOM 4410 O O . ASN B 1 191 ? 4.359 22.109 -16.266 1 97.44 191 ASN B O 1
ATOM 4414 N N . PHE B 1 192 ? 3.258 23.062 -14.664 1 98.56 192 PHE B N 1
ATOM 4415 C CA . PHE B 1 192 ? 3.756 22.141 -13.648 1 98.56 192 PHE B CA 1
ATOM 4416 C C . PHE B 1 192 ? 2.609 21.562 -12.828 1 98.56 192 PHE B C 1
ATOM 4418 O O . PHE B 1 192 ? 1.504 22.109 -12.828 1 98.56 192 PHE B O 1
ATOM 4425 N N . LEU B 1 193 ? 2.846 20.422 -12.203 1 98.88 193 LEU B N 1
ATOM 4426 C CA . LEU B 1 193 ? 1.849 19.688 -11.445 1 98.88 193 LEU B CA 1
ATOM 4427 C C . LEU B 1 193 ? 1.768 20.188 -10.008 1 98.88 193 LEU B C 1
ATOM 4429 O O . LEU B 1 193 ? 2.797 20.438 -9.375 1 98.88 193 LEU B O 1
ATOM 4433 N N . ILE B 1 194 ? 0.57 20.391 -9.5 1 98.94 194 ILE B N 1
ATOM 4434 C CA . ILE B 1 194 ? 0.36 20.625 -8.078 1 98.94 194 ILE B CA 1
ATOM 4435 C C . ILE B 1 194 ? -0.077 19.328 -7.406 1 98.94 194 ILE B C 1
ATOM 4437 O O . ILE B 1 194 ? -1.101 18.734 -7.773 1 98.94 194 ILE B O 1
ATOM 4441 N N . ILE B 1 195 ? 0.686 18.812 -6.531 1 98.94 195 ILE B N 1
ATOM 4442 C CA . ILE B 1 195 ? 0.279 17.75 -5.625 1 98.94 195 ILE B CA 1
ATOM 4443 C C . ILE B 1 195 ? -0.239 18.359 -4.32 1 98.94 195 ILE B C 1
ATOM 4445 O O . ILE B 1 195 ? 0.543 18.844 -3.502 1 98.94 195 ILE B O 1
ATOM 4449 N N . SER B 1 196 ? -1.504 18.359 -4.137 1 98.94 196 SER B N 1
ATOM 4450 C CA . SER B 1 196 ? -2.141 19.031 -3.01 1 98.94 196 SER B CA 1
ATOM 4451 C C . SER B 1 196 ? -2.527 18.031 -1.92 1 98.94 196 SER B C 1
ATOM 4453 O O . SER B 1 196 ? -3.539 17.328 -2.037 1 98.94 196 SER B O 1
ATOM 4455 N N . ASP B 1 197 ? -1.742 17.969 -0.876 1 98.88 197 ASP B N 1
ATOM 4456 C CA . ASP B 1 197 ? -2.045 17.141 0.29 1 98.88 197 ASP B CA 1
ATOM 4457 C C . ASP B 1 197 ? -2.996 17.859 1.241 1 98.88 197 ASP B C 1
ATOM 4459 O O . ASP B 1 197 ? -2.582 18.766 1.976 1 98.88 197 ASP B O 1
ATOM 4463 N N . GLU B 1 198 ? -4.215 17.406 1.283 1 98.88 198 GLU B N 1
ATOM 4464 C CA . GLU B 1 198 ? -5.25 18.109 2.025 1 98.88 198 GLU B CA 1
ATOM 4465 C C . GLU B 1 198 ? -5.777 17.266 3.184 1 98.88 198 GLU B C 1
ATOM 4467 O O . GLU B 1 198 ? -6.953 17.359 3.541 1 98.88 198 GLU B O 1
ATOM 4472 N N . ILE B 1 199 ? -4.902 16.469 3.791 1 98.75 199 ILE B N 1
ATOM 4473 C CA . ILE B 1 199 ? -5.234 15.438 4.766 1 98.75 199 ILE B CA 1
ATOM 4474 C C . ILE B 1 199 ? -5.801 16.078 6.031 1 98.75 199 ILE B C 1
ATOM 4476 O O . ILE B 1 199 ? -6.57 15.461 6.762 1 98.75 199 ILE B O 1
ATOM 4480 N N . TYR B 1 200 ? -5.5 17.375 6.305 1 98.75 200 TYR B N 1
ATOM 4481 C CA . TYR B 1 200 ? -5.914 18.047 7.539 1 98.75 200 TYR B CA 1
ATOM 4482 C C . TYR B 1 200 ? -7.062 19 7.281 1 98.75 200 TYR B C 1
ATOM 4484 O O . TYR B 1 200 ? -7.391 19.828 8.133 1 98.75 200 TYR B O 1
ATOM 4492 N N . GLU B 1 201 ? -7.734 18.938 6.125 1 98.69 201 GLU B N 1
ATOM 4493 C CA . GLU B 1 201 ? -8.648 19.969 5.66 1 98.69 201 GLU B CA 1
ATOM 4494 C C . GLU B 1 201 ? -9.773 20.219 6.668 1 98.69 201 GLU B C 1
ATOM 4496 O O . GLU B 1 201 ? -10.289 21.328 6.773 1 98.69 201 GLU B O 1
ATOM 4501 N N . LYS B 1 202 ? -10.156 19.172 7.461 1 98.5 202 LYS B N 1
ATOM 4502 C CA . LYS B 1 202 ? -11.273 19.312 8.391 1 98.5 202 LYS B CA 1
ATOM 4503 C C . LYS B 1 202 ? -10.797 19.828 9.75 1 98.5 202 LYS B C 1
ATOM 4505 O O . LYS B 1 202 ? -11.609 20.266 10.57 1 98.5 202 LYS B O 1
ATOM 4510 N N . ILE B 1 203 ? -9.539 19.734 10.047 1 98.75 203 ILE B N 1
ATOM 4511 C CA . ILE B 1 203 ? -8.961 20.234 11.289 1 98.75 203 ILE B CA 1
ATOM 4512 C C . ILE B 1 203 ? -8.422 21.656 11.078 1 98.75 203 ILE B C 1
ATOM 4514 O O . ILE B 1 203 ? -7.227 21.844 10.852 1 98.75 203 ILE B O 1
ATOM 4518 N N . ILE B 1 204 ? -9.258 22.609 11.109 1 98.69 204 ILE B N 1
ATOM 4519 C CA . ILE B 1 204 ? -8.992 24 10.766 1 98.69 204 ILE B CA 1
ATOM 4520 C C . ILE B 1 204 ? -9.766 24.922 11.703 1 98.69 204 ILE B C 1
ATOM 4522 O O . ILE B 1 204 ? -10.922 24.641 12.047 1 98.69 204 ILE B O 1
ATOM 4526 N N . TYR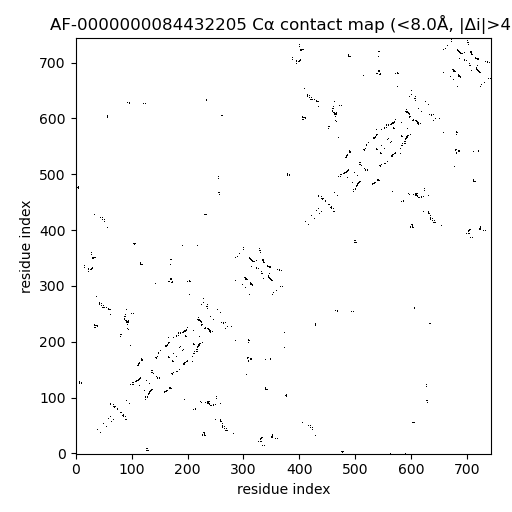 B 1 205 ? -9.148 25.984 12.18 1 98 205 TYR B N 1
ATOM 4527 C CA . TYR B 1 205 ? -9.719 26.812 13.242 1 98 205 TYR B CA 1
ATOM 4528 C C . TYR B 1 205 ? -9.977 28.234 12.75 1 98 205 TYR B C 1
ATOM 4530 O O . TYR B 1 205 ? -9.039 29.031 12.609 1 98 205 TYR B O 1
ATOM 4538 N N . GLY B 1 206 ? -11.164 28.547 12.531 1 93.94 206 GLY B N 1
ATOM 4539 C CA . GLY B 1 206 ? -11.523 29.906 12.18 1 93.94 206 GLY B CA 1
ATOM 4540 C C . GLY B 1 206 ? -11.133 30.281 10.758 1 93.94 206 GLY B C 1
ATOM 4541 O O . GLY B 1 206 ? -11.133 31.453 10.398 1 93.94 206 GLY B O 1
ATOM 4542 N N . LYS B 1 207 ? -10.633 29.422 9.969 1 95.56 207 LYS B N 1
ATOM 4543 C CA . LYS B 1 207 ? -10.258 29.641 8.578 1 95.56 207 LYS B CA 1
ATOM 4544 C C . LYS B 1 207 ? -11.039 28.703 7.648 1 95.56 207 LYS B C 1
ATOM 4546 O O . LYS B 1 207 ? -11.805 27.859 8.117 1 95.56 207 LYS B O 1
ATOM 4551 N N . LYS B 1 208 ? -10.914 29.016 6.461 1 96.12 208 LYS B N 1
ATOM 4552 C CA . LYS B 1 208 ? -11.492 28.156 5.434 1 96.12 208 LYS B CA 1
ATOM 4553 C C . LYS B 1 208 ? -10.406 27.469 4.605 1 96.12 208 LYS B C 1
ATOM 4555 O O . LYS B 1 208 ? -9.375 28.078 4.309 1 96.12 208 LYS B O 1
ATOM 4560 N N . HIS B 1 209 ? -10.664 26.219 4.266 1 97.94 209 HIS B N 1
ATOM 4561 C CA . HIS B 1 209 ? -9.758 25.484 3.395 1 97.94 209 HIS B CA 1
ATOM 4562 C C . HIS B 1 209 ? -10.102 25.703 1.926 1 97.94 209 HIS B C 1
ATOM 4564 O O . HIS B 1 209 ? -11.273 25.703 1.555 1 97.94 209 HIS B O 1
ATOM 4570 N N . TYR B 1 210 ? -9.094 25.906 1.05 1 98.31 210 TYR B N 1
ATOM 4571 C CA . TYR B 1 210 ? -9.266 26.047 -0.392 1 98.31 210 TYR B CA 1
ATOM 4572 C C . TYR B 1 210 ? -8.398 25.031 -1.142 1 98.31 210 TYR B C 1
ATOM 4574 O O . TYR B 1 210 ? -7.211 24.875 -0.838 1 98.31 210 TYR B O 1
ATOM 4582 N N . SER B 1 211 ? -8.984 24.328 -2.064 1 98.75 211 SER B N 1
ATOM 4583 C CA . SER B 1 211 ? -8.25 23.375 -2.91 1 98.75 211 SER B CA 1
ATOM 4584 C C . SER B 1 211 ? -7.84 24.031 -4.227 1 98.75 211 SER B C 1
ATOM 4586 O O . SER B 1 211 ? -8.664 24.641 -4.91 1 98.75 211 SER B O 1
ATOM 4588 N N . PRO B 1 212 ? -6.625 23.875 -4.652 1 98.88 212 PRO B N 1
ATOM 4589 C CA . PRO B 1 212 ? -6.199 24.453 -5.93 1 98.88 212 PRO B CA 1
ATOM 4590 C C . PRO B 1 212 ? -6.918 23.844 -7.125 1 98.88 212 PRO B C 1
ATOM 4592 O O . PRO B 1 212 ? -7.004 24.469 -8.188 1 98.88 212 PRO B O 1
ATOM 4595 N N . ALA B 1 213 ? -7.426 22.641 -6.957 1 98.75 213 ALA B N 1
ATOM 4596 C CA . ALA B 1 213 ? -8.102 21.938 -8.047 1 98.75 213 ALA B CA 1
ATOM 4597 C C . ALA B 1 213 ? -9.375 22.688 -8.469 1 98.75 213 ALA B C 1
ATOM 4599 O O . ALA B 1 213 ? -9.922 22.422 -9.539 1 98.75 213 ALA B O 1
ATOM 4600 N N . LYS B 1 214 ? -9.82 23.594 -7.625 1 97.81 214 LYS B N 1
ATOM 4601 C CA . LYS B 1 214 ? -10.938 24.469 -7.977 1 97.81 214 LYS B CA 1
ATOM 4602 C C . LYS B 1 214 ? -10.594 25.344 -9.188 1 97.81 214 LYS B C 1
ATOM 4604 O O . LYS B 1 214 ? -11.477 25.703 -9.969 1 97.81 214 LYS B O 1
ATOM 4609 N N . TRP B 1 215 ? -9.289 25.641 -9.422 1 98 215 TRP B N 1
ATOM 4610 C CA . TRP B 1 215 ? -8.914 26.672 -10.391 1 98 215 TRP B CA 1
ATOM 4611 C C . TRP B 1 215 ? -7.973 26.094 -11.445 1 98 215 TRP B C 1
ATOM 4613 O O . TRP B 1 215 ? -7.633 26.781 -12.422 1 98 215 TRP B O 1
ATOM 4623 N N . SER B 1 216 ? -7.492 24.891 -11.281 1 98.06 216 SER B N 1
ATOM 4624 C CA . SER B 1 216 ? -6.551 24.297 -12.227 1 98.06 216 SER B CA 1
ATOM 4625 C C . SER B 1 216 ? -6.809 22.812 -12.398 1 98.06 216 SER B C 1
ATOM 4627 O O . SER B 1 216 ? -7.168 22.125 -11.445 1 98.06 216 SER B O 1
ATOM 4629 N N . ASP B 1 217 ? -6.516 22.266 -13.625 1 97.12 217 ASP B N 1
ATOM 4630 C CA . ASP B 1 217 ? -6.609 20.828 -13.906 1 97.12 217 ASP B CA 1
ATOM 4631 C C . ASP B 1 217 ? -5.266 20.141 -13.695 1 97.12 217 ASP B C 1
ATOM 4633 O O . ASP B 1 217 ? -5.184 18.922 -13.703 1 97.12 217 ASP B O 1
ATOM 4637 N N . ASN B 1 218 ? -4.234 20.969 -13.453 1 98.38 218 ASN B N 1
ATOM 4638 C CA . ASN B 1 218 ? -2.906 20.422 -13.203 1 98.38 218 ASN B CA 1
ATOM 4639 C C . ASN B 1 218 ? -2.711 20.078 -11.727 1 98.38 218 ASN B C 1
ATOM 4641 O O . ASN B 1 218 ? -1.714 20.469 -11.125 1 98.38 218 ASN B O 1
ATOM 4645 N N . VAL B 1 219 ? -3.725 19.406 -11.203 1 98.81 219 VAL B N 1
ATOM 4646 C CA . VAL B 1 219 ? -3.699 19.156 -9.766 1 98.81 219 VAL B CA 1
ATOM 4647 C C . VAL B 1 219 ? -4.035 17.688 -9.492 1 98.81 219 VAL B C 1
ATOM 4649 O O . VAL B 1 219 ? -4.938 17.125 -10.117 1 98.81 219 VAL B O 1
ATOM 4652 N N . VAL B 1 220 ? -3.258 17 -8.695 1 98.94 220 VAL B N 1
ATOM 4653 C CA . VAL B 1 220 ? -3.691 15.812 -7.988 1 98.94 220 VAL B CA 1
ATOM 4654 C C . VAL B 1 220 ? -4.012 16.156 -6.535 1 98.94 220 VAL B C 1
ATOM 4656 O O . VAL B 1 220 ? -3.141 16.625 -5.793 1 98.94 220 VAL B O 1
ATOM 4659 N N . THR B 1 221 ? -5.246 15.992 -6.129 1 98.94 221 THR B N 1
ATOM 4660 C CA . THR B 1 221 ? -5.66 16.266 -4.758 1 98.94 221 THR B CA 1
ATOM 4661 C C . THR B 1 221 ? -5.652 14.992 -3.922 1 98.94 221 THR B C 1
ATOM 4663 O O . THR B 1 221 ? -6.305 14.008 -4.273 1 98.94 221 THR B O 1
ATOM 4666 N N . LEU B 1 222 ? -4.867 14.992 -2.887 1 98.94 222 LEU B N 1
ATOM 4667 C CA . LEU B 1 222 ? -4.762 13.875 -1.955 1 98.94 222 LEU B CA 1
ATOM 4668 C C . LEU B 1 222 ? -5.543 14.148 -0.678 1 98.94 222 LEU B C 1
ATOM 4670 O O . LEU B 1 222 ? -5.516 15.273 -0.16 1 98.94 222 LEU B O 1
ATOM 4674 N N . ASN B 1 223 ? -6.219 13.203 -0.192 1 98.88 223 ASN B N 1
ATOM 4675 C CA . ASN B 1 223 ? -6.906 13.266 1.093 1 98.88 223 ASN B CA 1
ATOM 4676 C C . ASN B 1 223 ? -7.055 11.883 1.717 1 98.88 223 ASN B C 1
ATOM 4678 O O . ASN B 1 223 ? -6.43 10.922 1.262 1 98.88 223 ASN B O 1
ATOM 4682 N N . GLY B 1 224 ? -7.719 11.797 2.83 1 98.62 224 GLY B N 1
ATOM 4683 C CA . GLY B 1 224 ? -7.852 10.516 3.5 1 98.62 224 GLY B CA 1
ATOM 4684 C C . GLY B 1 224 ? -8.672 10.586 4.77 1 98.62 224 GLY B C 1
ATOM 4685 O O . GLY B 1 224 ? -9.352 11.586 5.023 1 98.62 224 GLY B O 1
ATOM 4686 N N . PHE B 1 225 ? -8.641 9.516 5.5 1 98.81 225 PHE B N 1
ATOM 4687 C CA . PHE B 1 225 ? -9.531 9.359 6.645 1 98.81 225 PHE B CA 1
ATOM 4688 C C . PHE B 1 225 ? -8.734 9.297 7.941 1 98.81 225 PHE B C 1
ATOM 4690 O O . PHE B 1 225 ? -9.312 9.312 9.031 1 98.81 225 PHE B O 1
ATOM 4697 N N . SER B 1 226 ? -7.441 9.289 7.852 1 98.44 226 SER B N 1
ATOM 4698 C CA . SER B 1 226 ? -6.535 9.062 8.969 1 98.44 226 SER B CA 1
ATOM 4699 C C . SER B 1 226 ? -6.699 10.141 10.039 1 98.44 226 SER B C 1
ATOM 4701 O O . SER B 1 226 ? -6.695 9.844 11.234 1 98.44 226 SER B O 1
ATOM 4703 N N . LYS B 1 227 ? -6.77 11.391 9.602 1 98.75 227 LYS B N 1
ATOM 4704 C CA . LYS B 1 227 ? -6.727 12.5 10.547 1 98.75 227 LYS B CA 1
ATOM 4705 C C . LYS B 1 227 ? -8.133 12.977 10.891 1 98.75 227 LYS B C 1
ATOM 4707 O O . LYS B 1 227 ? -8.453 13.172 12.07 1 98.75 227 LYS B O 1
ATOM 4712 N N . THR B 1 228 ? -8.984 13.047 9.898 1 98.56 228 THR B N 1
ATOM 4713 C CA . THR B 1 228 ? -10.344 13.547 10.086 1 98.56 228 THR B CA 1
ATOM 4714 C C . THR B 1 228 ? -11.164 12.578 10.93 1 98.56 228 THR B C 1
ATOM 4716 O O . THR B 1 228 ? -11.992 13 11.734 1 98.56 228 THR B O 1
ATOM 4719 N N . TYR B 1 229 ? -10.953 11.305 10.781 1 98.69 229 TYR B N 1
ATOM 4720 C CA . TYR B 1 229 ? -11.812 10.32 11.43 1 98.69 229 TYR B CA 1
ATOM 4721 C C . TYR B 1 229 ? -11.016 9.414 12.359 1 98.69 229 TYR B C 1
ATOM 4723 O O . TYR B 1 229 ? -11.5 8.375 12.789 1 98.69 229 TYR B O 1
ATOM 4731 N N . ALA B 1 230 ? -9.742 9.766 12.594 1 98.31 230 ALA B N 1
ATOM 4732 C CA . ALA B 1 230 ? -8.859 9.016 13.484 1 98.31 230 ALA B CA 1
ATOM 4733 C C . ALA B 1 230 ? -8.703 7.574 13.016 1 98.31 230 ALA B C 1
ATOM 4735 O O . ALA B 1 230 ? -8.742 6.641 13.82 1 98.31 230 ALA B O 1
ATOM 4736 N N . MET B 1 231 ? -8.516 7.434 11.719 1 98.44 231 MET B N 1
ATOM 4737 C CA . MET B 1 231 ? -8.414 6.102 11.125 1 98.44 231 MET B CA 1
ATOM 4738 C C . MET B 1 231 ? -6.984 5.82 10.672 1 98.44 231 MET B C 1
ATOM 4740 O O . MET B 1 231 ? -6.77 5.23 9.609 1 98.44 231 MET B O 1
ATOM 4744 N N . THR B 1 232 ? -5.996 6.262 11.422 1 98.06 232 THR B N 1
ATOM 4745 C CA . THR B 1 232 ? -4.609 6.199 10.977 1 98.06 232 THR B CA 1
ATOM 4746 C C . THR B 1 232 ? -4.184 4.754 10.727 1 98.06 232 THR B C 1
ATOM 4748 O O . THR B 1 232 ? -3.523 4.457 9.734 1 98.06 232 THR B O 1
ATOM 4751 N N . GLY B 1 233 ? -4.586 3.805 11.562 1 97.94 233 GLY B N 1
ATOM 4752 C CA . GLY B 1 233 ? -4.176 2.416 11.422 1 97.94 233 GLY B CA 1
ATOM 4753 C C . GLY B 1 233 ? -4.977 1.659 10.383 1 97.94 233 GLY B C 1
ATOM 4754 O O . GLY B 1 233 ? -4.629 0.535 10.016 1 97.94 233 GLY B O 1
ATOM 4755 N N . LEU B 1 234 ? -6.059 2.234 9.867 1 98.56 234 LEU B N 1
ATOM 4756 C CA . LEU B 1 234 ? -6.91 1.568 8.891 1 98.56 234 LEU B CA 1
ATOM 4757 C C . LEU B 1 234 ? -6.414 1.828 7.469 1 98.56 234 LEU B C 1
ATOM 4759 O O . LEU B 1 234 ? -6.848 1.164 6.523 1 98.56 234 LEU B O 1
ATOM 4763 N N . ARG B 1 235 ? -5.453 2.752 7.324 1 98.44 235 ARG B N 1
ATOM 4764 C CA . ARG B 1 235 ? -4.699 2.984 6.094 1 98.44 235 ARG B CA 1
ATOM 4765 C C . ARG B 1 235 ? -5.637 3.154 4.902 1 98.44 235 ARG B C 1
ATOM 4767 O O . ARG B 1 235 ? -5.578 2.381 3.947 1 98.44 235 ARG B O 1
ATOM 4774 N N . ILE B 1 236 ? -6.418 4.203 4.906 1 98.88 236 ILE B N 1
ATOM 4775 C CA . ILE B 1 236 ? -7.352 4.422 3.811 1 98.88 236 ILE B CA 1
ATOM 4776 C C . ILE B 1 236 ? -7.352 5.898 3.42 1 98.88 236 ILE B C 1
ATOM 4778 O O . ILE B 1 236 ? -7.492 6.773 4.277 1 98.88 236 ILE B O 1
ATOM 4782 N N . GLY B 1 237 ? -7.035 6.184 2.223 1 98.81 237 GLY B N 1
ATOM 4783 C CA . GLY B 1 237 ? -7.043 7.504 1.612 1 98.81 237 GLY B CA 1
ATOM 4784 C C . GLY B 1 237 ? -7.613 7.508 0.207 1 98.81 237 GLY B C 1
ATOM 4785 O O . GLY B 1 237 ? -8.25 6.539 -0.212 1 98.81 237 GLY B O 1
ATOM 4786 N N . TYR B 1 238 ? -7.543 8.586 -0.453 1 98.94 238 TYR B N 1
ATOM 4787 C CA . TYR B 1 238 ? -8.047 8.711 -1.817 1 98.94 238 TYR B CA 1
ATOM 4788 C C . TYR B 1 238 ? -7.418 9.906 -2.521 1 98.94 238 TYR B C 1
ATOM 4790 O O . TYR B 1 238 ? -6.828 10.773 -1.877 1 98.94 238 TYR B O 1
ATOM 4798 N N . LEU B 1 239 ? -7.477 9.898 -3.801 1 98.94 239 LEU B N 1
ATOM 4799 C CA . LEU B 1 239 ? -7.039 11.039 -4.602 1 98.94 239 LEU B CA 1
ATOM 4800 C C . LEU B 1 239 ? -7.957 11.25 -5.801 1 98.94 239 LEU B C 1
ATOM 4802 O O . LEU B 1 239 ? -8.742 10.367 -6.148 1 98.94 239 LEU B O 1
ATOM 4806 N N . THR B 1 240 ? -7.977 12.398 -6.328 1 98.88 240 THR B N 1
ATOM 4807 C CA . THR B 1 240 ? -8.617 12.711 -7.602 1 98.88 240 THR B CA 1
ATOM 4808 C C . THR B 1 240 ? -7.672 13.516 -8.5 1 98.88 240 THR B C 1
ATOM 4810 O O . THR B 1 240 ? -6.777 14.195 -8.008 1 98.88 240 THR B O 1
ATOM 4813 N N . ALA B 1 241 ? -7.754 13.414 -9.719 1 98.62 241 ALA B N 1
ATOM 4814 C CA . ALA B 1 241 ? -7.066 14.141 -10.781 1 98.62 241 ALA B CA 1
ATOM 4815 C C . ALA B 1 241 ? -7.836 14.055 -12.094 1 98.62 241 ALA B C 1
ATOM 4817 O O . ALA B 1 241 ? -8.836 13.344 -12.188 1 98.62 241 ALA B O 1
ATOM 4818 N N . ASN B 1 242 ? -7.438 14.859 -13.07 1 97.88 242 ASN B N 1
ATOM 4819 C CA . ASN B 1 242 ? -8.062 14.68 -14.375 1 97.88 242 ASN B CA 1
ATOM 4820 C C . ASN B 1 242 ? -7.777 13.289 -14.945 1 97.88 242 ASN B C 1
ATOM 4822 O O . ASN B 1 242 ? -6.957 12.547 -14.406 1 97.88 242 ASN B O 1
ATOM 4826 N N . GLU B 1 243 ? -8.477 12.906 -15.961 1 97.38 243 GLU B N 1
ATOM 4827 C CA . GLU B 1 243 ? -8.492 11.547 -16.5 1 97.38 243 GLU B CA 1
ATOM 4828 C C . GLU B 1 243 ? -7.086 11.086 -16.875 1 97.38 243 GLU B C 1
ATOM 4830 O O . GLU B 1 243 ? -6.68 9.977 -16.531 1 97.38 243 GLU B O 1
ATOM 4835 N N . GLU B 1 244 ? -6.328 11.914 -17.531 1 96.44 244 GLU B N 1
ATOM 4836 C CA . GLU B 1 244 ? -4.996 11.555 -18 1 96.44 244 GLU B CA 1
ATOM 4837 C C . GLU B 1 244 ? -4.055 11.266 -16.844 1 96.44 244 GLU B C 1
ATOM 4839 O O . GLU B 1 244 ? -3.332 10.266 -16.859 1 96.44 244 GLU B O 1
ATOM 4844 N N . LEU B 1 245 ? -4.047 12.156 -15.875 1 98.12 245 LEU B N 1
ATOM 4845 C CA . LEU B 1 245 ? -3.207 11.969 -14.703 1 98.12 245 LEU B CA 1
ATOM 4846 C C . LEU B 1 245 ? -3.641 10.734 -13.914 1 98.12 245 LEU B C 1
ATOM 4848 O O . LEU B 1 245 ? -2.801 9.961 -13.453 1 98.12 245 LEU B O 1
ATOM 4852 N N . CYS B 1 246 ? -4.926 10.555 -13.781 1 97.81 246 CYS B N 1
ATOM 4853 C CA . CYS B 1 246 ? -5.492 9.453 -13.008 1 97.81 246 CYS B CA 1
ATOM 4854 C C . CYS B 1 246 ? -5.094 8.109 -13.609 1 97.81 246 CYS B C 1
ATOM 4856 O O . CYS B 1 246 ? -4.82 7.16 -12.875 1 97.81 246 CYS B O 1
ATOM 4858 N N . GLU B 1 247 ? -5.066 8.008 -14.914 1 96.19 247 GLU B N 1
ATOM 4859 C CA . GLU B 1 247 ? -4.684 6.77 -15.586 1 96.19 247 GLU B CA 1
ATOM 4860 C C . GLU B 1 247 ? -3.244 6.383 -15.258 1 96.19 247 GLU B C 1
ATOM 4862 O O . GLU B 1 247 ? -2.949 5.211 -15.031 1 96.19 247 GLU B O 1
ATOM 4867 N N . GLU B 1 248 ? -2.354 7.375 -15.25 1 97.06 248 GLU B N 1
ATOM 4868 C CA . GLU B 1 248 ? -0.956 7.117 -14.914 1 97.06 248 GLU B CA 1
ATOM 4869 C C . GLU B 1 248 ? -0.807 6.676 -13.461 1 97.06 248 GLU B C 1
ATOM 4871 O O . GLU B 1 248 ? -0.004 5.793 -13.156 1 97.06 248 GLU B O 1
ATOM 4876 N N . LEU B 1 249 ? -1.593 7.301 -12.617 1 98.38 249 LEU B N 1
ATOM 4877 C CA . LEU B 1 249 ? -1.561 6.957 -11.203 1 98.38 249 LEU B CA 1
ATOM 4878 C C . LEU B 1 249 ? -2.068 5.535 -10.977 1 98.38 249 LEU B C 1
ATOM 4880 O O . LEU B 1 249 ? -1.531 4.805 -10.141 1 98.38 249 LEU B O 1
ATOM 4884 N N . LEU B 1 250 ? -3.049 5.152 -11.703 1 97.5 250 LEU B N 1
ATOM 4885 C CA . LEU B 1 250 ? -3.633 3.822 -11.562 1 97.5 250 LEU B CA 1
ATOM 4886 C C . LEU B 1 250 ? -2.625 2.742 -11.945 1 97.5 250 LEU B C 1
ATOM 4888 O O . LEU B 1 250 ? -2.615 1.66 -11.352 1 97.5 250 LEU B O 1
ATOM 4892 N N . LYS B 1 251 ? -1.746 3.002 -12.898 1 95.69 251 LYS B N 1
ATOM 4893 C CA . LYS B 1 251 ? -0.701 2.059 -13.289 1 95.69 251 LYS B CA 1
ATOM 4894 C C . LYS B 1 251 ? 0.202 1.725 -12.102 1 95.69 251 LYS B C 1
ATOM 4896 O O . LYS B 1 251 ? 0.562 0.563 -11.898 1 95.69 251 LYS B O 1
ATOM 4901 N N . ILE B 1 252 ? 0.518 2.766 -11.328 1 97.81 252 ILE B N 1
ATOM 4902 C CA . ILE B 1 252 ? 1.357 2.543 -10.156 1 97.81 252 ILE B CA 1
ATOM 4903 C C . ILE B 1 252 ? 0.564 1.795 -9.086 1 97.81 252 ILE B C 1
ATOM 4905 O O . ILE B 1 252 ? 1.039 0.8 -8.531 1 97.81 252 ILE B O 1
ATOM 4909 N N . HIS B 1 253 ? -0.633 2.221 -8.844 1 98 253 HIS B N 1
ATOM 4910 C CA . HIS B 1 253 ? -1.491 1.689 -7.793 1 98 253 HIS B CA 1
ATOM 4911 C C . HIS B 1 253 ? -1.746 0.199 -7.988 1 98 253 HIS B C 1
ATOM 4913 O O . HIS B 1 253 ? -1.613 -0.586 -7.047 1 98 253 HIS B O 1
ATOM 4919 N N . GLN B 1 254 ? -2.066 -0.201 -9.156 1 95.62 254 GLN B N 1
ATOM 4920 C CA . GLN B 1 254 ? -2.469 -1.574 -9.438 1 95.62 254 GLN B CA 1
ATOM 4921 C C . GLN B 1 254 ? -1.312 -2.545 -9.211 1 95.62 254 GLN B C 1
ATOM 4923 O O . GLN B 1 254 ? -1.523 -3.684 -8.789 1 95.62 254 GLN B O 1
ATOM 4928 N N . TYR B 1 255 ? -0.078 -2.111 -9.492 1 96.06 255 TYR B N 1
ATOM 4929 C CA . TYR B 1 255 ? 1.061 -3.016 -9.375 1 96.06 255 TYR B CA 1
ATOM 4930 C C . TYR B 1 255 ? 1.75 -2.844 -8.023 1 96.06 255 TYR B C 1
ATOM 4932 O O . TYR B 1 255 ? 2.535 -3.701 -7.609 1 96.06 255 TYR B O 1
ATOM 4940 N N . ASN B 1 256 ? 1.399 -1.758 -7.305 1 97.5 256 ASN B N 1
ATOM 4941 C CA . ASN B 1 256 ? 1.934 -1.503 -5.969 1 97.5 256 ASN B CA 1
ATOM 4942 C C . ASN B 1 256 ? 1.16 -2.27 -4.902 1 97.5 256 ASN B C 1
ATOM 4944 O O . ASN B 1 256 ? 1.743 -3.049 -4.145 1 97.5 256 ASN B O 1
ATOM 4948 N N . ILE B 1 257 ? -0.158 -2.135 -4.895 1 96.88 257 ILE B N 1
ATOM 4949 C CA . ILE B 1 257 ? -0.886 -2.752 -3.791 1 96.88 257 ILE B CA 1
ATOM 4950 C C . ILE B 1 257 ? -2.119 -3.479 -4.328 1 96.88 257 ILE B C 1
ATOM 4952 O O . ILE B 1 257 ? -2.76 -4.242 -3.604 1 96.88 257 ILE B O 1
ATOM 4956 N N . ALA B 1 258 ? -2.486 -3.342 -5.594 1 94.31 258 ALA B N 1
ATOM 4957 C CA . ALA B 1 258 ? -3.643 -3.939 -6.254 1 94.31 258 ALA B CA 1
ATOM 4958 C C . ALA B 1 258 ? -4.922 -3.188 -5.906 1 94.31 258 ALA B C 1
ATOM 4960 O O . ALA B 1 258 ? -5.578 -2.623 -6.785 1 94.31 258 ALA B O 1
ATOM 4961 N N . CYS B 1 259 ? -5.297 -3.107 -4.684 1 97.31 259 CYS B N 1
ATOM 4962 C CA . CYS B 1 259 ? -6.488 -2.389 -4.242 1 97.31 259 CYS B CA 1
ATOM 4963 C C . CYS B 1 259 ? -6.438 -2.117 -2.744 1 97.31 259 CYS B C 1
ATOM 4965 O O . CYS B 1 259 ? -5.621 -2.705 -2.031 1 97.31 259 CYS B O 1
ATOM 4967 N N . ALA B 1 260 ? -7.227 -1.167 -2.303 1 98.25 260 ALA B N 1
ATOM 4968 C CA . ALA B 1 260 ? -7.332 -0.853 -0.881 1 98.25 260 ALA B CA 1
ATOM 4969 C C . ALA B 1 260 ? -8.094 -1.944 -0.133 1 98.25 260 ALA B C 1
ATOM 4971 O O . ALA B 1 260 ? -8.844 -2.713 -0.738 1 98.25 260 ALA B O 1
ATOM 4972 N N . THR B 1 261 ? -7.914 -2.033 1.146 1 98.38 261 THR B N 1
ATOM 4973 C CA . THR B 1 261 ? -8.477 -3.078 1.992 1 98.38 261 THR B CA 1
ATOM 4974 C C . THR B 1 261 ? -10 -2.967 2.047 1 98.38 261 THR B C 1
ATOM 4976 O O . THR B 1 261 ? -10.539 -1.878 2.24 1 98.38 261 THR B O 1
ATOM 4979 N N . THR B 1 262 ? -10.703 -4.09 1.953 1 98.25 262 THR B N 1
ATOM 4980 C CA . THR B 1 262 ? -12.164 -4.148 1.909 1 98.25 262 THR B CA 1
ATOM 4981 C C . THR B 1 262 ? -12.766 -3.516 3.16 1 98.25 262 THR B C 1
ATOM 4983 O O . THR B 1 262 ? -13.609 -2.625 3.064 1 98.25 262 THR B O 1
ATOM 4986 N N . THR B 1 263 ? -12.32 -3.92 4.34 1 98.56 263 THR B N 1
ATOM 4987 C CA . THR B 1 263 ? -12.891 -3.486 5.613 1 98.56 263 THR B CA 1
ATOM 4988 C C . THR B 1 263 ? -12.711 -1.983 5.801 1 98.56 263 THR B C 1
ATOM 4990 O O . THR B 1 263 ? -13.641 -1.292 6.227 1 98.56 263 THR B O 1
ATOM 4993 N N . SER B 1 264 ? -11.531 -1.479 5.465 1 98.75 264 SER B N 1
ATOM 4994 C CA . SER B 1 264 ? -11.258 -0.051 5.582 1 98.75 264 SER B CA 1
ATOM 4995 C C . SER B 1 264 ? -12.148 0.761 4.648 1 98.75 264 SER B C 1
ATOM 4997 O O . SER B 1 264 ? -12.586 1.856 5 1 98.75 264 SER B O 1
ATOM 4999 N N . GLN B 1 265 ? -12.391 0.256 3.438 1 98.94 265 GLN B N 1
ATOM 5000 C CA . GLN B 1 265 ? -13.234 0.96 2.479 1 98.94 265 GLN B CA 1
ATOM 5001 C C . GLN B 1 265 ? -14.664 1.075 2.99 1 98.94 265 GLN B C 1
ATOM 5003 O O . GLN B 1 265 ? -15.312 2.105 2.805 1 98.94 265 GLN B O 1
ATOM 5008 N N . LYS B 1 266 ? -15.133 0.018 3.598 1 98.88 266 LYS B N 1
ATOM 5009 C CA . LYS B 1 266 ? -16.5 0.042 4.129 1 98.88 266 LYS B CA 1
ATOM 5010 C C . LYS B 1 266 ? -16.609 1.027 5.285 1 98.88 266 LYS B C 1
ATOM 5012 O O . LYS B 1 266 ? -17.625 1.726 5.414 1 98.88 266 LYS B O 1
ATOM 5017 N N . GLY B 1 267 ? -15.586 1.015 6.129 1 98.88 267 GLY B N 1
ATOM 5018 C CA . GLY B 1 267 ? -15.547 2.049 7.148 1 98.88 267 GLY B CA 1
ATOM 5019 C C . GLY B 1 267 ? -15.508 3.453 6.578 1 98.88 267 GLY B C 1
ATOM 5020 O O . GLY B 1 267 ? -16.203 4.348 7.062 1 98.88 267 GLY B O 1
ATOM 5021 N N . ALA B 1 268 ? -14.734 3.652 5.559 1 98.94 268 ALA B N 1
ATOM 5022 C CA . ALA B 1 268 ? -14.594 4.949 4.898 1 98.94 268 ALA B CA 1
ATOM 5023 C C . ALA B 1 268 ? -15.922 5.414 4.312 1 98.94 268 ALA B C 1
ATOM 5025 O O . ALA B 1 268 ? -16.266 6.598 4.398 1 98.94 268 ALA B O 1
ATOM 5026 N N . LEU B 1 269 ? -16.609 4.465 3.67 1 98.94 269 LEU B N 1
ATOM 5027 C CA . LEU B 1 269 ? -17.922 4.793 3.109 1 98.94 269 LEU B CA 1
ATOM 5028 C C . LEU B 1 269 ? -18.859 5.328 4.188 1 98.94 269 LEU B C 1
ATOM 5030 O O . LEU B 1 269 ? -19.516 6.352 3.992 1 98.94 269 LEU B O 1
ATOM 5034 N N . GLU B 1 270 ? -18.906 4.66 5.32 1 98.88 270 GLU B N 1
ATOM 5035 C CA . GLU B 1 270 ? -19.75 5.09 6.434 1 98.88 270 GLU B CA 1
ATOM 5036 C C . GLU B 1 270 ? -19.266 6.418 7.008 1 98.88 270 GLU B C 1
ATOM 5038 O O . GLU B 1 270 ? -20.078 7.234 7.453 1 98.88 270 GLU B O 1
ATOM 5043 N N . ALA B 1 271 ? -17.984 6.609 7.07 1 98.94 271 ALA B N 1
ATOM 5044 C CA . ALA B 1 271 ? -17.422 7.867 7.562 1 98.94 271 ALA B CA 1
ATOM 5045 C C . ALA B 1 271 ? -17.984 9.055 6.785 1 98.94 271 ALA B C 1
ATOM 5047 O O . ALA B 1 271 ? -18.281 10.102 7.367 1 98.94 271 ALA B O 1
ATOM 5048 N N . LEU B 1 272 ? -18.109 8.914 5.477 1 98.88 272 LEU B N 1
ATOM 5049 C CA . LEU B 1 272 ? -18.562 10.008 4.617 1 98.88 272 LEU B CA 1
ATOM 5050 C C . LEU B 1 272 ? -20.078 10.148 4.652 1 98.88 272 LEU B C 1
ATOM 5052 O O . LEU B 1 272 ? -20.594 11.266 4.605 1 98.88 272 LEU B O 1
ATOM 5056 N N . ARG B 1 273 ? -20.781 9.039 4.75 1 98.31 273 ARG B N 1
ATOM 5057 C CA . ARG B 1 273 ? -22.234 9.047 4.656 1 98.31 273 ARG B CA 1
ATOM 5058 C C . ARG B 1 273 ? -22.875 9.32 6.016 1 98.31 273 ARG B C 1
ATOM 5060 O O . ARG B 1 273 ? -23.984 9.859 6.094 1 98.31 273 ARG B O 1
ATOM 5067 N N . GLY B 1 274 ? -22.203 8.883 7.039 1 98.25 274 GLY B N 1
ATOM 5068 C CA . GLY B 1 274 ? -22.766 8.914 8.383 1 98.25 274 GLY B CA 1
ATOM 5069 C C . GLY B 1 274 ? -22.672 10.281 9.031 1 98.25 274 GLY B C 1
ATOM 5070 O O . GLY B 1 274 ? -22.312 11.266 8.383 1 98.25 274 GLY B O 1
ATOM 5071 N N . PRO B 1 275 ? -23.094 10.328 10.305 1 98.12 275 PRO B N 1
ATOM 5072 C CA . PRO B 1 275 ? -23.047 11.594 11.047 1 98.12 275 PRO B CA 1
ATOM 5073 C C . PRO B 1 275 ? -21.625 12.133 11.195 1 98.12 275 PRO B C 1
ATOM 5075 O O . PRO B 1 275 ? -20.688 11.359 11.336 1 98.12 275 PRO B O 1
ATOM 5078 N N . GLN B 1 276 ? -21.5 13.406 11.211 1 98.31 276 GLN B N 1
ATOM 5079 C CA . GLN B 1 276 ? -20.188 14.062 11.281 1 98.31 276 GLN B CA 1
ATOM 5080 C C . GLN B 1 276 ? -19.953 14.648 12.672 1 98.31 276 GLN B C 1
ATOM 5082 O O . GLN B 1 276 ? -18.984 15.375 12.883 1 98.31 276 GLN B O 1
ATOM 5087 N N . ASP B 1 277 ? -20.766 14.305 13.688 1 98.44 277 ASP B N 1
ATOM 5088 C CA . ASP B 1 277 ? -20.734 14.906 15.023 1 98.44 277 ASP B CA 1
ATOM 5089 C C . ASP B 1 277 ? -19.406 14.617 15.727 1 98.44 277 ASP B C 1
ATOM 5091 O O . ASP B 1 277 ? -18.859 15.484 16.406 1 98.44 277 ASP B O 1
ATOM 5095 N N . GLU B 1 278 ? -18.938 13.406 15.578 1 98.25 278 GLU B N 1
ATOM 5096 C CA . GLU B 1 278 ? -17.688 13.047 16.25 1 98.25 278 GLU B CA 1
ATOM 5097 C C . GLU B 1 278 ? -16.516 13.844 15.695 1 98.25 278 GLU B C 1
ATOM 5099 O O . GLU B 1 278 ? -15.578 14.164 16.438 1 98.25 278 GLU B O 1
ATOM 5104 N N . VAL B 1 279 ? -16.547 14.141 14.398 1 98.44 279 VAL B N 1
ATOM 5105 C CA . VAL B 1 279 ? -15.516 14.969 13.781 1 98.44 279 VAL B CA 1
ATOM 5106 C C . VAL B 1 279 ? -15.578 16.391 14.359 1 98.44 279 VAL B C 1
ATOM 5108 O O . VAL B 1 279 ? -14.547 16.953 14.727 1 98.44 279 VAL B O 1
ATOM 5111 N N . ILE B 1 280 ? -16.781 16.906 14.453 1 98.31 280 ILE B N 1
ATOM 5112 C CA . ILE B 1 280 ? -17 18.25 14.977 1 98.31 280 ILE B CA 1
ATOM 5113 C C . ILE B 1 280 ? -16.484 18.328 16.406 1 98.31 280 ILE B C 1
ATOM 5115 O O . ILE B 1 280 ? -15.789 19.281 16.781 1 98.31 280 ILE B O 1
ATOM 5119 N N . LYS B 1 281 ? -16.812 17.344 17.188 1 98.5 281 LYS B N 1
ATOM 5120 C CA . LYS B 1 281 ? -16.391 17.281 18.594 1 98.5 281 LYS B CA 1
ATOM 5121 C C . LYS B 1 281 ? -14.859 17.234 18.688 1 98.5 281 LYS B C 1
ATOM 5123 O O . LYS B 1 281 ? -14.266 17.906 19.531 1 98.5 281 LYS B O 1
ATOM 5128 N N . MET B 1 282 ? -14.273 16.406 17.891 1 98.56 282 MET B N 1
ATOM 5129 C CA . MET B 1 282 ? -12.82 16.266 17.891 1 98.56 282 MET B CA 1
ATOM 5130 C C . MET B 1 282 ? -12.141 17.578 17.547 1 98.56 282 MET B C 1
ATOM 5132 O O . MET B 1 282 ? -11.188 17.984 18.219 1 98.56 282 MET B O 1
ATOM 5136 N N . VAL B 1 283 ? -12.617 18.266 16.516 1 98.62 283 VAL B N 1
ATOM 5137 C CA . VAL B 1 283 ? -12.016 19.516 16.047 1 98.62 283 VAL B CA 1
ATOM 5138 C C . VAL B 1 283 ? -12.164 20.594 17.125 1 98.62 283 VAL B C 1
ATOM 5140 O O . VAL B 1 283 ? -11.242 21.375 17.375 1 98.62 283 VAL B O 1
ATOM 5143 N N . LYS B 1 284 ? -13.305 20.625 17.781 1 98.56 284 LYS B N 1
ATOM 5144 C CA . LYS B 1 284 ? -13.523 21.562 18.875 1 98.56 284 LYS B CA 1
ATOM 5145 C C . LYS B 1 284 ? -12.531 21.328 20 1 98.56 284 LYS B C 1
ATOM 5147 O O . LYS B 1 284 ? -12 22.281 20.578 1 98.56 284 LYS B O 1
ATOM 5152 N N . GLU B 1 285 ? -12.359 20.062 20.328 1 98.75 285 GLU B N 1
ATOM 5153 C CA . GLU B 1 285 ? -11.406 19.719 21.375 1 98.75 285 GLU B CA 1
ATOM 5154 C C . GLU B 1 285 ? -9.984 20.109 20.969 1 98.75 285 GLU B C 1
ATOM 5156 O O . GLU B 1 285 ? -9.219 20.625 21.797 1 98.75 285 GLU B O 1
ATOM 5161 N N . PHE B 1 286 ? -9.609 19.859 19.734 1 98.75 286 PHE B N 1
ATOM 5162 C CA . PHE B 1 286 ? -8.297 20.25 19.25 1 98.75 286 PHE B CA 1
ATOM 5163 C C . PHE B 1 286 ? -8.109 21.75 19.344 1 98.75 286 PHE B C 1
ATOM 5165 O O . PHE B 1 286 ? -7.016 22.234 19.656 1 98.75 286 PHE B O 1
ATOM 5172 N N . LYS B 1 287 ? -9.141 22.516 19.031 1 98.69 287 LYS B N 1
ATOM 5173 C CA . LYS B 1 287 ? -9.055 23.969 19.156 1 98.69 287 LYS B CA 1
ATOM 5174 C C . LYS B 1 287 ? -8.75 24.391 20.578 1 98.69 287 LYS B C 1
ATOM 5176 O O . LYS B 1 287 ? -7.918 25.266 20.812 1 98.69 287 LYS B O 1
ATOM 5181 N N . LYS B 1 288 ? -9.438 23.766 21.531 1 98.69 288 LYS B N 1
ATOM 5182 C CA . LYS B 1 288 ? -9.203 24.031 22.938 1 98.69 288 LYS B CA 1
ATOM 5183 C C . LYS B 1 288 ? -7.758 23.734 23.328 1 98.69 288 LYS B C 1
ATOM 5185 O O . LYS B 1 288 ? -7.121 24.5 24.047 1 98.69 288 LYS B O 1
ATOM 5190 N N . ARG B 1 289 ? -7.285 22.609 22.906 1 98.81 289 ARG B N 1
ATOM 5191 C CA . ARG B 1 289 ? -5.926 22.172 23.188 1 98.81 289 ARG B CA 1
ATOM 5192 C C . ARG B 1 289 ? -4.898 23.094 22.547 1 98.81 289 ARG B C 1
ATOM 5194 O O . ARG B 1 289 ? -3.887 23.438 23.156 1 98.81 289 ARG B O 1
ATOM 5201 N N . ARG B 1 290 ? -5.199 23.484 21.297 1 98.62 290 ARG B N 1
ATOM 5202 C CA . ARG B 1 290 ? -4.363 24.438 20.578 1 98.62 290 ARG B CA 1
ATOM 5203 C C . ARG B 1 290 ? -4.246 25.75 21.359 1 98.62 290 ARG B C 1
ATOM 5205 O O . ARG B 1 290 ? -3.145 26.266 21.531 1 98.62 290 ARG B O 1
ATOM 5212 N N . ASP B 1 291 ? -5.348 26.266 21.828 1 98.75 291 ASP B N 1
ATOM 5213 C CA . ASP B 1 291 ? -5.352 27.516 22.562 1 98.75 291 ASP B CA 1
ATOM 5214 C C . ASP B 1 291 ? -4.48 27.406 23.812 1 98.75 291 ASP B C 1
ATOM 5216 O O . ASP B 1 291 ? -3.713 28.328 24.125 1 98.75 291 ASP B O 1
ATOM 5220 N N . LEU B 1 292 ? -4.574 26.297 24.469 1 98.81 292 LEU B N 1
ATOM 5221 C CA . LEU B 1 292 ? -3.799 26.062 25.688 1 98.81 292 LEU B CA 1
ATOM 5222 C C . LEU B 1 292 ? -2.303 26.078 25.391 1 98.81 292 LEU B C 1
ATOM 5224 O O . LEU B 1 292 ? -1.539 26.797 26.031 1 98.81 292 LEU B O 1
ATOM 5228 N N . ILE B 1 293 ? -1.884 25.25 24.453 1 98.81 293 ILE B N 1
ATOM 5229 C CA . ILE B 1 293 ? -0.458 25.047 24.234 1 98.81 293 ILE B CA 1
ATOM 5230 C C . ILE B 1 293 ? 0.167 26.312 23.672 1 98.81 293 ILE B C 1
ATOM 5232 O O . ILE B 1 293 ? 1.297 26.672 24.031 1 98.81 293 ILE B O 1
ATOM 5236 N N . VAL B 1 294 ? -0.521 27.016 22.797 1 98.75 294 VAL B N 1
ATOM 5237 C CA . VAL B 1 294 ? -0.022 28.266 22.219 1 98.75 294 VAL B CA 1
ATOM 5238 C C . VAL B 1 294 ? 0.137 29.312 23.312 1 98.75 294 VAL B C 1
ATOM 5240 O O . VAL B 1 294 ? 1.168 29.984 23.391 1 98.75 294 VAL B O 1
ATOM 5243 N N . GLU B 1 295 ? -0.872 29.422 24.141 1 98.69 295 GLU B N 1
ATOM 5244 C CA . GLU B 1 295 ? -0.827 30.391 25.234 1 98.69 295 GLU B CA 1
ATOM 5245 C C . GLU B 1 295 ? 0.331 30.078 26.188 1 98.69 295 GLU B C 1
ATOM 5247 O O . GLU B 1 295 ? 1.083 30.984 26.562 1 98.69 295 GLU B O 1
ATOM 5252 N N . ARG B 1 296 ? 0.455 28.828 26.547 1 98.62 296 ARG B N 1
ATOM 5253 C CA . ARG B 1 296 ? 1.475 28.438 27.5 1 98.62 296 ARG B CA 1
ATOM 5254 C C . ARG B 1 296 ? 2.875 28.625 26.938 1 98.62 296 ARG B C 1
ATOM 5256 O O . ARG B 1 296 ? 3.779 29.078 27.641 1 98.62 296 ARG B O 1
ATOM 5263 N N . LEU B 1 297 ? 3.111 28.25 25.719 1 98.62 297 LEU B N 1
ATOM 5264 C CA . LEU B 1 297 ? 4.418 28.406 25.094 1 98.62 297 LEU B CA 1
ATOM 5265 C C . LEU B 1 297 ? 4.793 29.875 24.984 1 98.62 297 LEU B C 1
ATOM 5267 O O . LEU B 1 297 ? 5.926 30.266 25.281 1 98.62 297 LEU B O 1
ATOM 5271 N N . ASN B 1 298 ? 3.889 30.688 24.5 1 98.38 298 ASN B N 1
ATOM 5272 C CA . ASN B 1 298 ? 4.152 32.125 24.438 1 98.38 298 ASN B CA 1
ATOM 5273 C C . ASN B 1 298 ? 4.414 32.719 25.812 1 98.38 298 ASN B C 1
ATOM 5275 O O . ASN B 1 298 ? 5.273 33.594 25.969 1 98.38 298 ASN B O 1
ATOM 5279 N N . GLY B 1 299 ? 3.664 32.25 26.781 1 97.56 299 GLY B N 1
ATOM 5280 C CA . GLY B 1 299 ? 3.877 32.688 28.156 1 97.56 299 GLY B CA 1
ATOM 5281 C C . GLY B 1 299 ? 5.262 32.375 28.672 1 97.56 299 GLY B C 1
ATOM 5282 O O . GLY B 1 299 ? 5.812 33.094 29.5 1 97.56 299 GLY B O 1
ATOM 5283 N N . MET B 1 300 ? 5.852 31.297 28.188 1 96.5 300 MET B N 1
ATOM 5284 C CA . MET B 1 300 ? 7.18 30.844 28.594 1 96.5 300 MET B CA 1
ATOM 5285 C C . MET B 1 300 ? 8.266 31.562 27.797 1 96.5 300 MET B C 1
ATOM 5287 O O . MET B 1 300 ? 9.453 31.359 28.031 1 96.5 300 MET B O 1
ATOM 5291 N N . GLY B 1 301 ? 7.82 32.375 26.797 1 96.19 301 GLY B N 1
ATOM 5292 C CA . GLY B 1 301 ? 8.766 33.125 26 1 96.19 301 GLY B CA 1
ATOM 5293 C C . GLY B 1 301 ? 9.164 32.438 24.719 1 96.19 301 GLY B C 1
ATOM 5294 O O . GLY B 1 301 ? 10.047 32.906 24 1 96.19 301 GLY B O 1
ATOM 5295 N N . TYR B 1 302 ? 8.625 31.312 24.453 1 97.5 302 TYR B N 1
ATOM 5296 C CA . TYR B 1 302 ? 8.852 30.641 23.172 1 97.5 302 TYR B CA 1
ATOM 5297 C C . TYR B 1 302 ? 7.879 31.141 22.109 1 97.5 302 TYR B C 1
ATOM 5299 O O . TYR B 1 302 ? 6.734 30.688 22.047 1 97.5 302 TYR B O 1
ATOM 5307 N N 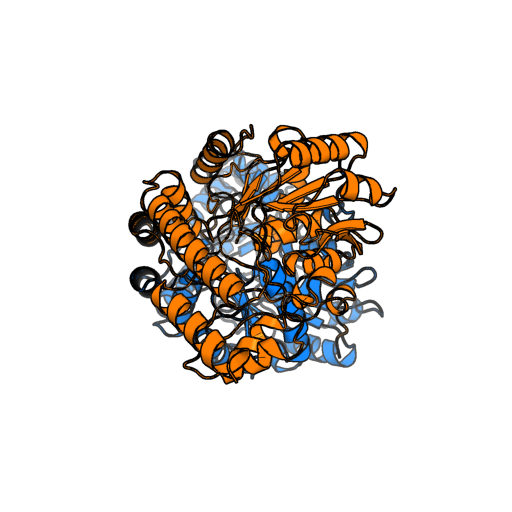. LYS B 1 303 ? 8.359 32.031 21.312 1 98 303 LYS B N 1
ATOM 5308 C CA . LYS B 1 303 ? 7.484 32.594 20.281 1 98 303 LYS B CA 1
ATOM 5309 C C . LYS B 1 303 ? 6.805 31.516 19.469 1 98 303 LYS B C 1
ATOM 5311 O O . LYS B 1 303 ? 7.473 30.672 18.859 1 98 303 LYS B O 1
ATOM 5316 N N . THR B 1 304 ? 5.5 31.5 19.469 1 98.25 304 THR B N 1
ATOM 5317 C CA . THR B 1 304 ? 4.691 30.484 18.812 1 98.25 304 THR B CA 1
ATOM 5318 C C . THR B 1 304 ? 3.555 31.109 18.031 1 98.25 304 THR B C 1
ATOM 5320 O O . THR B 1 304 ? 2.75 31.875 18.578 1 98.25 304 THR B O 1
ATOM 5323 N N . VAL B 1 305 ? 3.506 30.812 16.719 1 97.56 305 VAL B N 1
ATOM 5324 C CA . VAL B 1 305 ? 2.418 31.281 15.875 1 97.56 305 VAL B CA 1
ATOM 5325 C C . VAL B 1 305 ? 1.12 30.578 16.25 1 97.56 305 VAL B C 1
ATOM 5327 O O . VAL B 1 305 ? 1.146 29.438 16.75 1 97.56 305 VAL B O 1
ATOM 5330 N N . ASN B 1 306 ? 0.038 31.328 16.094 1 96.38 306 ASN B N 1
ATOM 5331 C CA . ASN B 1 306 ? -1.258 30.688 16.297 1 96.38 306 ASN B CA 1
ATOM 5332 C C . ASN B 1 306 ? -1.563 29.672 15.219 1 96.38 306 ASN B C 1
ATOM 5334 O O . ASN B 1 306 ? -1.959 30.031 14.109 1 96.38 306 ASN B O 1
ATOM 5338 N N . ALA B 1 307 ? -1.315 28.453 15.453 1 96.5 307 ALA B N 1
ATOM 5339 C CA . ALA B 1 307 ? -1.6 27.391 14.492 1 96.5 307 ALA B CA 1
ATOM 5340 C C . ALA B 1 307 ? -3.064 27.422 14.062 1 96.5 307 ALA B C 1
ATOM 5342 O O . ALA B 1 307 ? -3.963 27.25 14.891 1 96.5 307 ALA B O 1
ATOM 5343 N N . GLU B 1 308 ? -3.316 27.594 12.805 1 98.25 308 GLU B N 1
ATOM 5344 C CA . GLU B 1 308 ? -4.672 27.781 12.305 1 98.25 308 GLU B CA 1
ATOM 5345 C C . GLU B 1 308 ? -5.301 26.453 11.883 1 98.25 308 GLU B C 1
ATOM 5347 O O . GLU B 1 308 ? -6.5 26.391 11.617 1 98.25 308 GLU B O 1
ATOM 5352 N N . GLY B 1 309 ? -4.523 25.391 11.859 1 98.38 309 GLY B N 1
ATOM 5353 C CA . GLY B 1 309 ? -5.043 24.078 11.508 1 98.38 309 GLY B CA 1
ATOM 5354 C C . GLY B 1 309 ? -4.098 22.953 11.867 1 98.38 309 GLY B C 1
ATOM 5355 O O . GLY B 1 309 ? -3.09 23.156 12.539 1 98.38 309 GLY B O 1
ATOM 5356 N N . ALA B 1 310 ? -4.496 21.719 11.492 1 98.38 310 ALA B N 1
ATOM 5357 C CA . ALA B 1 310 ? -3.807 20.5 11.898 1 98.38 310 ALA B CA 1
ATOM 5358 C C . ALA B 1 310 ? -3.795 20.359 13.422 1 98.38 310 ALA B C 1
ATOM 5360 O O . ALA B 1 310 ? -4.793 20.656 14.086 1 98.38 310 ALA B O 1
ATOM 5361 N N . PHE B 1 311 ? -2.811 19.766 13.992 1 98.75 311 PHE B N 1
ATOM 5362 C CA . PHE B 1 311 ? -2.734 19.656 15.445 1 98.75 311 PHE B CA 1
ATOM 5363 C C . PHE B 1 311 ? -1.288 19.719 15.914 1 98.75 311 PHE B C 1
ATOM 5365 O O . PHE B 1 311 ? -0.872 18.922 16.766 1 98.75 311 PHE B O 1
ATOM 5372 N N . TYR B 1 312 ? -0.556 20.688 15.281 1 98.56 312 TYR B N 1
ATOM 5373 C CA . TYR B 1 312 ? 0.846 20.922 15.609 1 98.56 312 TYR B CA 1
ATOM 5374 C C . TYR B 1 312 ? 1.1 22.391 15.938 1 98.56 312 TYR B C 1
ATOM 5376 O O . TYR B 1 312 ? 0.426 23.266 15.406 1 98.56 312 TYR B O 1
ATOM 5384 N N . VAL B 1 313 ? 2.074 22.609 16.781 1 98.69 313 VAL B N 1
ATOM 5385 C CA . VAL B 1 313 ? 2.68 23.938 16.938 1 98.69 313 VAL B CA 1
ATOM 5386 C C . VAL B 1 313 ? 4.18 23.844 16.672 1 98.69 313 VAL B C 1
ATOM 5388 O O . VAL B 1 313 ? 4.773 22.766 16.75 1 98.69 313 VAL B O 1
ATOM 5391 N N . PHE B 1 314 ? 4.719 24.922 16.312 1 98.62 314 PHE B N 1
ATOM 5392 C CA . PHE B 1 314 ? 6.102 24.969 15.859 1 98.62 314 PH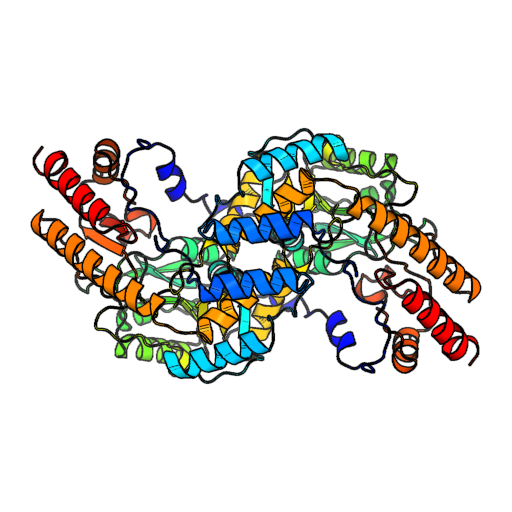E B CA 1
ATOM 5393 C C . PHE B 1 314 ? 6.832 26.156 16.469 1 98.62 314 PHE B C 1
ATOM 5395 O O . PHE B 1 314 ? 7.328 27.016 15.75 1 98.62 314 PHE B O 1
ATOM 5402 N N . PRO B 1 315 ? 6.988 26.188 17.766 1 98.62 315 PRO B N 1
ATOM 5403 C CA . PRO B 1 315 ? 7.602 27.312 18.469 1 98.62 315 PRO B CA 1
ATOM 5404 C C . PRO B 1 315 ? 9.07 27.516 18.109 1 98.62 315 PRO B C 1
ATOM 5406 O O . PRO B 1 315 ? 9.75 26.547 17.719 1 98.62 315 PRO B O 1
ATOM 5409 N N . LYS B 1 316 ? 9.523 28.75 18.156 1 98.25 316 LYS B N 1
ATOM 5410 C CA . LYS B 1 316 ? 10.945 29.078 18.047 1 98.25 316 LYS B CA 1
ATOM 5411 C C . LYS B 1 316 ? 11.68 28.781 19.344 1 98.25 316 LYS B C 1
ATOM 5413 O O . LYS B 1 316 ? 11.375 29.391 20.391 1 98.25 316 LYS B O 1
ATOM 5418 N N . ILE B 1 317 ? 12.492 27.812 19.297 1 96.94 317 ILE B N 1
ATOM 5419 C CA . ILE B 1 317 ? 13.312 27.422 20.438 1 96.94 317 ILE B CA 1
ATOM 5420 C C . ILE B 1 317 ? 14.773 27.281 20 1 96.94 317 ILE B C 1
ATOM 5422 O O . ILE B 1 317 ? 15.156 26.266 19.438 1 96.94 317 ILE B O 1
ATOM 5426 N N . GLU B 1 318 ? 15.594 28.203 20.328 1 91.12 318 GLU B N 1
ATOM 5427 C CA . GLU B 1 318 ? 16.953 28.312 19.812 1 91.12 318 GLU B CA 1
ATOM 5428 C C . GLU B 1 318 ? 17.906 27.375 20.547 1 91.12 318 GLU B C 1
ATOM 5430 O O . GLU B 1 318 ? 18.984 27.047 20.047 1 91.12 318 GLU B O 1
ATOM 5435 N N . ASP B 1 319 ? 17.469 26.938 21.734 1 93.12 319 ASP B N 1
ATOM 5436 C CA . ASP B 1 319 ? 18.297 25.984 22.469 1 93.12 319 ASP B CA 1
ATOM 5437 C C . ASP B 1 319 ? 18.406 24.656 21.719 1 93.12 319 ASP B C 1
ATOM 5439 O O . ASP B 1 319 ? 17.453 23.891 21.656 1 93.12 319 ASP B O 1
ATOM 5443 N N . LYS B 1 320 ? 19.562 24.375 21.266 1 90.5 320 LYS B N 1
ATOM 5444 C CA . LYS B 1 320 ? 19.812 23.188 20.453 1 90.5 320 LYS B CA 1
ATOM 5445 C C . LYS B 1 320 ? 19.625 21.906 21.266 1 90.5 320 LYS B C 1
ATOM 5447 O O . LYS B 1 320 ? 19.438 20.828 20.703 1 90.5 320 LYS B O 1
ATOM 5452 N N . ASN B 1 321 ? 19.688 22.031 22.516 1 93.38 321 ASN B N 1
ATOM 5453 C CA . ASN B 1 321 ? 19.578 20.875 23.391 1 93.38 321 ASN B CA 1
ATOM 5454 C C . ASN B 1 321 ? 18.172 20.734 23.953 1 93.38 321 ASN B C 1
ATOM 5456 O O . ASN B 1 321 ? 17.922 19.859 24.797 1 93.38 321 ASN B O 1
ATOM 5460 N N . PHE B 1 322 ? 17.344 21.594 23.578 1 94.81 322 PHE B N 1
ATOM 5461 C CA . PHE B 1 322 ? 16 21.641 24.156 1 94.81 322 PHE B CA 1
ATOM 5462 C C . PHE B 1 322 ? 15.32 20.281 24.062 1 94.81 322 PHE B C 1
ATOM 5464 O O . PHE B 1 322 ? 14.727 19.812 25.047 1 94.81 322 PHE B O 1
ATOM 5471 N N . VAL B 1 323 ? 15.281 19.641 22.938 1 94.56 323 VAL B N 1
ATOM 5472 C CA . VAL B 1 323 ? 14.578 18.391 22.703 1 94.56 323 VAL B CA 1
ATOM 5473 C C . VAL B 1 323 ? 15.086 17.312 23.656 1 94.56 323 VAL B C 1
ATOM 5475 O O . VAL B 1 323 ? 14.297 16.578 24.25 1 94.56 323 VAL B O 1
ATOM 5478 N N . GLN B 1 324 ? 16.375 17.25 23.781 1 91.88 324 GLN B N 1
ATOM 5479 C CA . GLN B 1 324 ? 16.984 16.281 24.703 1 91.88 324 GLN B CA 1
ATOM 5480 C C . GLN B 1 324 ? 16.609 16.594 26.156 1 91.88 324 GLN B C 1
ATOM 5482 O O . GLN B 1 324 ? 16.281 15.68 26.922 1 91.88 324 GLN B O 1
ATOM 5487 N N . LYS B 1 325 ? 16.766 17.875 26.5 1 93.19 325 LYS B N 1
ATOM 5488 C CA . LYS B 1 325 ? 16.422 18.281 27.844 1 93.19 325 LYS B CA 1
ATOM 5489 C C . LYS B 1 325 ? 14.953 17.984 28.156 1 93.19 325 LYS B C 1
ATOM 5491 O O . LYS B 1 325 ? 14.633 17.5 29.25 1 93.19 325 LYS B O 1
ATOM 5496 N N . ALA B 1 326 ? 14.094 18.344 27.234 1 94.81 326 ALA B N 1
ATOM 5497 C CA . ALA B 1 326 ? 12.664 18.094 27.406 1 94.81 326 ALA B CA 1
ATOM 5498 C C . ALA B 1 326 ? 12.398 16.594 27.578 1 94.81 326 ALA B C 1
ATOM 5500 O O . ALA B 1 326 ? 11.602 16.203 28.438 1 94.81 326 ALA B O 1
ATOM 5501 N N . ALA B 1 327 ? 13.023 15.781 26.766 1 93.19 327 ALA B N 1
ATOM 5502 C CA . ALA B 1 327 ? 12.859 14.336 26.859 1 93.19 327 ALA B CA 1
ATOM 5503 C C . ALA B 1 327 ? 13.297 13.82 28.234 1 93.19 327 ALA B C 1
ATOM 5505 O O . ALA B 1 327 ? 12.625 12.977 28.828 1 93.19 327 ALA B O 1
ATOM 5506 N N . LYS B 1 328 ? 14.43 14.242 28.672 1 91.19 328 LYS B N 1
ATOM 5507 C CA . LYS B 1 328 ? 14.93 13.859 30 1 91.19 328 LYS B CA 1
ATOM 5508 C C . LYS B 1 328 ? 13.945 14.266 31.094 1 91.19 328 LYS B C 1
ATOM 5510 O O . LYS B 1 328 ? 13.805 13.562 32.094 1 91.19 328 LYS B O 1
ATOM 5515 N N . ALA B 1 329 ? 13.328 15.438 30.875 1 93.31 329 ALA B N 1
ATOM 5516 C CA . ALA B 1 329 ? 12.359 15.938 31.844 1 93.31 329 ALA B CA 1
ATOM 5517 C C . ALA B 1 329 ? 11.031 15.203 31.734 1 93.31 329 ALA B C 1
ATOM 5519 O O . ALA B 1 329 ? 10.164 15.328 32.594 1 93.31 329 ALA B O 1
ATOM 5520 N N . GLY B 1 330 ? 10.828 14.477 30.625 1 93.88 330 GLY B N 1
ATOM 5521 C CA . GLY B 1 330 ? 9.633 13.656 30.5 1 93.88 330 GLY B CA 1
ATOM 5522 C C . GLY B 1 330 ? 8.68 14.141 29.438 1 93.88 330 GLY B C 1
ATOM 5523 O O . GLY B 1 330 ? 7.496 13.797 29.438 1 93.88 330 GLY B O 1
ATOM 5524 N N . VAL B 1 331 ? 9.117 14.969 28.562 1 96.56 331 VAL B N 1
ATOM 5525 C CA . VAL B 1 331 ? 8.289 15.453 27.469 1 96.56 331 VAL B CA 1
ATOM 5526 C C . VAL B 1 331 ? 9 15.203 26.141 1 96.56 331 VAL B C 1
ATOM 5528 O O . VAL B 1 331 ? 10.055 15.781 25.875 1 96.56 331 VAL B O 1
ATOM 5531 N N . ILE B 1 332 ? 8.383 14.414 25.281 1 95.38 332 ILE B N 1
ATOM 5532 C CA . ILE B 1 332 ? 8.977 14.078 24 1 95.38 332 ILE B CA 1
ATOM 5533 C C . ILE B 1 332 ? 8.477 15.047 22.922 1 95.38 332 ILE B C 1
ATOM 5535 O O . ILE B 1 332 ? 7.27 15.258 22.797 1 95.38 332 ILE B O 1
ATOM 5539 N N . THR B 1 333 ? 9.344 15.656 22.25 1 95.81 333 THR B N 1
ATOM 5540 C CA . THR B 1 333 ? 9.07 16.562 21.141 1 95.81 333 THR B CA 1
ATOM 5541 C C . THR B 1 333 ? 9.93 16.219 19.938 1 95.81 333 THR B C 1
ATOM 5543 O O . THR B 1 333 ? 10.695 15.258 19.969 1 95.81 333 THR B O 1
ATOM 5546 N N . VAL B 1 334 ? 9.773 16.922 18.797 1 95.12 334 VAL B N 1
ATOM 5547 C CA . VAL B 1 334 ? 10.5 16.609 17.578 1 95.12 334 VAL B CA 1
ATOM 5548 C C . VAL B 1 334 ? 11.312 17.828 17.125 1 95.12 334 VAL B C 1
ATOM 5550 O O . VAL B 1 334 ? 10.773 18.922 16.984 1 95.12 334 VAL B O 1
ATOM 5553 N N . PRO B 1 335 ? 12.609 17.625 16.938 1 95.19 335 PRO B N 1
ATOM 5554 C CA . PRO B 1 335 ? 13.406 18.734 16.438 1 95.19 335 PRO B CA 1
ATOM 5555 C C . PRO B 1 335 ? 12.914 19.25 15.078 1 95.19 335 PRO B C 1
ATOM 5557 O O . PRO B 1 335 ? 12.664 18.469 14.164 1 95.19 335 PRO B O 1
ATOM 5560 N N . GLY B 1 336 ? 12.805 20.578 14.961 1 95.81 336 GLY B N 1
ATOM 5561 C CA . GLY B 1 336 ? 12.281 21.172 13.742 1 95.81 336 GLY B CA 1
ATOM 5562 C C . GLY B 1 336 ? 13.141 20.906 12.523 1 95.81 336 GLY B C 1
ATOM 5563 O O . GLY B 1 336 ? 12.641 20.906 11.398 1 95.81 336 GLY B O 1
ATOM 5564 N N . ALA B 1 337 ? 14.43 20.625 12.719 1 93.81 337 ALA B N 1
ATOM 5565 C CA . ALA B 1 337 ? 15.375 20.375 11.633 1 93.81 337 ALA B CA 1
ATOM 5566 C C . ALA B 1 337 ? 14.969 19.156 10.812 1 93.81 337 ALA B C 1
ATOM 5568 O O . ALA B 1 337 ? 15.344 19.031 9.641 1 93.81 337 ALA B O 1
ATOM 5569 N N . ALA B 1 338 ? 14.188 18.281 11.375 1 92.19 338 ALA B N 1
ATOM 5570 C CA . ALA B 1 338 ? 13.719 17.078 10.695 1 92.19 338 ALA B CA 1
ATOM 5571 C C . ALA B 1 338 ? 12.781 17.438 9.547 1 92.19 338 ALA B C 1
ATOM 5573 O O . ALA B 1 338 ? 12.57 16.625 8.641 1 92.19 338 ALA B O 1
ATOM 5574 N N . PHE B 1 339 ? 12.242 18.625 9.523 1 95.88 339 PHE B N 1
ATOM 5575 C CA . PHE B 1 339 ? 11.227 19 8.555 1 95.88 339 PHE B CA 1
ATOM 5576 C C . PHE B 1 339 ? 11.805 19.922 7.496 1 95.88 339 PHE B C 1
ATOM 5578 O O . PHE B 1 339 ? 11.07 20.5 6.684 1 95.88 339 PHE B O 1
ATOM 5585 N N . GLY B 1 340 ? 13.141 20.125 7.531 1 93.88 340 GLY B N 1
ATOM 5586 C CA . GLY B 1 340 ? 13.828 21.016 6.598 1 93.88 340 GLY B CA 1
ATOM 5587 C C . GLY B 1 340 ? 14.742 22 7.277 1 93.88 340 GLY B C 1
ATOM 5588 O O . GLY B 1 340 ? 14.688 22.188 8.492 1 93.88 340 GLY B O 1
ATOM 5589 N N . SER B 1 341 ? 15.539 22.656 6.504 1 94.19 341 SER B N 1
ATOM 5590 C CA . SER B 1 341 ? 16.562 23.547 7.035 1 94.19 341 SER B CA 1
ATOM 5591 C C . SER B 1 341 ? 15.93 24.734 7.762 1 94.19 341 SER B C 1
ATOM 5593 O O . SER B 1 341 ? 16.484 25.25 8.734 1 94.19 341 SER B O 1
ATOM 5595 N N . ASN B 1 342 ? 14.781 25.141 7.34 1 93.94 342 ASN B N 1
ATOM 5596 C CA . ASN B 1 342 ? 14.117 26.266 7.98 1 93.94 342 ASN B CA 1
ATOM 5597 C C . ASN B 1 342 ? 13.414 25.844 9.273 1 93.94 342 ASN B C 1
ATOM 5599 O O . ASN B 1 342 ? 12.844 26.688 9.969 1 93.94 342 ASN B O 1
ATOM 5603 N N . GLY B 1 343 ? 13.492 24.578 9.555 1 95.31 343 GLY B N 1
ATOM 5604 C CA . GLY B 1 343 ? 13.008 24.078 10.836 1 95.31 343 GLY B CA 1
ATOM 5605 C C . GLY B 1 343 ? 14.031 24.219 11.945 1 95.31 343 GLY B C 1
ATOM 5606 O O . GLY B 1 343 ? 13.695 24.078 13.125 1 95.31 343 GLY B O 1
ATOM 5607 N N . GLU B 1 344 ? 15.266 24.5 11.508 1 95 344 GLU B N 1
ATOM 5608 C CA . GLU B 1 344 ? 16.281 24.734 12.531 1 95 344 GLU B CA 1
ATOM 5609 C C . GLU B 1 344 ? 15.867 25.875 13.469 1 95 344 GLU B C 1
ATOM 5611 O O . GLU B 1 344 ? 15.352 26.891 13.016 1 95 344 GLU B O 1
ATOM 5616 N N . GLY B 1 345 ? 16.062 25.656 14.734 1 96.44 345 GLY B N 1
ATOM 5617 C CA . GLY B 1 345 ? 15.68 26.656 15.719 1 96.44 345 GLY B CA 1
ATOM 5618 C C . GLY B 1 345 ? 14.219 26.562 16.125 1 96.44 345 GLY B C 1
ATOM 5619 O O . GLY B 1 345 ? 13.703 27.453 16.812 1 96.44 345 GLY B O 1
ATOM 5620 N N . HIS B 1 346 ? 13.586 25.547 15.625 1 97.88 346 HIS B N 1
ATOM 5621 C CA . HIS B 1 346 ? 12.203 25.281 16 1 97.88 346 HIS B CA 1
ATOM 5622 C C . HIS B 1 346 ? 12.039 23.875 16.547 1 97.88 346 HIS B C 1
ATOM 5624 O O . HIS B 1 346 ? 12.938 23.031 16.406 1 97.88 346 HIS B O 1
ATOM 5630 N N . VAL B 1 347 ? 10.93 23.625 17.203 1 97.56 347 VAL B N 1
ATOM 5631 C CA . VAL B 1 347 ? 10.531 22.312 17.703 1 97.56 347 VAL B CA 1
ATOM 5632 C C . VAL B 1 347 ? 9.07 22.047 17.359 1 97.56 347 VAL B C 1
ATOM 5634 O O . VAL B 1 347 ? 8.219 22.938 17.5 1 97.56 347 VAL B O 1
ATOM 5637 N N . ARG B 1 348 ? 8.805 20.906 16.844 1 97.75 348 ARG B N 1
ATOM 5638 C CA . ARG B 1 348 ? 7.406 20.562 16.609 1 97.75 348 ARG B CA 1
ATOM 5639 C C . ARG B 1 348 ? 6.805 19.875 17.828 1 97.75 348 ARG B C 1
ATOM 5641 O O . ARG B 1 348 ? 7.406 18.953 18.391 1 97.75 348 ARG B O 1
ATOM 5648 N N . MET B 1 349 ? 5.656 20.312 18.203 1 98.12 349 MET B N 1
ATOM 5649 C CA . MET B 1 349 ? 4.871 19.672 19.25 1 98.12 349 MET B CA 1
ATOM 5650 C C . MET B 1 349 ? 3.451 19.391 18.766 1 98.12 349 MET B C 1
ATOM 5652 O O . MET B 1 349 ? 2.807 20.25 18.172 1 98.12 349 MET B O 1
ATOM 5656 N N . SER B 1 350 ? 3.049 18.203 18.969 1 98.12 350 SER B N 1
ATOM 5657 C CA . SER B 1 350 ? 1.688 17.797 18.625 1 98.12 350 SER B CA 1
ATOM 5658 C C . SER B 1 350 ? 0.748 17.953 19.812 1 98.12 350 SER B C 1
ATOM 5660 O O . SER B 1 350 ? 1.074 17.547 20.922 1 98.12 350 SER B O 1
ATOM 5662 N N . TYR B 1 351 ? -0.372 18.609 19.562 1 98.31 351 TYR B N 1
ATOM 5663 C CA . TYR B 1 351 ? -1.369 18.672 20.625 1 98.31 351 TYR B CA 1
ATOM 5664 C C . TYR B 1 351 ? -2.473 17.641 20.406 1 98.31 351 TYR B C 1
ATOM 5666 O O . TYR B 1 351 ? -3.598 17.812 20.875 1 98.31 351 TYR B O 1
ATOM 5674 N N . ALA B 1 352 ? -2.197 16.625 19.594 1 97.69 352 ALA B N 1
ATOM 5675 C CA . ALA B 1 352 ? -3.025 15.422 19.516 1 97.69 352 ALA B CA 1
ATOM 5676 C C . ALA B 1 352 ? -2.781 14.508 20.703 1 97.69 352 ALA B C 1
ATOM 5678 O O . ALA B 1 352 ? -2.324 13.375 20.547 1 97.69 352 ALA B O 1
ATOM 5679 N N . ASN B 1 353 ? -3.004 14.992 21.828 1 97 353 ASN B N 1
ATOM 5680 C CA . ASN B 1 353 ? -2.92 14.398 23.156 1 97 353 ASN B CA 1
ATOM 5681 C C . ASN B 1 353 ? -4.008 14.938 24.078 1 97 353 ASN B C 1
ATOM 5683 O O . ASN B 1 353 ? -4.734 15.859 23.719 1 97 353 ASN B O 1
ATOM 5687 N N . SER B 1 354 ? -4.234 14.289 25.203 1 97.19 354 SER B N 1
ATOM 5688 C CA . SER B 1 354 ? -5.277 14.773 26.094 1 97.19 354 SER B CA 1
ATOM 5689 C C . SER B 1 354 ? -4.957 16.172 26.609 1 97.19 354 SER B C 1
ATOM 5691 O O . SER B 1 354 ? -3.789 16.562 26.703 1 97.19 354 SER B O 1
ATOM 5693 N N . TYR B 1 355 ? -6.031 16.922 26.844 1 98.12 355 TYR B N 1
ATOM 5694 C CA . TYR B 1 355 ? -5.895 18.266 27.422 1 98.12 355 TYR B CA 1
ATOM 5695 C C . TYR B 1 355 ? -5.023 18.234 28.672 1 98.12 355 TYR B C 1
ATOM 5697 O O . TYR B 1 355 ? -4.133 19.078 28.828 1 98.12 355 TYR B O 1
ATOM 5705 N N . GLU B 1 356 ? -5.191 17.25 29.547 1 98.31 356 GLU B N 1
ATOM 5706 C CA . GLU B 1 356 ? -4.473 17.094 30.812 1 98.31 356 GLU B CA 1
ATOM 5707 C C . GLU B 1 356 ? -2.986 16.844 30.562 1 98.31 356 GLU B C 1
ATOM 5709 O O . GLU B 1 356 ? -2.137 17.406 31.25 1 98.31 356 GLU B O 1
ATOM 5714 N N . ASN B 1 357 ? -2.703 15.961 29.609 1 97.88 357 ASN B N 1
ATOM 5715 C CA . ASN B 1 357 ? -1.311 15.672 29.281 1 97.88 357 ASN B CA 1
ATOM 5716 C C . ASN B 1 357 ? -0.595 16.906 28.75 1 97.88 357 ASN B C 1
ATOM 5718 O O . ASN B 1 357 ? 0.572 17.141 29.078 1 97.88 357 ASN B O 1
ATOM 5722 N N . ILE B 1 358 ? -1.296 17.672 27.938 1 98.44 358 ILE B N 1
ATOM 5723 C CA . ILE B 1 358 ? -0.703 18.891 27.375 1 98.44 358 ILE B CA 1
ATOM 5724 C C . ILE B 1 358 ? -0.417 19.891 28.5 1 98.44 358 ILE B C 1
ATOM 5726 O O . ILE B 1 358 ? 0.666 20.469 28.547 1 98.44 358 ILE B O 1
ATOM 5730 N N . GLU B 1 359 ? -1.395 20.062 29.359 1 98.5 359 GLU B N 1
ATOM 5731 C CA . GLU B 1 359 ? -1.211 20.953 30.5 1 98.5 359 GLU B CA 1
ATOM 5732 C C . GLU B 1 359 ? -0.018 20.516 31.344 1 98.5 359 GLU B C 1
ATOM 5734 O O . GLU B 1 359 ? 0.833 21.344 31.688 1 98.5 359 GLU B O 1
ATOM 5739 N N . LYS B 1 360 ? 0.036 19.266 31.625 1 98.25 360 LYS B N 1
ATOM 5740 C CA . LYS B 1 360 ? 1.127 18.719 32.438 1 98.25 360 LYS B CA 1
ATOM 5741 C C . LYS B 1 360 ? 2.469 18.891 31.719 1 98.25 360 LYS B C 1
ATOM 5743 O O . LYS B 1 360 ? 3.473 19.219 32.344 1 98.25 360 LYS B O 1
ATOM 5748 N N . ALA B 1 361 ? 2.506 18.609 30.453 1 98.25 361 ALA B N 1
ATOM 5749 C CA . ALA B 1 361 ? 3.734 18.781 29.688 1 98.25 361 ALA B CA 1
ATOM 5750 C C . ALA B 1 361 ? 4.23 20.219 29.75 1 98.25 361 ALA B C 1
ATOM 5752 O O . ALA B 1 361 ? 5.426 20.469 29.906 1 98.25 361 ALA B O 1
ATOM 5753 N N . MET B 1 362 ? 3.326 21.109 29.609 1 98.44 362 MET B N 1
ATOM 5754 C CA . MET B 1 362 ? 3.691 22.531 29.672 1 98.44 362 MET B CA 1
ATOM 5755 C C . MET B 1 362 ? 4.207 22.891 31.062 1 98.44 362 MET B C 1
ATOM 5757 O O . MET B 1 362 ? 5.156 23.656 31.203 1 98.44 362 MET B O 1
ATOM 5761 N N . ASP B 1 363 ? 3.572 22.312 32.094 1 98.12 363 ASP B N 1
ATOM 5762 C CA . ASP B 1 363 ? 4.047 22.531 33.469 1 98.12 363 ASP B CA 1
ATOM 5763 C C . ASP B 1 363 ? 5.484 22.031 33.625 1 98.12 363 ASP B C 1
ATOM 5765 O O . ASP B 1 363 ? 6.316 22.719 34.219 1 98.12 363 ASP B O 1
ATOM 5769 N N . ILE B 1 364 ? 5.73 20.875 33.125 1 96.94 364 ILE B N 1
ATOM 5770 C CA . ILE B 1 364 ? 7.055 20.266 33.219 1 96.94 364 ILE B CA 1
ATOM 5771 C C . ILE B 1 364 ? 8.086 21.156 32.531 1 96.94 364 ILE B C 1
ATOM 5773 O O . ILE B 1 364 ? 9.148 21.438 33.094 1 96.94 364 ILE B O 1
ATOM 5777 N N . LEU B 1 365 ? 7.801 21.594 31.344 1 97.06 365 LEU B N 1
ATOM 5778 C CA . LEU B 1 365 ? 8.727 22.438 30.594 1 97.06 365 LEU B CA 1
ATOM 5779 C C . LEU B 1 365 ? 8.984 23.75 31.328 1 97.06 365 LEU B C 1
ATOM 5781 O O . LEU B 1 365 ? 10.125 24.203 31.391 1 97.06 365 LEU B O 1
ATOM 5785 N N . GLU B 1 366 ? 7.945 24.328 31.828 1 96.69 366 GLU B N 1
ATOM 5786 C CA . GLU B 1 366 ? 8.07 25.594 32.531 1 96.69 366 GLU B CA 1
ATOM 5787 C C . GLU B 1 366 ? 8.938 25.438 33.781 1 96.69 366 GLU B C 1
ATOM 5789 O O . GLU B 1 366 ? 9.805 26.281 34.031 1 96.69 366 GLU B O 1
ATOM 5794 N N . GLU B 1 367 ? 8.797 24.391 34.469 1 95.81 367 GLU B N 1
ATOM 5795 C CA . GLU B 1 367 ? 9.469 24.188 35.75 1 95.81 367 GLU B CA 1
ATOM 5796 C C . GLU B 1 367 ? 10.898 23.703 35.562 1 95.81 367 GLU B C 1
ATOM 5798 O O . GLU B 1 367 ? 11.812 24.141 36.25 1 95.81 367 GLU B O 1
ATOM 5803 N N . LYS B 1 368 ? 11.039 22.812 34.594 1 92.38 368 LYS B N 1
ATOM 5804 C CA . LYS B 1 368 ? 12.312 22.094 34.5 1 92.38 368 LYS B CA 1
ATOM 5805 C C . LYS B 1 368 ? 13.227 22.703 33.469 1 92.38 368 LYS B C 1
ATOM 5807 O O . LYS B 1 368 ? 14.438 22.469 33.469 1 92.38 368 LYS B O 1
ATOM 5812 N N . ILE B 1 369 ? 12.758 23.391 32.562 1 89.5 369 ILE B N 1
ATOM 5813 C CA . ILE B 1 369 ? 13.586 23.875 31.469 1 89.5 369 ILE B CA 1
ATOM 5814 C C . ILE B 1 369 ? 13.727 25.391 31.562 1 89.5 369 ILE B C 1
ATOM 5816 O O . ILE B 1 369 ? 14.82 25.938 31.391 1 89.5 369 ILE B O 1
ATOM 5820 N N . ILE B 1 370 ? 12.75 26.078 31.859 1 83 370 ILE B N 1
ATOM 5821 C CA . ILE B 1 370 ? 12.789 27.531 31.875 1 83 370 ILE B CA 1
ATOM 5822 C C . ILE B 1 370 ? 13.281 28.031 33.219 1 83 370 ILE B C 1
ATOM 5824 O O . ILE B 1 370 ? 14.141 28.906 33.312 1 83 370 ILE B O 1
ATOM 5828 N N . ASN B 1 371 ? 12.672 27.438 34.281 1 80.62 371 ASN B N 1
ATOM 5829 C CA . ASN B 1 371 ? 12.969 27.953 35.594 1 80.62 371 ASN B CA 1
ATOM 5830 C C . ASN B 1 371 ? 14.227 27.312 36.188 1 80.62 371 ASN B C 1
ATOM 5832 O O . ASN B 1 371 ? 14.688 27.703 37.25 1 80.62 371 ASN B O 1
ATOM 5836 N N . GLU B 1 372 ? 14.742 26.266 35.5 1 69.88 372 GLU B N 1
ATOM 5837 C CA . GLU B 1 372 ? 16.016 25.734 36 1 69.88 372 GLU B CA 1
ATOM 5838 C C . GLU B 1 372 ? 17.188 26.344 35.25 1 69.88 372 GLU B C 1
ATOM 5840 O O . GLU B 1 372 ? 17.109 26.625 34.062 1 69.88 372 GLU B O 1
#

Nearest PDB structures (foldseek):
  1xi9-assembly1_C  TM=9.523E-01  e=3.048E-38  Pyrococcus furiosus DSM 3638
  5wmi-assembly1_A-2  TM=9.470E-01  e=5.743E-38  Arabidopsis thaliana
  2gb3-assembly3_E  TM=9.315E-01  e=1.535E-34  Thermotoga maritima
  5yhv-assembly1_D  TM=9.151E-01  e=2.737E-32  Mycobacterium tuberculosis H37Rv
  8fft-assembly1_B  TM=8.786E-01  e=1.548E-27  Dolichospermum flos-aquae

InterPro domains:
  IPR004838 Aminotransferases, class-I, pyridoxal-phosphate-binding site [PS00105] (224-237)
  IPR004839 Aminotransferase, class I/classII, large domain [PF00155] (26-363)
  IPR015421 Pyridoxal phosphate-dependent transferase, major domain [G3DSA:3.40.640.10] (57-274)
  IPR015422 Pyridoxal phosphate-dependent transferase, small domain [G3DSA:3.90.1150.10] (23-363)
  IPR015424 Pyridoxal phosphate-dependent transferase [SSF53383] (7-367)
  IPR050596 Aspartate/prephenate aminotransferase-like [PTHR46383] (7-367)

Radius of gyration: 26.39 Å; Cα contacts (8 Å, |Δi|>4): 1688; chains: 2; bounding box: 52×72×69 Å

pLDDT: mean 95.85, std 7.55, range [49.41, 98.94]